Protein AF-0000000072271392 (afdb_homodimer)

Secondary structure (DSSP, 8-state):
---PPPEEEEEEEEETTSSSHHHHHHHHHHHTT-EEEEEEEEEEEEETTEEEEEEEPPHHHHHHHHHHHHTTS---EEEE---BSHHHHHHHHHHHTTS---EEE----B-TTS-B-B-HHHHHHIIIIIGGG-SEE--BHHHHHHHHHTT--TTS-EEEBTTT--TT-SEEEEEEE-SS-EEEEEEEPP--S--BTHHHHHHHHHHHHHHTT--HHHHHHHHHHHHHHHHHT----SSSSPBP--S----/---PPPEEEEEEEEETTSSSHHHHHHHHHHHTT-EEEEEEEEEEEEETTEEEEEEEPPHHHHHHHHHHHHTTS---EEEE---BSHHHHHHHHHHHTTS---EEE----B-TTS-B-B-HHHHHHIIIIIGGG-SEE--BHHHHHHHHHTT--TTS-EEEBTTT--TT-SEEEEEEE-SS-EEEEEEEPP--S--BTHHHHHHHHHHHHHHTT--HHHHHHHHHHHHHHHHHT----SSSSPBP--S----

InterPro domains:
  IPR004399 Hydroxymethylpyrimidine kinase/phosphomethylpyrimidine kinase domain [TIGR00097] (8-244)
  IPR004399 Hydroxymethylpyrimidine kinase/phosphomethylpyrimidine kinase domain [cd01169] (22-234)
  IPR013749 Pyridoxamine kinase/Phosphomethylpyrimidine kinase [PF08543] (15-244)
  IPR029056 Ribokinase-like [G3DSA:3.40.1190.20] (1-247)
  IPR029056 Ribokinase-like [SSF53613] (4-244)

Nearest PDB structures (foldseek):
  8g1h-assembly1_A-2  TM=9.332E-01  e=9.965E-35  synthetic construct
  7r8y-assembly1_A  TM=8.648E-01  e=8.037E-28  synthetic construct
  1jxi-assembly1_B  TM=8.732E-01  e=1.953E-24  Salmonella enterica subsp. enterica serovar Typhimurium
  3rm5-assembly1_B  TM=8.717E-01  e=5.001E-23  Saccharomyces cerevisiae
  1jxh-assembly1_B  TM=8.530E-01  e=3.036E-23  Salmonella enterica subsp. enterica serovar Typhimurium

Structure (mmCIF, N/CA/C/O backbone):
data_AF-0000000072271392-model_v1
#
loop_
_entity.id
_entity.type
_entity.pdbx_description
1 polymer 'hydroxymethylpyrimidine kinase'
#
loop_
_atom_site.group_PDB
_atom_site.id
_atom_site.type_symbol
_atom_site.label_atom_id
_atom_site.label_alt_id
_atom_site.label_comp_id
_atom_site.label_asym_id
_atom_site.label_entity_id
_atom_site.label_seq_id
_atom_site.pdbx_PDB_ins_code
_atom_site.Cartn_x
_atom_site.Cartn_y
_atom_site.Cartn_z
_atom_site.occupancy
_atom_site.B_iso_or_equiv
_atom_site.auth_seq_id
_atom_site.auth_comp_id
_atom_site.auth_asym_id
_atom_site.auth_atom_id
_atom_site.pdbx_PDB_model_num
ATOM 1 N N . MET A 1 1 ? -23.156 2.973 -19.359 1 31.41 1 MET A N 1
ATOM 2 C CA . MET A 1 1 ? -23.078 1.806 -18.484 1 31.41 1 MET A CA 1
ATOM 3 C C . MET A 1 1 ? -22.094 2.043 -17.344 1 31.41 1 MET A C 1
ATOM 5 O O . MET A 1 1 ? -21 2.561 -17.562 1 31.41 1 MET A O 1
ATOM 9 N N . SER A 1 2 ? -22.484 2.355 -16.094 1 42.16 2 SER A N 1
ATOM 10 C CA . SER A 1 2 ? -21.656 2.783 -14.969 1 42.16 2 SER A CA 1
ATOM 11 C C . SER A 1 2 ? -20.422 1.895 -14.836 1 42.16 2 SER A C 1
ATOM 13 O O . SER A 1 2 ? -20.531 0.692 -14.594 1 42.16 2 SER A O 1
ATOM 15 N N . VAL A 1 3 ? -19.359 2.068 -15.617 1 54.53 3 VAL A N 1
ATOM 16 C CA . VAL A 1 3 ? -18.203 1.173 -15.703 1 54.53 3 VAL A CA 1
ATOM 17 C C . VAL A 1 3 ? -17.688 0.856 -14.297 1 54.53 3 VAL A C 1
ATOM 19 O O . VAL A 1 3 ? -17.281 1.756 -13.562 1 54.53 3 VAL A O 1
ATOM 22 N N . THR A 1 4 ? -18.062 -0.327 -13.711 1 82 4 THR A N 1
ATOM 23 C CA . THR A 1 4 ? -17.641 -0.831 -12.406 1 82 4 THR A CA 1
ATOM 24 C C . THR A 1 4 ? -16.125 -1.064 -12.383 1 82 4 THR A C 1
ATOM 26 O O . THR A 1 4 ? -15.578 -1.682 -13.297 1 82 4 THR A O 1
ATOM 29 N N . VAL A 1 5 ? -15.391 -0.397 -11.578 1 92.56 5 VAL A N 1
ATOM 30 C CA . VAL A 1 5 ? -13.945 -0.541 -11.453 1 92.56 5 VAL A CA 1
ATOM 31 C C . VAL A 1 5 ? -13.609 -1.937 -10.93 1 92.56 5 VAL A C 1
ATOM 33 O O . VAL A 1 5 ? -14.141 -2.369 -9.906 1 92.56 5 VAL A O 1
ATOM 36 N N . PRO A 1 6 ? -12.844 -2.758 -11.742 1 97.44 6 PRO A N 1
ATOM 37 C CA . PRO A 1 6 ? -12.438 -4.066 -11.227 1 97.44 6 PRO A CA 1
ATOM 38 C C . PRO A 1 6 ? -11.68 -3.967 -9.906 1 97.44 6 PRO A C 1
ATOM 40 O O . PRO A 1 6 ? -11.008 -2.963 -9.648 1 97.44 6 PRO A O 1
ATOM 43 N N . VAL A 1 7 ? -11.812 -5.016 -9.047 1 98.56 7 VAL A N 1
ATOM 44 C CA . VAL A 1 7 ? -11.164 -5.043 -7.734 1 98.56 7 VAL A CA 1
ATOM 45 C C . VAL A 1 7 ? -10.234 -6.242 -7.641 1 98.56 7 VAL A C 1
ATOM 47 O O . VAL A 1 7 ? -10.594 -7.355 -8.039 1 98.56 7 VAL A O 1
ATOM 50 N N . ALA A 1 8 ? -9.039 -6.035 -7.184 1 98.88 8 ALA A N 1
ATOM 51 C CA . ALA A 1 8 ? -8.086 -7.113 -6.93 1 98.88 8 ALA A CA 1
ATOM 52 C C . ALA A 1 8 ? -7.613 -7.105 -5.48 1 98.88 8 ALA A C 1
ATOM 54 O O . ALA A 1 8 ? -7.664 -6.07 -4.809 1 98.88 8 ALA A O 1
ATOM 55 N N . LEU A 1 9 ? -7.172 -8.266 -4.984 1 98.94 9 LEU A N 1
ATOM 56 C CA . LEU A 1 9 ? -6.672 -8.445 -3.625 1 98.94 9 LEU A CA 1
ATOM 57 C C . LEU A 1 9 ? -5.254 -9.008 -3.637 1 98.94 9 LEU A C 1
ATOM 59 O O . LEU A 1 9 ? -4.984 -10.016 -4.297 1 98.94 9 LEU A O 1
ATOM 63 N N . THR A 1 10 ? -4.367 -8.281 -2.998 1 98.94 10 THR A N 1
ATOM 64 C CA . THR A 1 10 ? -3.033 -8.82 -2.752 1 98.94 10 THR A CA 1
ATOM 65 C C . THR A 1 10 ? -2.893 -9.281 -1.303 1 98.94 10 THR A C 1
ATOM 67 O O . THR A 1 10 ? -3.287 -8.562 -0.379 1 98.94 10 THR A O 1
ATOM 70 N N . ILE A 1 11 ? -2.477 -10.5 -1.101 1 98.94 11 ILE A N 1
ATOM 71 C CA . ILE A 1 11 ? -2.129 -11.094 0.189 1 98.94 11 ILE A CA 1
ATOM 72 C C . ILE A 1 11 ? -0.622 -11.32 0.264 1 98.94 11 ILE A C 1
ATOM 74 O O . ILE A 1 11 ? -0.106 -12.297 -0.287 1 98.94 11 ILE A O 1
ATOM 78 N N . ALA A 1 12 ? 0.102 -10.406 0.93 1 98.88 12 ALA A N 1
ATOM 79 C CA . ALA A 1 12 ? 1.56 -10.438 0.839 1 98.88 12 ALA A CA 1
ATOM 80 C C . ALA A 1 12 ? 2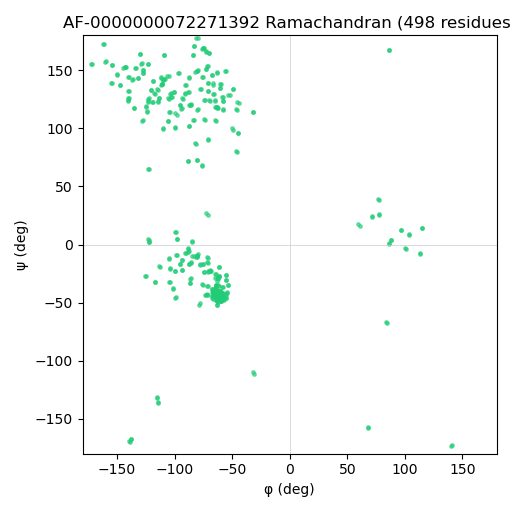.199 -9.656 1.982 1 98.88 12 ALA A C 1
ATOM 82 O O . ALA A 1 12 ? 1.498 -9.086 2.824 1 98.88 12 ALA A O 1
ATOM 83 N N . GLY A 1 13 ? 3.51 -9.742 2.082 1 98.69 13 GLY A N 1
ATOM 84 C CA . GLY A 1 13 ? 4.262 -8.914 3.016 1 98.69 13 GLY A CA 1
ATOM 85 C C . GLY A 1 13 ? 4.355 -7.465 2.588 1 98.69 13 GLY A C 1
ATOM 86 O O . GLY A 1 13 ? 4.027 -7.125 1.448 1 98.69 13 GLY A O 1
ATOM 87 N N . SER A 1 14 ? 4.77 -6.668 3.557 1 98.81 14 SER A N 1
ATOM 88 C CA . SER A 1 14 ? 4.992 -5.246 3.314 1 98.81 14 SER A CA 1
ATOM 89 C C . SER A 1 14 ? 6.48 -4.934 3.195 1 98.81 14 SER A C 1
ATOM 91 O O . SER A 1 14 ? 7.281 -5.363 4.027 1 98.81 14 SER A O 1
ATOM 93 N N . ASP A 1 15 ? 6.805 -4.234 2.15 1 98.62 15 ASP A N 1
ATOM 94 C CA . ASP A 1 15 ? 8.156 -3.723 1.912 1 98.62 15 ASP A CA 1
ATOM 95 C C . ASP A 1 15 ? 8.227 -2.221 2.182 1 98.62 15 ASP A C 1
ATOM 97 O O . ASP A 1 15 ? 7.734 -1.418 1.387 1 98.62 15 ASP A O 1
ATOM 101 N N . SER A 1 16 ? 8.969 -1.837 3.195 1 98.88 16 SER A N 1
ATOM 102 C CA . SER A 1 16 ? 9.031 -0.433 3.592 1 98.88 16 SER A CA 1
ATOM 103 C C . SER A 1 16 ? 9.625 0.428 2.48 1 98.88 16 SER A C 1
ATOM 105 O O . SER A 1 16 ? 9.258 1.596 2.332 1 98.88 16 SER A O 1
ATOM 107 N N . GLY A 1 17 ? 10.461 -0.076 1.666 1 98.5 17 GLY A N 1
ATOM 108 C CA . GLY A 1 17 ? 11.086 0.669 0.583 1 98.5 17 GLY A CA 1
ATOM 109 C C . GLY A 1 17 ? 10.156 0.911 -0.589 1 98.5 17 GLY A C 1
ATOM 110 O O . GLY A 1 17 ? 10.43 1.754 -1.444 1 98.5 17 GLY A O 1
ATOM 111 N N . GLY A 1 18 ? 9.062 0.149 -0.652 1 98.38 18 GLY A N 1
ATOM 112 C CA . GLY A 1 18 ? 8.008 0.414 -1.613 1 98.38 18 GLY A CA 1
ATOM 113 C C . GLY A 1 18 ? 8.234 -0.269 -2.949 1 98.38 18 GLY A C 1
ATOM 114 O O . GLY A 1 18 ? 7.453 -0.082 -3.887 1 98.38 18 GLY A O 1
ATOM 115 N N . GLY A 1 19 ? 9.281 -1.06 -3.074 1 97.69 19 GLY A N 1
ATOM 116 C CA . GLY A 1 19 ? 9.633 -1.634 -4.363 1 97.69 19 GLY A CA 1
ATOM 117 C C . GLY A 1 19 ? 9.07 -3.027 -4.566 1 97.69 19 GLY A C 1
ATOM 118 O O . GLY A 1 19 ? 9.023 -3.525 -5.695 1 97.69 19 GLY A O 1
ATOM 119 N N . ALA A 1 20 ? 8.648 -3.68 -3.533 1 98 20 ALA A N 1
ATOM 120 C CA . ALA A 1 20 ? 8.047 -5.012 -3.561 1 98 20 ALA A CA 1
ATOM 121 C C . ALA A 1 20 ? 6.863 -5.098 -2.602 1 98 20 ALA A C 1
ATOM 123 O O . ALA A 1 20 ? 6.297 -4.074 -2.209 1 98 20 ALA A O 1
ATOM 124 N N . GLY A 1 21 ? 6.375 -6.277 -2.375 1 98.31 21 GLY A N 1
ATOM 125 C CA . GLY A 1 21 ? 5.305 -6.469 -1.408 1 98.31 21 GLY A CA 1
ATOM 126 C C . GLY A 1 21 ? 3.99 -5.852 -1.841 1 98.31 21 GLY A C 1
ATOM 127 O O . GLY A 1 21 ? 3.768 -5.625 -3.033 1 98.31 21 GLY A O 1
ATOM 128 N N . ILE A 1 22 ? 3.129 -5.578 -0.823 1 98.81 22 ILE A N 1
ATOM 129 C CA . ILE A 1 22 ? 1.812 -5.031 -1.126 1 98.81 22 ILE A CA 1
ATOM 130 C C . ILE A 1 22 ? 1.958 -3.645 -1.75 1 98.81 22 ILE A C 1
ATOM 132 O O . ILE A 1 22 ? 1.089 -3.201 -2.502 1 98.81 22 ILE A O 1
ATOM 136 N N . GLN A 1 23 ? 3.115 -2.957 -1.43 1 98.75 23 GLN A N 1
ATOM 137 C CA . GLN A 1 23 ? 3.332 -1.628 -1.992 1 98.75 23 GLN A CA 1
ATOM 138 C C . GLN A 1 23 ? 3.457 -1.687 -3.512 1 98.75 23 GLN A C 1
ATOM 140 O O . GLN A 1 23 ? 2.766 -0.956 -4.227 1 98.75 23 GLN A O 1
ATOM 145 N N . ALA A 1 24 ? 4.281 -2.613 -3.986 1 98.25 24 ALA A N 1
ATOM 146 C CA . ALA A 1 24 ? 4.426 -2.779 -5.43 1 98.25 24 ALA A CA 1
ATOM 147 C C . ALA A 1 24 ? 3.123 -3.273 -6.059 1 98.25 24 ALA A C 1
ATOM 149 O O . ALA A 1 24 ? 2.77 -2.865 -7.168 1 98.25 24 ALA A O 1
ATOM 150 N N . ASP A 1 25 ? 2.467 -4.156 -5.359 1 98.75 25 ASP A N 1
ATOM 151 C CA . ASP A 1 25 ? 1.202 -4.691 -5.855 1 98.75 25 ASP A CA 1
ATOM 152 C C . ASP A 1 25 ? 0.172 -3.58 -6.047 1 98.75 25 ASP A C 1
ATOM 154 O O . ASP A 1 25 ? -0.464 -3.486 -7.098 1 98.75 25 ASP A O 1
ATOM 158 N N . LEU A 1 26 ? 0.043 -2.723 -5.039 1 98.5 26 LEU A N 1
ATOM 159 C CA . LEU A 1 26 ? -0.934 -1.641 -5.082 1 98.5 26 LEU A CA 1
ATOM 160 C C . LEU A 1 26 ? -0.589 -0.64 -6.18 1 98.5 26 LEU A C 1
ATOM 162 O O . LEU A 1 26 ? -1.476 -0.156 -6.887 1 98.5 26 LEU A O 1
ATOM 166 N N . LYS A 1 27 ? 0.69 -0.308 -6.301 1 97.44 27 LYS A N 1
ATOM 167 C CA . LYS A 1 27 ? 1.121 0.585 -7.371 1 97.44 27 LYS A CA 1
ATOM 168 C C . LYS A 1 27 ? 0.791 -0 -8.742 1 97.44 27 LYS A C 1
ATOM 170 O O . LYS A 1 27 ? 0.326 0.714 -9.633 1 97.44 27 LYS A O 1
ATOM 175 N N . THR A 1 28 ? 0.995 -1.301 -8.891 1 97.69 28 THR A N 1
ATOM 176 C CA . THR A 1 28 ? 0.715 -1.988 -10.148 1 97.69 28 THR A CA 1
ATOM 177 C C . THR A 1 28 ? -0.784 -2.008 -10.43 1 97.69 28 THR A C 1
ATOM 179 O O . THR A 1 28 ? -1.213 -1.724 -11.555 1 97.69 28 THR A O 1
ATOM 182 N N . PHE A 1 29 ? -1.584 -2.361 -9.383 1 97.5 29 PHE A N 1
ATOM 183 C CA . PHE A 1 29 ? -3.033 -2.361 -9.547 1 97.5 29 PHE A CA 1
ATOM 184 C C . PHE A 1 29 ? -3.521 -0.999 -10.031 1 97.5 29 PHE A C 1
ATOM 186 O O . PHE A 1 29 ? -4.293 -0.913 -10.984 1 97.5 29 PHE A O 1
ATOM 193 N N . GLU A 1 30 ? -2.998 0.04 -9.375 1 94.31 30 GLU A N 1
ATOM 194 C CA . GLU A 1 30 ? -3.396 1.395 -9.742 1 94.31 30 GLU A CA 1
ATOM 195 C C . GLU A 1 30 ? -3.002 1.711 -11.188 1 94.31 30 GLU A C 1
ATOM 197 O O . GLU A 1 30 ? -3.795 2.279 -11.938 1 94.31 30 GLU A O 1
ATOM 202 N N . ALA A 1 31 ? -1.849 1.372 -11.523 1 93.56 31 ALA A N 1
ATOM 203 C CA . ALA A 1 31 ? -1.349 1.632 -12.875 1 93.56 31 ALA A CA 1
ATOM 204 C C . ALA A 1 31 ? -2.189 0.907 -13.922 1 93.56 31 ALA A C 1
ATOM 206 O O . ALA A 1 31 ? -2.299 1.361 -15.062 1 93.56 31 ALA A O 1
ATOM 207 N N . ARG A 1 32 ? -2.801 -0.193 -13.508 1 94.69 32 ARG A N 1
ATOM 208 C CA . ARG A 1 32 ? -3.559 -1.012 -14.453 1 94.69 32 ARG A CA 1
ATOM 209 C C . ARG A 1 32 ? -5.047 -0.693 -14.383 1 94.69 32 ARG A C 1
ATOM 211 O O . ARG A 1 32 ? -5.867 -1.384 -14.992 1 94.69 32 ARG A O 1
ATOM 218 N N . GLY A 1 33 ? -5.441 0.289 -13.602 1 93.25 33 GLY A N 1
ATOM 219 C CA . GLY A 1 33 ? -6.828 0.716 -13.516 1 93.25 33 GLY A CA 1
ATOM 220 C C . GLY A 1 33 ? -7.684 -0.207 -12.664 1 93.25 33 GLY A C 1
ATOM 221 O O . GLY A 1 33 ? -8.883 -0.346 -12.906 1 93.25 33 GLY A O 1
ATOM 222 N N . VAL A 1 34 ? -7.125 -0.862 -11.797 1 96.56 34 VAL A N 1
ATOM 223 C CA . VAL A 1 34 ? -7.793 -1.806 -10.906 1 96.56 34 VAL A CA 1
ATOM 224 C C . VAL A 1 34 ? -7.715 -1.304 -9.469 1 96.56 34 VAL A C 1
ATOM 226 O O . VAL A 1 34 ? -6.664 -0.822 -9.031 1 96.56 34 VAL A O 1
ATOM 229 N N . TYR A 1 35 ? -8.844 -1.324 -8.727 1 97.62 35 TYR A N 1
ATOM 230 C CA . TYR A 1 35 ? -8.836 -0.958 -7.316 1 97.62 35 TYR A CA 1
ATOM 231 C C . TYR A 1 35 ? -8.195 -2.057 -6.473 1 97.62 35 TYR A C 1
ATOM 233 O O . TYR A 1 35 ? -8.664 -3.199 -6.477 1 97.62 35 TYR A O 1
ATOM 241 N N . GLY A 1 36 ? -7.18 -1.672 -5.719 1 98.44 36 GLY A N 1
ATOM 242 C CA . GLY A 1 36 ? -6.445 -2.67 -4.965 1 98.44 36 GLY A CA 1
ATOM 243 C C . GLY A 1 36 ? -6.84 -2.725 -3.5 1 98.44 36 GLY A C 1
ATOM 244 O O . GLY A 1 36 ? -6.906 -1.691 -2.83 1 98.44 36 GLY A O 1
ATOM 245 N N . THR A 1 37 ? -7.102 -3.924 -3.004 1 98.88 37 THR A N 1
ATOM 246 C CA . THR A 1 37 ? -7.207 -4.242 -1.585 1 98.88 37 THR A CA 1
ATOM 247 C C . THR A 1 37 ? -6.023 -5.09 -1.131 1 98.88 37 THR A C 1
ATOM 249 O O . THR A 1 37 ? -5.254 -5.582 -1.957 1 98.88 37 THR A O 1
ATOM 252 N N . SER A 1 38 ? -5.84 -5.133 0.238 1 98.94 38 SER A N 1
ATOM 253 C CA . SER A 1 38 ? -4.625 -5.84 0.634 1 98.94 38 SER A CA 1
ATOM 254 C C . SER A 1 38 ? -4.793 -6.504 1.995 1 98.94 38 SER A C 1
ATOM 256 O O . SER A 1 38 ? -5.547 -6.02 2.842 1 98.94 38 SER A O 1
ATOM 258 N N . VAL A 1 39 ? -4.176 -7.582 2.146 1 98.94 39 VAL A N 1
ATOM 259 C CA . VAL A 1 39 ? -3.953 -8.281 3.408 1 98.94 39 VAL A CA 1
ATOM 260 C C . VAL A 1 39 ? -2.453 -8.398 3.676 1 98.94 39 VAL A C 1
ATOM 262 O O . VAL A 1 39 ? -1.713 -8.953 2.859 1 98.94 39 VAL A O 1
ATOM 265 N N . ILE A 1 40 ? -2.035 -7.891 4.781 1 98.94 40 ILE A N 1
ATOM 266 C CA . ILE A 1 40 ? -0.621 -7.934 5.141 1 98.94 40 ILE A CA 1
ATOM 267 C C . ILE A 1 40 ? -0.332 -9.195 5.945 1 98.94 40 ILE A C 1
ATOM 269 O O . ILE A 1 40 ? -0.996 -9.469 6.949 1 98.94 40 ILE A O 1
ATOM 273 N N . THR A 1 41 ? 0.67 -9.906 5.531 1 98.88 41 THR A N 1
ATOM 274 C CA . THR A 1 41 ? 1.018 -11.164 6.184 1 98.88 41 THR A CA 1
ATOM 275 C C . THR A 1 41 ? 2.252 -10.992 7.062 1 98.88 41 THR A C 1
ATOM 277 O O . THR A 1 41 ? 2.418 -11.703 8.055 1 98.88 41 THR A O 1
ATOM 280 N N . LEU A 1 42 ? 3.109 -10.172 6.707 1 98.62 42 LEU A N 1
ATOM 281 C CA . LEU A 1 42 ? 4.309 -9.805 7.453 1 98.62 42 LEU A CA 1
ATOM 282 C C . LEU A 1 42 ? 4.77 -8.406 7.082 1 98.62 42 LEU A C 1
ATOM 284 O O . LEU A 1 42 ? 4.441 -7.898 6.008 1 98.62 42 LEU A O 1
ATOM 288 N N . VAL A 1 43 ? 5.484 -7.762 8.023 1 98.75 43 VAL A N 1
ATOM 289 C CA . VAL A 1 43 ? 6.062 -6.438 7.832 1 98.75 43 VAL A CA 1
ATOM 290 C C . VAL A 1 43 ? 7.59 -6.535 7.828 1 98.75 43 VAL A C 1
ATOM 292 O O . VAL A 1 43 ? 8.18 -7.086 8.758 1 98.75 43 VAL A O 1
ATOM 295 N N . THR A 1 44 ? 8.219 -6.004 6.754 1 98.5 44 THR A N 1
ATOM 296 C CA . THR A 1 44 ? 9.672 -5.988 6.738 1 98.5 44 THR A CA 1
ATOM 297 C C . THR A 1 44 ? 10.195 -4.559 6.879 1 98.5 44 THR A C 1
ATOM 299 O O . THR A 1 44 ? 9.547 -3.607 6.445 1 98.5 44 THR A O 1
ATOM 302 N N . ALA A 1 45 ? 11.281 -4.457 7.625 1 98.75 45 ALA A N 1
ATOM 303 C CA . ALA A 1 45 ? 12.18 -3.322 7.43 1 98.75 45 ALA A CA 1
ATOM 304 C C . ALA A 1 45 ? 13.148 -3.586 6.285 1 98.75 45 ALA A C 1
ATOM 306 O O . ALA A 1 45 ? 14.07 -4.402 6.414 1 98.75 45 ALA A O 1
ATOM 307 N N . GLN A 1 46 ? 12.883 -2.902 5.215 1 97.94 46 GLN A N 1
ATOM 308 C CA . GLN A 1 46 ? 13.531 -3.299 3.969 1 97.94 46 GLN A CA 1
ATOM 309 C C . GLN A 1 46 ? 13.805 -2.086 3.082 1 97.94 46 GLN A C 1
ATOM 311 O O . GLN A 1 46 ? 12.992 -1.16 3.021 1 97.94 46 GLN A O 1
ATOM 316 N N . ASN A 1 47 ? 14.969 -2.064 2.502 1 97.56 47 ASN A N 1
ATOM 317 C CA . ASN A 1 47 ? 15.359 -1.09 1.491 1 97.56 47 ASN A CA 1
ATOM 318 C C . ASN A 1 47 ? 16.125 -1.747 0.349 1 97.56 47 ASN A C 1
ATOM 320 O O . ASN A 1 47 ? 16.031 -2.959 0.143 1 97.56 47 ASN A O 1
ATOM 324 N N . THR A 1 48 ? 16.781 -0.966 -0.526 1 96.75 48 THR A N 1
ATOM 325 C CA . THR A 1 48 ? 17.391 -1.542 -1.721 1 96.75 48 THR A CA 1
ATOM 326 C C . THR A 1 48 ? 18.625 -2.361 -1.359 1 96.75 48 THR A C 1
ATOM 328 O O . THR A 1 48 ? 19.141 -3.107 -2.189 1 96.75 48 THR A O 1
ATOM 331 N N . LEU A 1 49 ? 19.094 -2.27 -0.126 1 96.56 49 LEU A N 1
ATOM 332 C CA . LEU A 1 49 ? 20.281 -2.994 0.323 1 96.56 49 LEU A CA 1
ATOM 333 C C . LEU A 1 49 ? 19.891 -4.324 0.963 1 96.56 49 LEU A C 1
ATOM 335 O O . LEU A 1 49 ? 20.766 -5.172 1.214 1 96.56 49 LEU A O 1
ATOM 339 N N . GLY A 1 50 ? 18.609 -4.508 1.271 1 95.81 50 GLY A N 1
ATOM 340 C CA . GLY A 1 50 ? 18.172 -5.785 1.807 1 95.81 50 GLY A CA 1
ATOM 341 C C . GLY A 1 50 ? 17.125 -5.648 2.91 1 95.81 50 GLY A C 1
ATOM 342 O O . GLY A 1 50 ? 16.578 -4.566 3.123 1 95.81 50 GLY A O 1
ATOM 343 N N . VAL A 1 51 ? 16.828 -6.82 3.52 1 97.06 51 VAL A N 1
ATOM 344 C CA . VAL A 1 51 ? 15.867 -6.906 4.621 1 97.06 51 VAL A CA 1
ATOM 345 C C . VAL A 1 51 ? 16.609 -6.812 5.953 1 97.06 51 VAL A C 1
ATOM 347 O O . VAL A 1 51 ? 17.516 -7.594 6.219 1 97.06 51 VAL A O 1
ATOM 350 N N . GLN A 1 52 ? 16.172 -5.867 6.77 1 97.06 52 GLN A N 1
ATOM 351 C CA . GLN A 1 52 ? 16.844 -5.633 8.047 1 97.06 52 GLN A CA 1
ATOM 352 C C . GLN A 1 52 ? 16.016 -6.184 9.203 1 97.06 52 GLN A C 1
ATOM 354 O O . GLN A 1 52 ? 16.5 -6.27 10.336 1 97.06 52 GLN A O 1
ATOM 359 N N . GLY A 1 53 ? 14.781 -6.543 8.961 1 97.44 53 GLY A N 1
ATOM 360 C CA . GLY A 1 53 ? 13.891 -7.102 9.961 1 97.44 53 GLY A CA 1
ATOM 361 C C . GLY A 1 53 ? 12.586 -7.613 9.383 1 97.44 53 GLY A C 1
ATOM 362 O O . GLY A 1 53 ? 12.164 -7.172 8.312 1 97.44 53 GLY A O 1
ATOM 363 N N . VAL A 1 54 ? 11.961 -8.594 10.133 1 97.44 54 VAL A N 1
ATOM 364 C CA . VAL A 1 54 ? 10.68 -9.164 9.734 1 97.44 54 VAL A CA 1
ATOM 365 C C . VAL A 1 54 ? 9.797 -9.359 10.969 1 97.44 54 VAL A C 1
ATOM 367 O O . VAL A 1 54 ? 10.242 -9.898 11.977 1 97.44 54 VAL A O 1
ATOM 370 N N . ASP A 1 55 ? 8.648 -8.82 10.898 1 97.62 55 ASP A N 1
ATOM 371 C CA . ASP A 1 55 ? 7.594 -9.117 11.875 1 97.62 55 ASP A CA 1
ATOM 372 C C . ASP A 1 55 ? 6.395 -9.773 11.195 1 97.62 55 ASP A C 1
ATOM 374 O O . ASP A 1 55 ? 5.844 -9.234 10.234 1 97.62 55 ASP A O 1
ATOM 378 N N . TYR A 1 56 ? 5.98 -10.875 11.773 1 97.56 56 TYR A N 1
ATOM 379 C CA . TYR A 1 56 ? 4.848 -11.586 11.195 1 97.56 56 TYR A CA 1
ATOM 380 C C . TYR A 1 56 ? 3.531 -11.094 11.781 1 97.56 56 TYR A C 1
ATOM 382 O O . TYR A 1 56 ? 3.441 -10.828 12.977 1 97.56 56 TYR A O 1
ATOM 390 N N . VAL A 1 57 ? 2.559 -10.922 10.953 1 98.38 57 VAL A N 1
ATOM 391 C CA . VAL A 1 57 ? 1.194 -10.664 11.406 1 98.38 57 VAL A CA 1
ATOM 392 C C . VAL A 1 57 ? 0.568 -11.961 11.906 1 98.38 57 VAL A C 1
ATOM 394 O O . VAL A 1 57 ? 0.824 -13.039 11.359 1 98.38 57 VAL A O 1
ATOM 397 N N . SER A 1 58 ? -0.248 -11.867 12.93 1 98.19 58 SER A N 1
ATOM 398 C CA . SER A 1 58 ? -0.84 -13.078 13.484 1 98.19 58 SER A CA 1
ATOM 399 C C . SER A 1 58 ? -1.824 -13.711 12.5 1 98.19 58 SER A C 1
ATOM 401 O O . SER A 1 58 ? -2.496 -13 11.75 1 98.19 58 SER A O 1
ATOM 403 N N . PRO A 1 59 ? -1.895 -15.086 12.516 1 98.5 59 PRO A N 1
ATOM 404 C CA . PRO A 1 59 ? -2.891 -15.742 11.664 1 98.5 59 PRO A CA 1
ATOM 405 C C . PRO A 1 59 ? -4.305 -15.219 11.898 1 98.5 59 PRO A C 1
ATOM 407 O O . PRO A 1 59 ? -5.094 -15.117 10.961 1 98.5 59 PRO A O 1
ATOM 410 N N . TYR A 1 60 ? -4.559 -14.883 13.148 1 98.62 60 TYR A N 1
ATOM 411 C CA . TYR A 1 60 ? -5.863 -14.328 13.484 1 98.62 60 TYR A CA 1
ATOM 412 C C . TYR A 1 60 ? -6.113 -13.023 12.727 1 98.62 60 TYR A C 1
ATOM 414 O O . TYR A 1 60 ? -7.18 -12.836 12.141 1 98.62 60 TYR A O 1
ATOM 422 N N . MET A 1 61 ? -5.145 -12.18 12.719 1 98.75 61 MET A N 1
ATOM 423 C CA . MET A 1 61 ? -5.289 -10.891 12.055 1 98.75 61 MET A CA 1
ATOM 424 C C . MET A 1 61 ? -5.309 -11.055 10.539 1 98.75 61 MET A C 1
ATOM 426 O O . MET A 1 61 ? -6.02 -10.328 9.844 1 98.75 61 MET A O 1
ATOM 430 N N . VAL A 1 62 ? -4.547 -11.977 10.016 1 98.88 62 VAL A N 1
ATOM 431 C CA . VAL A 1 62 ? -4.586 -12.25 8.586 1 98.88 62 VAL A CA 1
ATOM 432 C C . VAL A 1 62 ? -5.996 -12.68 8.18 1 98.88 62 VAL A C 1
ATOM 434 O O . VAL A 1 62 ? -6.547 -12.18 7.203 1 98.88 62 VAL A O 1
ATOM 437 N N . ARG A 1 63 ? -6.609 -13.547 8.984 1 98.88 63 ARG A N 1
ATOM 438 C CA . ARG A 1 63 ? -7.973 -14 8.727 1 98.88 63 ARG A CA 1
ATOM 439 C C . ARG A 1 63 ? -8.953 -12.828 8.789 1 98.88 63 ARG A C 1
ATOM 441 O O . ARG A 1 63 ? -9.836 -12.711 7.934 1 98.88 63 ARG A O 1
ATOM 448 N N . ALA A 1 64 ? -8.789 -12.031 9.812 1 98.88 64 ALA A N 1
ATOM 449 C CA . ALA A 1 64 ? -9.695 -10.898 9.992 1 98.88 64 ALA A CA 1
ATOM 450 C C . ALA A 1 64 ? -9.617 -9.945 8.805 1 98.88 64 ALA A C 1
ATOM 452 O O . ALA A 1 64 ? -10.648 -9.461 8.328 1 98.88 64 ALA A O 1
ATOM 453 N N . GLN A 1 65 ? -8.406 -9.656 8.336 1 98.94 65 GLN A N 1
ATOM 454 C CA . GLN A 1 65 ? -8.25 -8.812 7.152 1 98.94 65 GLN A CA 1
ATOM 455 C C . GLN A 1 65 ? -8.945 -9.43 5.941 1 98.94 65 GLN A C 1
ATOM 457 O O . GLN A 1 65 ? -9.656 -8.734 5.211 1 98.94 65 GLN A O 1
ATOM 462 N N . LEU A 1 66 ? -8.703 -10.711 5.715 1 98.94 66 LEU A N 1
ATOM 463 C CA . LEU A 1 66 ? -9.258 -11.414 4.566 1 98.94 66 LEU A CA 1
ATOM 464 C C . LEU A 1 66 ? -10.781 -11.344 4.57 1 98.94 66 LEU A C 1
ATOM 466 O O . LEU A 1 66 ? -11.391 -11 3.553 1 98.94 66 LEU A O 1
ATOM 470 N N . ARG A 1 67 ? -11.352 -11.609 5.664 1 98.81 67 ARG A N 1
ATOM 471 C CA . ARG A 1 67 ? -12.805 -11.617 5.773 1 98.81 67 ARG A CA 1
ATOM 472 C C . ARG A 1 67 ? -13.383 -10.219 5.594 1 98.81 67 ARG A C 1
ATOM 474 O O . ARG A 1 67 ? -14.414 -10.039 4.938 1 98.81 67 ARG A O 1
ATOM 481 N N . ALA A 1 68 ? -12.695 -9.25 6.199 1 98.75 68 ALA A N 1
ATOM 482 C CA . ALA A 1 68 ? -13.133 -7.867 6.016 1 98.75 68 ALA A CA 1
ATOM 483 C C . ALA A 1 68 ? -13.227 -7.516 4.535 1 98.75 68 ALA A C 1
ATOM 485 O O . ALA A 1 68 ? -14.203 -6.895 4.098 1 98.75 68 ALA A O 1
ATOM 486 N N . VAL A 1 69 ? -12.289 -7.93 3.748 1 98.81 69 VAL A N 1
ATOM 487 C CA . VAL A 1 69 ? -12.219 -7.566 2.336 1 98.81 69 VAL A CA 1
ATOM 488 C C . VAL A 1 69 ? -13.211 -8.406 1.537 1 98.81 69 VAL A C 1
ATOM 490 O O . VAL A 1 69 ? -14.039 -7.859 0.794 1 98.81 69 VAL A O 1
ATOM 493 N N . LEU A 1 70 ? -13.195 -9.695 1.693 1 98.62 70 LEU A N 1
ATOM 494 C CA . LEU A 1 70 ? -13.961 -10.617 0.854 1 98.62 70 LEU A CA 1
ATOM 495 C C . LEU A 1 70 ? -15.453 -10.477 1.118 1 98.62 70 LEU A C 1
ATOM 497 O O . LEU A 1 70 ? -16.266 -10.742 0.235 1 98.62 70 LEU A O 1
ATOM 501 N N . ASP A 1 71 ? -15.836 -9.977 2.273 1 97.69 71 ASP A N 1
ATOM 502 C CA . ASP A 1 71 ? -17.25 -9.875 2.635 1 97.69 71 ASP A CA 1
ATOM 503 C C . ASP A 1 71 ? -17.859 -8.578 2.098 1 97.69 71 ASP A C 1
ATOM 505 O O . ASP A 1 71 ? -19.078 -8.445 2.02 1 97.69 71 ASP A O 1
ATOM 509 N N . ASP A 1 72 ? -17.047 -7.652 1.711 1 98.19 72 ASP A N 1
ATOM 510 C CA . ASP A 1 72 ? -17.578 -6.316 1.469 1 98.19 72 ASP A CA 1
ATOM 511 C C . ASP A 1 72 ? -17.234 -5.832 0.063 1 98.19 72 ASP A C 1
ATOM 513 O O . ASP A 1 72 ? -17.953 -5.004 -0.508 1 98.19 72 ASP A O 1
ATOM 517 N N . PHE A 1 73 ? -16.156 -6.305 -0.534 1 98.12 73 PHE A N 1
ATOM 518 C CA . PHE A 1 73 ? -15.703 -5.863 -1.849 1 98.12 73 PHE A CA 1
ATOM 519 C C . PHE A 1 73 ? -15.906 -6.961 -2.887 1 98.12 73 PHE A C 1
ATOM 521 O O . PHE A 1 73 ? -15.727 -8.141 -2.592 1 98.12 73 PHE A O 1
ATOM 528 N N . PRO A 1 74 ? -16.281 -6.57 -4.082 1 98 74 PRO A N 1
ATOM 529 C CA . PRO A 1 74 ? -16.422 -7.547 -5.164 1 98 74 PRO A CA 1
ATOM 530 C C . PRO A 1 74 ? -15.078 -7.91 -5.801 1 98 74 PRO A C 1
ATOM 532 O O . PRO A 1 74 ? -14.844 -7.602 -6.969 1 98 74 PRO A O 1
ATOM 535 N N . VAL A 1 75 ? -14.289 -8.656 -5.098 1 98.62 75 VAL A N 1
ATOM 536 C CA . VAL A 1 75 ? -12.953 -9.031 -5.559 1 98.62 75 VAL A CA 1
ATOM 537 C C . VAL A 1 75 ? -13.07 -9.938 -6.785 1 98.62 75 VAL A C 1
ATOM 539 O O . VAL A 1 75 ? -13.797 -10.938 -6.762 1 98.62 75 VAL A O 1
ATOM 542 N N . GLY A 1 76 ? -12.273 -9.508 -7.848 1 98.62 76 GLY A N 1
ATOM 543 C CA . GLY A 1 76 ? -12.336 -10.266 -9.086 1 98.62 76 GLY A CA 1
ATOM 544 C C . GLY A 1 76 ? -11.18 -11.234 -9.25 1 98.62 76 GLY A C 1
ATOM 545 O O . GLY A 1 76 ? -11.273 -12.195 -10.016 1 98.62 76 GLY A O 1
ATOM 546 N N . ALA A 1 77 ? -10.086 -10.984 -8.586 1 98.88 77 ALA A N 1
ATOM 547 C CA . ALA A 1 77 ? -8.906 -11.852 -8.609 1 98.88 77 ALA A CA 1
ATOM 548 C C . ALA A 1 77 ? -8.016 -11.602 -7.398 1 98.88 77 ALA A C 1
ATOM 550 O O . ALA A 1 77 ? -8.07 -10.531 -6.789 1 98.88 77 ALA A O 1
ATOM 551 N N . VAL A 1 78 ? -7.184 -12.594 -7.039 1 98.94 78 VAL A N 1
ATOM 552 C CA . VAL A 1 78 ? -6.332 -12.555 -5.852 1 98.94 78 VAL A CA 1
ATOM 553 C C . VAL A 1 78 ? -4.906 -12.953 -6.223 1 98.94 78 VAL A C 1
ATOM 555 O O . VAL A 1 78 ? -4.699 -13.805 -7.09 1 98.94 78 VAL A O 1
ATOM 558 N N . LYS A 1 79 ? -3.979 -12.328 -5.605 1 98.75 79 LYS A N 1
ATOM 559 C CA . LYS A 1 79 ? -2.605 -12.82 -5.676 1 98.75 79 LYS A CA 1
ATOM 560 C C . LYS A 1 79 ? -2.01 -12.984 -4.281 1 98.75 79 LYS A C 1
ATOM 562 O O . LYS A 1 79 ? -2.391 -12.273 -3.35 1 98.75 79 LYS A O 1
ATOM 567 N N . THR A 1 80 ? -1.106 -13.938 -4.16 1 98.88 80 THR A N 1
ATOM 568 C CA . THR A 1 80 ? -0.298 -14.055 -2.951 1 98.88 80 THR A CA 1
ATOM 569 C C . THR A 1 80 ? 1.164 -13.727 -3.246 1 98.88 80 THR A C 1
ATOM 571 O O . THR A 1 80 ? 1.638 -13.93 -4.367 1 98.88 80 THR A O 1
ATOM 574 N N . GLY A 1 81 ? 1.813 -13.109 -2.311 1 98.56 81 GLY A N 1
ATOM 575 C CA . GLY A 1 81 ? 3.258 -12.938 -2.248 1 98.56 81 GLY A CA 1
ATOM 576 C C . GLY A 1 81 ? 3.887 -13.641 -1.059 1 98.56 81 GLY A C 1
ATOM 577 O O . GLY A 1 81 ? 3.631 -14.82 -0.821 1 98.56 81 GLY A O 1
ATOM 578 N N . ALA A 1 82 ? 4.734 -12.969 -0.303 1 98.5 82 ALA A N 1
ATOM 579 C CA . ALA A 1 82 ? 5.371 -13.539 0.878 1 98.5 82 ALA A CA 1
ATOM 580 C C . ALA A 1 82 ? 4.34 -13.852 1.962 1 98.5 82 ALA A C 1
ATOM 582 O O . ALA A 1 82 ? 3.633 -12.953 2.428 1 98.5 82 ALA A O 1
ATOM 583 N N . LEU A 1 83 ? 4.344 -15.125 2.357 1 98.56 83 LEU A N 1
ATOM 584 C CA . LEU A 1 83 ? 3.35 -15.555 3.332 1 98.56 83 LEU A CA 1
ATOM 585 C C . LEU A 1 83 ? 4.008 -15.922 4.66 1 98.56 83 LEU A C 1
ATOM 587 O O . LEU A 1 83 ? 3.334 -16 5.688 1 98.56 83 LEU A O 1
ATOM 591 N N . GLY A 1 84 ? 5.285 -16.188 4.66 1 97.31 84 GLY A N 1
ATOM 592 C CA . GLY A 1 84 ? 6.098 -16.25 5.867 1 97.31 84 GLY A CA 1
ATOM 593 C C . GLY A 1 84 ? 6.039 -17.594 6.562 1 97.31 84 GLY A C 1
ATOM 594 O O . GLY A 1 84 ? 7.012 -18.344 6.539 1 97.31 84 GLY A O 1
ATOM 595 N N . ARG A 1 85 ? 4.781 -17.969 7.168 1 97.62 85 ARG A N 1
ATOM 596 C CA . ARG A 1 85 ? 4.664 -19.109 8.086 1 97.62 85 ARG A CA 1
ATOM 597 C C . ARG A 1 85 ? 3.543 -20.047 7.652 1 97.62 85 ARG A C 1
ATOM 599 O O . ARG A 1 85 ? 2.596 -19.625 6.984 1 97.62 85 ARG A O 1
ATOM 606 N N . PRO A 1 86 ? 3.656 -21.344 8.086 1 98.19 86 PRO A N 1
ATOM 607 C CA . PRO A 1 86 ? 2.65 -22.312 7.656 1 98.19 86 PRO A CA 1
ATOM 608 C C . PRO A 1 86 ? 1.245 -21.953 8.141 1 98.19 86 PRO A C 1
ATOM 610 O O . PRO A 1 86 ? 0.266 -22.203 7.426 1 98.19 86 PRO A O 1
ATOM 613 N N . GLU A 1 87 ? 1.163 -21.375 9.336 1 98.69 87 GLU A N 1
ATOM 614 C CA . GLU A 1 87 ? -0.148 -21.031 9.875 1 98.69 87 GLU A CA 1
ATOM 615 C C . GLU A 1 87 ? -0.842 -19.969 9.023 1 98.69 87 GLU A C 1
ATOM 617 O O . GLU A 1 87 ? -2.062 -20 8.859 1 98.69 87 GLU A O 1
ATOM 622 N N . ILE A 1 88 ? -0.084 -19.078 8.5 1 98.75 88 ILE A N 1
ATOM 623 C CA . ILE A 1 88 ? -0.63 -18.031 7.648 1 98.75 88 ILE A CA 1
ATOM 624 C C . ILE A 1 88 ? -1.062 -18.625 6.312 1 98.75 88 ILE A C 1
ATOM 626 O O . ILE A 1 88 ? -2.15 -18.328 5.812 1 98.75 88 ILE A O 1
ATOM 630 N N . VAL A 1 89 ? -0.225 -19.516 5.746 1 98.75 89 VAL A N 1
ATOM 631 C CA . VAL A 1 89 ? -0.562 -20.188 4.5 1 98.75 89 VAL A CA 1
ATOM 632 C C . VAL A 1 89 ? -1.893 -20.922 4.652 1 98.75 89 VAL A C 1
ATOM 634 O O . VAL A 1 89 ? -2.756 -20.844 3.775 1 98.75 89 VAL A O 1
ATOM 637 N N . ARG A 1 90 ? -2.051 -21.562 5.754 1 98.75 90 ARG A N 1
ATOM 638 C CA . ARG A 1 90 ? -3.262 -22.328 6.012 1 98.75 90 ARG A CA 1
ATOM 639 C C . ARG A 1 90 ? -4.484 -21.422 6.074 1 98.75 90 ARG A C 1
ATOM 641 O O . ARG A 1 90 ? -5.527 -21.75 5.5 1 98.75 90 ARG A O 1
ATOM 648 N N . VAL A 1 91 ? -4.34 -20.344 6.762 1 98.88 91 VAL A N 1
ATOM 649 C CA . VAL A 1 91 ? -5.445 -19.391 6.895 1 98.88 91 VAL A CA 1
ATOM 650 C C . VAL A 1 91 ? -5.855 -18.875 5.516 1 98.88 91 VAL A C 1
ATOM 652 O O . VAL A 1 91 ? -7.043 -18.828 5.195 1 98.88 91 VAL A O 1
ATOM 655 N N . VAL A 1 92 ? -4.926 -18.531 4.707 1 98.88 92 VAL A N 1
ATOM 656 C CA . VAL A 1 92 ? -5.184 -18 3.375 1 98.88 92 VAL A CA 1
ATOM 657 C C . VAL A 1 92 ? -5.898 -19.047 2.527 1 98.88 92 VAL A C 1
ATOM 659 O O . VAL A 1 92 ? -6.918 -18.766 1.898 1 98.88 92 VAL A O 1
ATOM 662 N N . ALA A 1 93 ? -5.379 -20.219 2.537 1 98.81 93 ALA A N 1
ATOM 663 C CA . ALA A 1 93 ? -5.973 -21.312 1.763 1 98.81 93 ALA A CA 1
ATOM 664 C C . ALA A 1 93 ? -7.406 -21.578 2.211 1 98.81 93 ALA A C 1
ATOM 666 O O . ALA A 1 93 ? -8.305 -21.734 1.379 1 98.81 93 ALA A O 1
ATOM 667 N N . GLU A 1 94 ? -7.598 -21.625 3.51 1 98.75 94 GLU A N 1
ATOM 668 C CA . GLU A 1 94 ? -8.922 -21.906 4.066 1 98.75 94 GLU A CA 1
ATOM 669 C C . GLU A 1 94 ? -9.93 -20.844 3.641 1 98.75 94 GLU A C 1
ATOM 671 O O . GLU A 1 94 ? -11.055 -21.172 3.244 1 98.75 94 GLU A O 1
ATOM 676 N N . GLU A 1 95 ? -9.586 -19.625 3.697 1 98.81 95 GLU A N 1
ATOM 677 C CA . GLU A 1 95 ? -10.516 -18.531 3.424 1 98.81 95 GLU A CA 1
ATOM 678 C C . GLU A 1 95 ? -10.797 -18.406 1.931 1 98.81 95 GLU A C 1
ATOM 680 O O . GLU A 1 95 ? -11.852 -17.906 1.533 1 98.81 95 GLU A O 1
ATOM 685 N N . LEU A 1 96 ? -9.867 -18.906 1.097 1 98.75 96 LEU A N 1
ATOM 686 C CA . LEU A 1 96 ? -10.047 -18.766 -0.346 1 98.75 96 LEU A CA 1
ATOM 687 C C . LEU A 1 96 ? -10.727 -20 -0.927 1 98.75 96 LEU A C 1
ATOM 689 O O . LEU A 1 96 ? -11.266 -19.953 -2.035 1 98.75 96 LEU A O 1
ATOM 693 N N . ARG A 1 97 ? -10.648 -21.109 -0.229 1 98.38 97 ARG A N 1
ATOM 694 C CA . ARG A 1 97 ? -11.188 -22.359 -0.719 1 98.38 97 ARG A CA 1
ATOM 695 C C . ARG A 1 97 ? -12.68 -22.25 -1.008 1 98.38 97 ARG A C 1
ATOM 697 O O . ARG A 1 97 ? -13.438 -21.734 -0.182 1 98.38 97 ARG A O 1
ATOM 704 N N . GLY A 1 98 ? -13.078 -22.625 -2.215 1 97 98 GLY A N 1
ATOM 705 C CA . GLY A 1 98 ? -14.484 -22.703 -2.574 1 97 98 GLY A CA 1
ATOM 706 C C . GLY A 1 98 ? -15.055 -21.391 -3.068 1 97 98 GLY A C 1
ATOM 707 O O . GLY A 1 98 ? -16.219 -21.328 -3.463 1 97 98 GLY A O 1
ATOM 708 N N . ARG A 1 99 ? -14.32 -20.328 -3.152 1 96.69 99 ARG A N 1
ATOM 709 C CA . ARG A 1 99 ? -14.852 -19.031 -3.543 1 96.69 99 ARG A CA 1
ATOM 710 C C . ARG A 1 99 ? -14.836 -18.859 -5.059 1 96.69 99 ARG A C 1
ATOM 712 O O . ARG A 1 99 ? -15.469 -17.953 -5.594 1 96.69 99 ARG A O 1
ATOM 719 N N . GLY A 1 100 ? -14.086 -19.672 -5.715 1 95.81 100 GLY A N 1
ATOM 720 C CA . GLY A 1 100 ? -14.055 -19.609 -7.168 1 95.81 100 GLY A CA 1
ATOM 721 C C . GLY A 1 100 ? -13.344 -18.391 -7.711 1 95.81 100 GLY A C 1
ATOM 722 O O . GLY A 1 100 ? -13.641 -17.938 -8.812 1 95.81 100 GLY A O 1
ATOM 723 N N . LEU A 1 101 ? -12.477 -17.797 -6.98 1 98 101 LEU A N 1
ATOM 724 C CA . LEU A 1 101 ? -11.711 -16.625 -7.391 1 98 101 LEU A CA 1
ATOM 725 C C . LEU A 1 101 ? -10.43 -17.031 -8.109 1 98 101 LEU A C 1
ATOM 727 O O . LEU A 1 101 ? -9.711 -17.922 -7.648 1 98 101 LEU A O 1
ATOM 731 N N . PRO A 1 102 ? -10.156 -16.391 -9.32 1 98.75 102 PRO A N 1
ATOM 732 C CA . PRO A 1 102 ? -8.812 -16.594 -9.859 1 98.75 102 PRO A CA 1
ATOM 733 C C . PRO A 1 102 ? -7.715 -16.25 -8.852 1 98.75 102 PRO A C 1
ATOM 735 O O . PRO A 1 102 ? -7.758 -15.188 -8.227 1 98.75 102 PRO A O 1
ATOM 738 N N . LEU A 1 103 ? -6.781 -17.188 -8.664 1 98.88 103 LEU A N 1
ATOM 739 C CA . LEU A 1 103 ? -5.711 -17.016 -7.684 1 98.88 103 LEU A CA 1
ATOM 740 C C . LEU A 1 103 ? -4.344 -17.156 -8.344 1 98.88 103 LEU A C 1
ATOM 742 O O . LEU A 1 103 ? -4.016 -18.219 -8.883 1 98.88 103 LEU A O 1
ATOM 746 N N . VAL A 1 104 ? -3.578 -16.078 -8.367 1 98.94 104 VAL A N 1
ATOM 747 C CA . VAL A 1 104 ? -2.188 -16.094 -8.812 1 98.94 104 VAL A CA 1
ATOM 748 C C . VAL A 1 104 ? -1.263 -16.25 -7.605 1 98.94 104 VAL A C 1
ATOM 750 O O . VAL A 1 104 ? -1.241 -15.398 -6.719 1 98.94 104 VAL A O 1
ATOM 753 N N . VAL A 1 105 ? -0.465 -17.312 -7.559 1 98.81 105 VAL A N 1
ATOM 754 C CA . VAL A 1 105 ? 0.429 -17.578 -6.434 1 98.81 105 VAL A CA 1
ATOM 755 C C . VAL A 1 105 ? 1.87 -17.281 -6.84 1 98.81 105 VAL A C 1
ATOM 757 O O . VAL A 1 105 ? 2.451 -18 -7.656 1 98.81 105 VAL A O 1
ATOM 760 N N . ASP A 1 106 ? 2.4 -16.219 -6.375 1 98.12 106 ASP A N 1
ATOM 761 C CA . ASP A 1 106 ? 3.836 -15.961 -6.414 1 98.12 106 ASP A CA 1
ATOM 762 C C . ASP A 1 106 ? 4.535 -16.547 -5.188 1 98.12 106 ASP A C 1
ATOM 764 O O . ASP A 1 106 ? 4.453 -15.992 -4.094 1 98.12 106 ASP A O 1
ATOM 768 N N . PRO A 1 107 ? 5.188 -17.688 -5.383 1 96.25 107 PRO A N 1
ATOM 769 C CA . PRO A 1 107 ? 5.75 -18.391 -4.223 1 96.25 107 PRO A CA 1
ATOM 770 C C . PRO A 1 107 ? 7.027 -17.734 -3.701 1 96.25 107 PRO A C 1
ATOM 772 O O . PRO A 1 107 ? 8.086 -18.359 -3.697 1 96.25 107 PRO A O 1
ATOM 775 N N . VAL A 1 108 ? 6.961 -16.578 -3.156 1 95.06 108 VAL A N 1
ATOM 776 C CA . VAL A 1 108 ? 8.086 -15.797 -2.654 1 95.06 108 VAL A CA 1
ATOM 777 C C . VAL A 1 108 ? 8.742 -16.531 -1.484 1 95.06 108 VAL A C 1
ATOM 779 O O . VAL A 1 108 ? 8.203 -16.547 -0.375 1 95.06 108 VAL A O 1
ATOM 782 N N . MET A 1 109 ? 9.922 -17.078 -1.794 1 91.69 109 MET A N 1
ATOM 783 C CA . MET A 1 109 ? 10.633 -17.828 -0.768 1 91.69 109 MET A CA 1
ATOM 784 C C . MET A 1 109 ? 11.758 -17 -0.161 1 91.69 109 MET A C 1
ATOM 786 O O . MET A 1 109 ? 12.039 -17.109 1.033 1 91.69 109 MET A O 1
ATOM 790 N N . LEU A 1 110 ? 12.391 -16.234 -1.039 1 84.88 110 LEU A N 1
ATOM 791 C CA . LEU A 1 110 ? 13.484 -15.352 -0.643 1 84.88 110 LEU A CA 1
ATOM 792 C C . LEU A 1 110 ? 13.242 -13.93 -1.132 1 84.88 110 LEU A C 1
ATOM 794 O O . LEU A 1 110 ? 12.633 -13.727 -2.184 1 84.88 110 LEU A O 1
ATOM 798 N N . ALA A 1 111 ? 13.719 -12.992 -0.331 1 82.25 111 ALA A N 1
ATOM 799 C CA . ALA A 1 111 ? 13.836 -11.633 -0.855 1 82.25 111 ALA A CA 1
ATOM 800 C C . ALA A 1 111 ? 14.938 -11.539 -1.907 1 82.25 111 ALA A C 1
ATOM 802 O O . ALA A 1 111 ? 15.758 -12.453 -2.035 1 82.25 111 ALA A O 1
ATOM 803 N N . LYS A 1 112 ? 14.891 -10.461 -2.639 1 81.06 112 LYS A N 1
ATOM 804 C CA . LYS A 1 112 ? 15.938 -10.234 -3.633 1 81.06 112 LYS A CA 1
ATOM 805 C C . LYS A 1 112 ? 17.328 -10.273 -2.996 1 81.06 112 LYS A C 1
ATOM 807 O O . LYS A 1 112 ? 18.281 -10.727 -3.621 1 81.06 112 LYS A O 1
ATOM 812 N N . SER A 1 113 ? 17.375 -9.898 -1.795 1 84.31 113 SER A N 1
ATOM 813 C CA . SER A 1 113 ? 18.641 -9.859 -1.062 1 84.31 113 SER A CA 1
ATOM 814 C C . SER A 1 113 ? 19.031 -11.242 -0.561 1 84.31 113 SER A C 1
ATOM 816 O O . SER A 1 113 ? 20.109 -11.422 -0.01 1 84.31 113 SER A O 1
ATOM 818 N N . GLY A 1 114 ? 18.172 -12.195 -0.674 1 86.94 114 GLY A N 1
ATOM 819 C CA . GLY A 1 114 ? 18.484 -13.555 -0.245 1 86.94 114 GLY A CA 1
ATOM 820 C C . GLY A 1 114 ? 17.891 -13.891 1.114 1 86.94 114 GLY A C 1
ATOM 821 O O . GLY A 1 114 ? 18 -15.031 1.575 1 86.94 114 GLY A O 1
ATOM 822 N N . ASP A 1 115 ? 17.266 -12.945 1.733 1 87.44 115 ASP A N 1
ATOM 823 C CA . ASP A 1 115 ? 16.656 -13.164 3.041 1 87.44 115 ASP A CA 1
ATOM 824 C C . ASP A 1 115 ? 15.422 -14.055 2.924 1 87.44 115 ASP A C 1
ATOM 826 O O . ASP A 1 115 ? 14.617 -13.898 2.004 1 87.44 115 ASP A O 1
ATOM 830 N N . ALA A 1 116 ? 15.258 -14.969 3.859 1 90.88 116 ALA A N 1
ATOM 831 C CA . ALA A 1 116 ? 14.125 -15.891 3.818 1 90.88 116 ALA A CA 1
ATOM 832 C C . ALA A 1 116 ? 12.82 -15.172 4.137 1 90.88 116 ALA A C 1
ATOM 834 O O . ALA A 1 116 ? 12.742 -14.414 5.109 1 90.88 116 ALA A O 1
ATOM 835 N N . LEU A 1 117 ? 11.812 -15.406 3.312 1 94.5 117 LEU A N 1
ATOM 836 C CA . LEU A 1 117 ? 10.492 -14.836 3.521 1 94.5 117 LEU A CA 1
ATOM 837 C C . LEU A 1 117 ? 9.438 -15.93 3.631 1 94.5 117 LEU A C 1
ATOM 839 O O . LEU A 1 117 ? 8.242 -15.641 3.746 1 94.5 117 LEU A O 1
ATOM 843 N N . LEU A 1 118 ? 9.844 -17.125 3.578 1 95.25 118 LEU A N 1
ATOM 844 C CA . LEU A 1 118 ? 9.016 -18.312 3.785 1 95.25 118 LEU A CA 1
ATOM 845 C C . LEU A 1 118 ? 9.781 -19.375 4.578 1 95.25 118 LEU A C 1
ATOM 847 O O . LEU A 1 118 ? 10.875 -19.781 4.188 1 95.25 118 LEU A O 1
ATOM 851 N N . ASP A 1 119 ? 9.164 -19.75 5.672 1 94.06 119 ASP A N 1
ATOM 852 C CA . ASP A 1 119 ? 9.781 -20.812 6.461 1 94.06 119 ASP A CA 1
ATOM 853 C C . ASP A 1 119 ? 9.852 -22.125 5.668 1 94.06 119 ASP A C 1
ATOM 855 O O . ASP A 1 119 ? 8.961 -22.422 4.875 1 94.06 119 ASP A O 1
ATOM 859 N N . ALA A 1 120 ? 10.891 -22.875 5.961 1 92.44 120 ALA A N 1
ATOM 860 C CA . ALA A 1 120 ? 11.055 -24.156 5.297 1 92.44 120 ALA A CA 1
ATOM 861 C C . ALA A 1 120 ? 9.844 -25.062 5.527 1 92.44 120 ALA A C 1
ATOM 863 O O . ALA A 1 120 ? 9.391 -25.75 4.613 1 92.44 120 ALA A O 1
ATOM 864 N N . GLU A 1 121 ? 9.328 -24.969 6.684 1 94.25 121 GLU A N 1
ATOM 865 C CA . GLU A 1 121 ? 8.188 -25.797 7.051 1 94.25 121 GLU A CA 1
ATOM 866 C C . GLU A 1 121 ? 6.93 -25.375 6.289 1 94.25 121 GLU A C 1
ATOM 868 O O . GLU A 1 121 ? 5.996 -26.172 6.141 1 94.25 121 GLU A O 1
ATOM 873 N N . ALA A 1 122 ? 6.914 -24.141 5.816 1 96.06 122 ALA A N 1
ATOM 874 C CA . ALA A 1 122 ? 5.734 -23.625 5.141 1 96.06 122 ALA A CA 1
ATOM 875 C C . ALA A 1 122 ? 5.648 -24.141 3.707 1 96.06 122 ALA A C 1
ATOM 877 O O . ALA A 1 122 ? 4.586 -24.078 3.08 1 96.06 122 ALA A O 1
ATOM 878 N N . ILE A 1 123 ? 6.707 -24.641 3.176 1 95.94 123 ILE A N 1
ATOM 879 C CA . ILE A 1 123 ? 6.758 -25.109 1.792 1 95.94 123 ILE A CA 1
ATOM 880 C C . ILE A 1 123 ? 5.754 -26.234 1.587 1 95.94 123 ILE A C 1
ATOM 882 O O . ILE A 1 123 ? 5 -26.234 0.612 1 95.94 123 ILE A O 1
ATOM 886 N N . SER A 1 124 ? 5.746 -27.125 2.477 1 96.06 124 SER A N 1
ATOM 887 C CA . SER A 1 124 ? 4.82 -28.25 2.371 1 96.06 124 SER A CA 1
ATOM 888 C C . SER A 1 124 ? 3.371 -27.781 2.441 1 96.06 124 SER A C 1
ATOM 890 O O . SER A 1 124 ? 2.5 -28.328 1.761 1 96.06 124 SER A O 1
ATOM 892 N N . THR A 1 125 ? 3.127 -26.797 3.305 1 97.62 125 THR A N 1
ATOM 893 C CA . THR A 1 125 ? 1.78 -26.25 3.428 1 97.62 125 THR A CA 1
ATOM 894 C C . THR A 1 125 ? 1.371 -25.516 2.148 1 97.62 125 THR A C 1
ATOM 896 O O . THR A 1 125 ? 0.224 -25.625 1.71 1 97.62 125 THR A O 1
ATOM 899 N N . VAL A 1 126 ? 2.268 -24.812 1.569 1 97.94 126 VAL A N 1
ATOM 900 C CA . VAL A 1 126 ? 2.014 -24.141 0.295 1 97.94 126 VAL A CA 1
ATOM 901 C C . VAL A 1 126 ? 1.634 -25.172 -0.761 1 97.94 126 VAL A C 1
ATOM 903 O O . VAL A 1 126 ? 0.633 -25.016 -1.464 1 97.94 126 VAL A O 1
ATOM 906 N N . LEU A 1 127 ? 2.334 -26.25 -0.837 1 96.62 127 LEU A N 1
ATOM 907 C CA . LEU A 1 127 ? 2.139 -27.297 -1.833 1 96.62 127 LEU A CA 1
ATOM 908 C C . LEU A 1 127 ? 0.809 -28 -1.616 1 96.62 127 LEU A C 1
ATOM 910 O O . LEU A 1 127 ? 0.064 -28.25 -2.568 1 96.62 127 LEU A O 1
ATOM 914 N N . GLY A 1 128 ? 0.546 -28.281 -0.413 1 96.69 128 GLY A N 1
ATOM 915 C CA . GLY A 1 128 ? -0.591 -29.141 -0.106 1 96.69 128 GLY A CA 1
ATOM 916 C C . GLY A 1 128 ? -1.896 -28.375 0.009 1 96.69 128 GLY A C 1
ATOM 917 O O . GLY A 1 128 ? -2.969 -28.922 -0.262 1 96.69 128 GLY A O 1
ATOM 918 N N . GLU A 1 129 ? -1.799 -27.125 0.412 1 97.75 129 GLU A N 1
ATOM 919 C CA . GLU A 1 129 ? -3.037 -26.453 0.778 1 97.75 129 GLU A CA 1
ATOM 920 C C . GLU A 1 129 ? -3.305 -25.266 -0.141 1 97.75 129 GLU A C 1
ATOM 922 O O . GLU A 1 129 ? -4.461 -24.953 -0.441 1 97.75 129 GLU A O 1
ATOM 927 N N . LEU A 1 130 ? -2.301 -24.578 -0.645 1 98.31 130 LEU A N 1
ATOM 928 C CA . LEU A 1 130 ? -2.492 -23.344 -1.389 1 98.31 130 LEU A CA 1
ATOM 929 C C . LEU A 1 130 ? -2.434 -23.594 -2.891 1 98.31 130 LEU A C 1
ATOM 931 O O . LEU A 1 130 ? -3.316 -23.156 -3.633 1 98.31 130 LEU A O 1
ATOM 935 N N . LEU A 1 131 ? -1.475 -24.375 -3.416 1 97.62 131 LEU A N 1
ATOM 936 C CA . LEU A 1 131 ? -1.228 -24.562 -4.84 1 97.62 131 LEU A CA 1
ATOM 937 C C . LEU A 1 131 ? -2.414 -25.234 -5.516 1 97.62 131 LEU A C 1
ATOM 939 O O . LEU A 1 131 ? -2.738 -24.938 -6.664 1 97.62 131 LEU A O 1
ATOM 943 N N . PRO A 1 132 ? -3.111 -26.156 -4.82 1 96.62 132 PRO A N 1
ATOM 944 C CA . PRO A 1 132 ? -4.273 -26.781 -5.453 1 96.62 132 PRO A CA 1
ATOM 945 C C . PRO A 1 132 ? -5.367 -25.766 -5.805 1 96.62 132 PRO A C 1
ATOM 947 O O . PRO A 1 132 ? -6.234 -26.047 -6.633 1 96.62 132 PRO A O 1
ATOM 950 N N . LEU A 1 133 ? -5.355 -24.578 -5.184 1 97.81 133 LEU A N 1
ATOM 951 C CA . LEU A 1 133 ? -6.359 -23.547 -5.43 1 97.81 133 LEU A CA 1
ATOM 952 C C . LEU A 1 133 ? -5.922 -22.609 -6.551 1 97.81 133 LEU A C 1
ATOM 954 O O . LEU A 1 133 ? -6.707 -21.797 -7.031 1 97.81 133 LEU A O 1
ATOM 958 N N . ALA A 1 134 ? -4.723 -22.703 -7.047 1 98 134 ALA A N 1
ATOM 959 C CA . ALA A 1 134 ? -4.09 -21.703 -7.902 1 98 134 ALA A CA 1
ATOM 960 C C . ALA A 1 134 ? -4.621 -21.781 -9.328 1 98 134 ALA A C 1
ATOM 962 O O . ALA A 1 134 ? -4.75 -22.875 -9.891 1 98 134 ALA A O 1
ATOM 963 N N . THR A 1 135 ? -4.938 -20.578 -9.836 1 98.19 135 THR A N 1
ATOM 964 C CA . THR A 1 135 ? -5.141 -20.438 -11.273 1 98.19 135 THR A CA 1
ATOM 965 C C . THR A 1 135 ? -3.807 -20.438 -12.016 1 98.19 135 THR A C 1
ATOM 967 O O . THR A 1 135 ? -3.715 -20.922 -13.141 1 98.19 135 THR A O 1
ATOM 970 N N . LEU A 1 136 ? -2.852 -19.891 -11.375 1 98.56 136 LEU A N 1
ATOM 971 C CA . LEU A 1 136 ? -1.502 -19.781 -11.922 1 98.56 136 LEU A CA 1
ATOM 972 C C . LEU A 1 136 ? -0.472 -19.672 -10.797 1 98.56 136 LEU A C 1
ATOM 974 O O . LEU A 1 136 ? -0.709 -19 -9.797 1 98.56 136 LEU A O 1
ATOM 978 N N . VAL A 1 137 ? 0.625 -20.328 -10.945 1 98.38 137 VAL A N 1
ATOM 979 C CA . VAL A 1 137 ? 1.796 -20.188 -10.086 1 98.38 137 VAL A CA 1
ATOM 980 C C . VAL A 1 137 ? 2.936 -19.547 -10.875 1 98.38 137 VAL A C 1
ATOM 982 O O . VAL A 1 137 ? 3.172 -19.891 -12.031 1 98.38 137 VAL A O 1
ATOM 985 N N . THR A 1 138 ? 3.691 -18.562 -10.227 1 98.12 138 THR A N 1
ATOM 986 C CA . THR A 1 138 ? 4.68 -17.812 -10.984 1 98.12 138 THR A CA 1
ATOM 987 C C . THR A 1 138 ? 6.066 -17.953 -10.367 1 98.12 138 THR A C 1
ATOM 989 O O . THR A 1 138 ? 6.703 -16.953 -10.023 1 98.12 138 THR A O 1
ATOM 992 N N . PRO A 1 139 ? 6.648 -19.078 -10.336 1 96.69 139 PRO A N 1
ATOM 993 C CA . PRO A 1 139 ? 7.977 -19.281 -9.75 1 96.69 139 PRO A CA 1
ATOM 994 C C . PRO A 1 139 ? 9.109 -18.875 -10.695 1 96.69 139 PRO A C 1
ATOM 996 O O . PRO A 1 139 ? 8.93 -18.906 -11.914 1 96.69 139 PRO A O 1
ATOM 999 N N . ASN A 1 140 ? 10.195 -18.422 -10.078 1 93.69 140 ASN A N 1
ATOM 1000 C CA . ASN A 1 140 ? 11.438 -18.453 -10.836 1 93.69 140 ASN A CA 1
ATOM 1001 C C . ASN A 1 140 ? 12.07 -19.844 -10.812 1 93.69 140 ASN A C 1
ATOM 1003 O O . ASN A 1 140 ? 11.531 -20.766 -10.195 1 93.69 140 ASN A O 1
ATOM 1007 N N . THR A 1 141 ? 13.164 -20.016 -11.492 1 92.19 141 THR A N 1
ATOM 1008 C CA . THR A 1 141 ? 13.758 -21.344 -11.656 1 92.19 141 THR A CA 1
ATOM 1009 C C . THR A 1 141 ? 14.164 -21.922 -10.305 1 92.19 141 THR A C 1
ATOM 1011 O O . THR A 1 141 ? 13.828 -23.078 -9.992 1 92.19 141 THR A O 1
ATOM 1014 N N . PRO A 1 142 ? 14.875 -21.141 -9.414 1 92.19 142 PRO A N 1
ATOM 1015 C CA . PRO A 1 142 ? 15.211 -21.688 -8.102 1 92.19 142 PRO A CA 1
ATOM 1016 C C . PRO A 1 142 ? 13.977 -22.078 -7.293 1 92.19 142 PRO A C 1
ATOM 1018 O O . PRO A 1 142 ? 13.953 -23.141 -6.652 1 92.19 142 PRO A O 1
ATOM 1021 N N . GLU A 1 143 ? 12.969 -21.281 -7.297 1 94.19 143 GLU A N 1
ATOM 1022 C CA . GLU A 1 143 ? 11.727 -21.578 -6.582 1 94.19 143 GLU A CA 1
ATOM 1023 C C . GLU A 1 143 ? 11.047 -22.812 -7.148 1 94.19 143 GLU A C 1
ATOM 1025 O O . GLU A 1 143 ? 10.539 -23.656 -6.395 1 94.19 143 GLU A O 1
ATOM 1030 N N . TRP A 1 144 ? 11.055 -22.953 -8.461 1 94.19 144 TRP A N 1
ATOM 1031 C CA . TRP A 1 144 ? 10.453 -24.109 -9.109 1 94.19 144 TRP A CA 1
ATOM 1032 C C . TRP A 1 144 ? 11.172 -25.406 -8.719 1 94.19 144 TRP A C 1
ATOM 1034 O O . TRP A 1 144 ? 10.539 -26.422 -8.469 1 94.19 144 TRP A O 1
ATOM 1044 N N . ASN A 1 145 ? 12.477 -25.312 -8.664 1 93.94 145 ASN A N 1
ATOM 1045 C CA . ASN A 1 145 ? 13.258 -26.469 -8.258 1 93.94 145 ASN A CA 1
ATOM 1046 C C . ASN A 1 145 ? 12.883 -26.938 -6.852 1 93.94 145 ASN A C 1
ATOM 1048 O O . ASN A 1 145 ? 12.75 -28.125 -6.602 1 93.94 145 ASN A O 1
ATOM 1052 N N . VAL A 1 146 ? 12.711 -25.969 -5.98 1 94.31 146 VAL A N 1
ATOM 1053 C CA . VAL A 1 146 ? 12.32 -26.266 -4.605 1 94.31 146 VAL A CA 1
ATOM 1054 C C . VAL A 1 146 ? 10.945 -26.922 -4.59 1 94.31 146 VAL A C 1
ATOM 1056 O O . VAL A 1 146 ? 10.734 -27.922 -3.908 1 94.31 146 VAL A O 1
ATOM 1059 N N . LEU A 1 147 ? 10.031 -26.406 -5.359 1 95.12 147 LEU A N 1
ATOM 1060 C CA . LEU A 1 147 ? 8.672 -26.922 -5.41 1 95.12 147 LEU A CA 1
ATOM 1061 C C . LEU A 1 147 ? 8.656 -28.328 -6 1 95.12 147 LEU A C 1
ATOM 1063 O O . LEU A 1 147 ? 7.961 -29.219 -5.488 1 95.12 147 LEU A O 1
ATOM 1067 N N . CYS A 1 148 ? 9.453 -28.531 -6.988 1 94.5 148 CYS A N 1
ATOM 1068 C CA . CYS A 1 148 ? 9.539 -29.844 -7.621 1 94.5 148 CYS A CA 1
ATOM 1069 C C . CYS A 1 148 ? 10.086 -30.891 -6.648 1 94.5 148 CYS A C 1
ATOM 1071 O O . CYS A 1 148 ? 9.547 -31.984 -6.543 1 94.5 148 CYS A O 1
ATOM 1073 N N . GLN A 1 149 ? 11.078 -30.453 -5.965 1 95.19 149 GLN A N 1
ATOM 1074 C CA . GLN A 1 149 ? 11.695 -31.359 -4.992 1 95.19 149 GLN A CA 1
ATOM 1075 C C . GLN A 1 149 ? 10.727 -31.703 -3.873 1 95.19 149 GLN A C 1
ATOM 1077 O O . GLN A 1 149 ? 10.781 -32.812 -3.314 1 95.19 149 GLN A O 1
ATOM 1082 N N . ALA A 1 150 ? 9.875 -30.828 -3.615 1 94.56 150 ALA A N 1
ATOM 1083 C CA . ALA A 1 150 ? 8.906 -31.031 -2.547 1 94.56 150 ALA A CA 1
ATOM 1084 C C . ALA A 1 150 ? 7.699 -31.828 -3.047 1 94.56 150 ALA A C 1
ATOM 1086 O O . ALA A 1 150 ? 6.809 -32.156 -2.268 1 94.56 150 ALA A O 1
ATOM 1087 N N . GLY A 1 151 ? 7.602 -32.031 -4.402 1 94.5 151 GLY A N 1
ATOM 1088 C CA . GLY A 1 151 ? 6.578 -32.938 -4.914 1 94.5 151 GLY A CA 1
ATOM 1089 C C . GLY A 1 151 ? 5.527 -32.25 -5.75 1 94.5 151 GLY A C 1
ATOM 1090 O O . GLY A 1 151 ? 4.445 -32.781 -5.98 1 94.5 151 GLY A O 1
ATOM 1091 N N . ALA A 1 152 ? 5.793 -31.031 -6.156 1 94 152 ALA A N 1
ATOM 1092 C CA . ALA A 1 152 ? 4.828 -30.328 -7.008 1 94 152 ALA A CA 1
ATOM 1093 C C . ALA A 1 152 ? 4.609 -31.094 -8.312 1 94 152 ALA A C 1
ATOM 1095 O O . ALA A 1 152 ? 5.566 -31.547 -8.945 1 94 152 ALA A O 1
ATOM 1096 N N . PRO A 1 153 ? 3.371 -31.25 -8.742 1 91.75 153 PRO A N 1
ATOM 1097 C CA . PRO A 1 153 ? 3.119 -31.953 -10 1 91.75 153 PRO A CA 1
ATOM 1098 C C . PRO A 1 153 ? 3.531 -31.141 -11.227 1 91.75 153 PRO A C 1
ATOM 1100 O O . PRO A 1 153 ? 3.465 -29.906 -11.203 1 91.75 153 PRO A O 1
ATOM 1103 N N . ASP A 1 154 ? 3.84 -31.781 -12.258 1 85.81 154 ASP A N 1
ATOM 1104 C CA . ASP A 1 154 ? 4.234 -31.156 -13.516 1 85.81 154 ASP A CA 1
ATOM 1105 C C . ASP A 1 154 ? 3.045 -30.484 -14.195 1 85.81 154 ASP A C 1
ATOM 1107 O O . ASP A 1 154 ? 3.219 -29.625 -15.062 1 85.81 154 ASP A O 1
ATOM 1111 N N . THR A 1 155 ? 1.838 -30.828 -13.75 1 89.88 155 THR A N 1
ATOM 1112 C CA . THR A 1 155 ? 0.623 -30.328 -14.383 1 89.88 155 THR A CA 1
ATOM 1113 C C . THR A 1 155 ? 0.192 -29 -13.758 1 89.88 155 THR A C 1
ATOM 1115 O O . THR A 1 155 ? -0.788 -28.391 -14.195 1 89.88 155 THR A O 1
ATOM 1118 N N . LEU A 1 156 ? 0.941 -28.594 -12.719 1 92.38 156 LEU A N 1
ATOM 1119 C CA . LEU A 1 156 ? 0.621 -27.312 -12.086 1 92.38 156 LEU A CA 1
ATOM 1120 C C . LEU A 1 156 ? 0.687 -26.172 -13.094 1 92.38 156 LEU A C 1
ATOM 1122 O O . LEU A 1 156 ? 1.66 -26.062 -13.844 1 92.38 156 LEU A O 1
ATOM 1126 N N . PRO A 1 157 ? -0.427 -25.406 -13.25 1 96.12 157 PRO A N 1
ATOM 1127 C CA . PRO A 1 157 ? -0.347 -24.234 -14.125 1 96.12 157 PRO A CA 1
ATOM 1128 C C . PRO A 1 157 ? 0.723 -23.25 -13.688 1 96.12 157 PRO A C 1
ATOM 1130 O O . PRO A 1 157 ? 0.646 -22.703 -12.586 1 96.12 157 PRO A O 1
ATOM 1133 N N . LEU A 1 158 ? 1.738 -23.016 -14.492 1 96.19 158 LEU A N 1
ATOM 1134 C CA . LEU A 1 158 ? 2.805 -22.156 -14 1 96.19 158 LEU A CA 1
ATOM 1135 C C . LEU A 1 158 ? 3.305 -21.219 -15.109 1 96.19 158 LEU A C 1
ATOM 1137 O O . LEU A 1 158 ? 3.197 -21.547 -16.297 1 96.19 158 LEU A O 1
ATOM 1141 N N . LEU A 1 159 ? 3.635 -20.094 -14.773 1 97.75 159 LEU A N 1
ATOM 1142 C CA . LEU A 1 159 ? 4.512 -19.188 -15.516 1 97.75 159 LEU A CA 1
ATOM 1143 C C . LEU A 1 159 ? 5.926 -19.219 -14.953 1 97.75 159 LEU A C 1
ATOM 1145 O O . LEU A 1 159 ? 6.199 -18.609 -13.914 1 97.75 159 LEU A O 1
ATOM 1149 N N . LEU A 1 160 ? 6.816 -19.969 -15.641 1 95.75 160 LEU A N 1
ATOM 1150 C CA . LEU A 1 160 ? 8.203 -20.062 -15.211 1 95.75 160 LEU A CA 1
ATOM 1151 C C . LEU A 1 160 ? 9 -18.844 -15.664 1 95.75 160 LEU A C 1
ATOM 1153 O O . LEU A 1 160 ? 9.133 -18.594 -16.859 1 95.75 160 LEU A O 1
ATOM 1157 N N . LYS A 1 161 ? 9.492 -18.062 -14.664 1 92.19 161 LYS A N 1
ATOM 1158 C CA . LYS A 1 161 ? 10.242 -16.828 -14.945 1 92.19 161 LYS A CA 1
ATOM 1159 C C . LYS A 1 161 ? 11.727 -17.141 -15.125 1 92.19 161 LYS A C 1
ATOM 1161 O O . LYS A 1 161 ? 12.328 -17.844 -14.312 1 92.19 161 LYS A O 1
ATOM 1166 N N . GLY A 1 162 ? 12.375 -16.391 -16.062 1 74.12 162 GLY A N 1
ATOM 1167 C CA . GLY A 1 162 ? 13.797 -16.531 -16.344 1 74.12 162 GLY A CA 1
ATOM 1168 C C . GLY A 1 162 ? 14.188 -17.922 -16.797 1 74.12 162 GLY A C 1
ATOM 1169 O O . GLY A 1 162 ? 15.32 -18.359 -16.578 1 74.12 162 GLY A O 1
ATOM 1170 N N . GLY A 1 163 ? 13.234 -18.609 -17.188 1 54.78 163 GLY A N 1
ATOM 1171 C CA . GLY A 1 163 ? 13.492 -19.984 -17.562 1 54.78 163 GLY A CA 1
ATOM 1172 C C . GLY A 1 163 ? 14.875 -20.203 -18.156 1 54.78 163 GLY A C 1
ATOM 1173 O O . GLY A 1 163 ? 15.844 -19.578 -17.719 1 54.78 163 GLY A O 1
ATOM 1174 N N . HIS A 1 164 ? 14.938 -20.469 -19.422 1 49.88 164 HIS A N 1
ATOM 1175 C CA . HIS A 1 164 ? 16.156 -20.984 -20.062 1 49.88 164 HIS A CA 1
ATOM 1176 C C . HIS A 1 164 ? 17.219 -19.891 -20.172 1 49.88 164 HIS A C 1
ATOM 1178 O O . HIS A 1 164 ? 17.906 -19.797 -21.188 1 49.88 164 HIS A O 1
ATOM 1184 N N . ALA A 1 165 ? 17.172 -18.906 -19.266 1 52.34 165 ALA A N 1
ATOM 1185 C CA . ALA A 1 165 ? 18.172 -17.906 -19.609 1 52.34 165 ALA A CA 1
ATOM 1186 C C . ALA A 1 165 ? 19.578 -18.422 -19.359 1 52.34 165 ALA A C 1
ATOM 1188 O O . ALA A 1 165 ? 19.938 -18.781 -18.234 1 52.34 165 ALA A O 1
ATOM 1189 N N . GLU A 1 166 ? 20.109 -18.984 -20.312 1 52 166 GLU A N 1
ATOM 1190 C CA . GLU A 1 166 ? 21.547 -19.219 -20.328 1 52 166 GLU A CA 1
ATOM 1191 C C . GLU A 1 166 ? 22.312 -17.969 -19.922 1 52 166 GLU A C 1
ATOM 1193 O O . GLU A 1 166 ? 21.938 -16.844 -20.281 1 52 166 GLU A O 1
ATOM 1198 N N . GLU A 1 167 ? 23.016 -18.047 -18.828 1 55.81 167 GLU A N 1
ATOM 1199 C CA . GLU A 1 167 ? 24.016 -17.031 -18.547 1 55.81 167 GLU A CA 1
ATOM 1200 C C . GLU A 1 167 ? 24.641 -16.5 -19.828 1 55.81 167 GLU A C 1
ATOM 1202 O O . GLU A 1 167 ? 25.078 -17.281 -20.672 1 55.81 167 GLU A O 1
ATOM 1207 N N . GLY A 1 168 ? 24.375 -15.258 -20.078 1 64.5 168 GLY A N 1
ATOM 1208 C CA . GLY A 1 168 ? 25.047 -14.633 -21.203 1 64.5 168 GLY A CA 1
ATOM 1209 C C . GLY A 1 168 ? 24.094 -14.273 -22.328 1 64.5 168 GLY A C 1
ATOM 1210 O O . GLY A 1 168 ? 24.484 -13.617 -23.297 1 64.5 168 GLY A O 1
ATOM 1211 N N . SER A 1 169 ? 22.875 -14.727 -22.141 1 74.75 169 SER A N 1
ATOM 1212 C CA . SER A 1 169 ? 21.969 -14.438 -23.25 1 74.75 169 SER A CA 1
ATOM 1213 C C . SER A 1 169 ? 21.438 -13.008 -23.188 1 74.75 169 SER A C 1
ATOM 1215 O O . SER A 1 169 ? 21.344 -12.43 -22.094 1 74.75 169 SER A O 1
ATOM 1217 N N . ASP A 1 170 ? 21.156 -12.414 -24.297 1 86.56 170 ASP A N 1
ATOM 1218 C CA . ASP A 1 170 ? 20.672 -11.047 -24.438 1 86.56 170 ASP A CA 1
ATOM 1219 C C . ASP A 1 170 ? 19.156 -10.984 -24.281 1 86.56 170 ASP A C 1
ATOM 1221 O O . ASP A 1 170 ? 18.547 -9.914 -24.375 1 86.56 170 ASP A O 1
ATOM 1225 N N . SER A 1 171 ? 18.656 -12.211 -24 1 90.19 171 SER A N 1
ATOM 1226 C CA . SER A 1 171 ? 17.203 -12.25 -23.859 1 90.19 171 SER A CA 1
ATOM 1227 C C . SER A 1 171 ? 16.781 -13.031 -22.609 1 90.19 171 SER A C 1
ATOM 1229 O O . SER A 1 171 ? 17.562 -13.828 -22.094 1 90.19 171 SER A O 1
ATOM 1231 N N . VAL A 1 172 ? 15.648 -12.688 -22.062 1 89.75 172 VAL A N 1
ATOM 1232 C CA . VAL A 1 172 ? 15 -13.445 -20.984 1 89.75 172 VAL A CA 1
ATOM 1233 C C . VAL A 1 172 ? 13.727 -14.102 -21.531 1 89.75 172 VAL A C 1
ATOM 1235 O O . VAL A 1 172 ? 13 -13.5 -22.312 1 89.75 172 VAL A O 1
ATOM 1238 N N . THR A 1 173 ? 13.539 -15.305 -21.141 1 92.75 173 THR A N 1
ATOM 1239 C CA . THR A 1 173 ? 12.383 -16.047 -21.609 1 92.75 173 THR A CA 1
ATOM 1240 C C . THR A 1 173 ? 11.539 -16.547 -20.438 1 92.75 173 THR A C 1
ATOM 1242 O O . THR A 1 173 ? 12.062 -17.141 -19.5 1 92.75 173 THR A O 1
ATOM 1245 N N . ASP A 1 174 ? 10.281 -16.234 -20.422 1 95.19 174 ASP A N 1
ATOM 1246 C CA . ASP A 1 174 ? 9.289 -16.797 -19.516 1 95.19 174 ASP A CA 1
ATOM 1247 C C . ASP A 1 174 ? 8.391 -17.797 -20.234 1 95.19 174 ASP A C 1
ATOM 1249 O O . ASP A 1 174 ? 8.102 -17.641 -21.422 1 95.19 174 ASP A O 1
ATOM 1253 N N . GLU A 1 175 ? 7.992 -18.844 -19.531 1 95.69 175 GLU A N 1
ATOM 1254 C CA . GLU A 1 175 ? 7.184 -19.891 -20.141 1 95.69 175 GLU A CA 1
ATOM 1255 C C . GLU A 1 175 ? 5.887 -20.109 -19.359 1 95.69 175 GLU A C 1
ATOM 1257 O O . GLU A 1 175 ? 5.914 -20.453 -18.188 1 95.69 175 GLU A O 1
ATOM 1262 N N . LEU A 1 176 ? 4.801 -19.891 -20.047 1 97.31 176 LEU A N 1
ATOM 1263 C CA . LEU A 1 176 ? 3.5 -20.266 -19.516 1 97.31 176 LEU A CA 1
ATOM 1264 C C . LEU A 1 176 ? 3.184 -21.719 -19.859 1 97.31 176 LEU A C 1
ATOM 1266 O O . LEU A 1 176 ? 3.164 -22.094 -21.031 1 97.31 176 LEU A O 1
ATOM 1270 N N . ARG A 1 177 ? 2.982 -22.562 -18.844 1 95.75 177 ARG A N 1
ATOM 1271 C CA . ARG A 1 177 ? 2.656 -23.969 -19.016 1 95.75 177 ARG A CA 1
ATOM 1272 C C . ARG A 1 177 ? 1.411 -24.344 -18.219 1 95.75 177 ARG A C 1
ATOM 1274 O O . ARG A 1 177 ? 1.458 -24.438 -16.984 1 95.75 177 ARG A O 1
ATOM 1281 N N . THR A 1 178 ? 0.331 -24.547 -18.891 1 95 178 THR A N 1
ATOM 1282 C CA . THR A 1 178 ? -0.895 -25.094 -18.312 1 95 178 THR A CA 1
ATOM 1283 C C . THR A 1 178 ? -1.415 -26.25 -19.172 1 95 178 THR A C 1
ATOM 1285 O O . THR A 1 178 ? -0.945 -26.469 -20.281 1 95 178 THR A O 1
ATOM 1288 N N . PRO A 1 179 ? -2.322 -27.047 -18.594 1 90.62 179 PRO A N 1
ATOM 1289 C CA . PRO A 1 179 ? -2.887 -28.109 -19.438 1 90.62 179 PRO A CA 1
ATOM 1290 C C . PRO A 1 179 ? -3.504 -27.578 -20.734 1 90.62 179 PRO A C 1
ATOM 1292 O O . PRO A 1 179 ? -3.461 -28.25 -21.766 1 90.62 179 PRO A O 1
ATOM 1295 N N . ALA A 1 180 ? -3.941 -26.312 -20.719 1 92.38 180 ALA A N 1
ATOM 1296 C CA . ALA A 1 180 ? -4.684 -25.766 -21.844 1 92.38 180 ALA A CA 1
ATOM 1297 C C . ALA A 1 180 ? -3.797 -24.844 -22.688 1 92.38 180 ALA A C 1
ATOM 1299 O O . ALA A 1 180 ? -4.098 -24.578 -23.859 1 92.38 180 ALA A O 1
ATOM 1300 N N . HIS A 1 181 ? -2.75 -24.375 -22.062 1 93.06 181 HIS A N 1
ATOM 1301 C CA . HIS A 1 181 ? -1.985 -23.344 -22.75 1 93.06 181 HIS A CA 1
ATOM 1302 C C . HIS A 1 181 ? -0.486 -23.594 -22.641 1 93.06 181 HIS A C 1
ATOM 1304 O O . HIS A 1 181 ? -0.013 -24.062 -21.609 1 93.06 181 HIS A O 1
ATOM 1310 N N . SER A 1 182 ? 0.243 -23.297 -23.734 1 93.94 182 SER A N 1
ATOM 1311 C CA . SER A 1 182 ? 1.699 -23.203 -23.781 1 93.94 182 SER A CA 1
ATOM 1312 C C . SER A 1 182 ? 2.152 -21.969 -24.562 1 93.94 182 SER A C 1
ATOM 1314 O O . SER A 1 182 ? 1.83 -21.812 -25.734 1 93.94 182 SER A O 1
ATOM 1316 N N . LEU A 1 183 ? 2.832 -21.109 -23.828 1 94.81 183 LEU A N 1
ATOM 1317 C CA . LEU A 1 183 ? 3.262 -19.844 -24.406 1 94.81 183 LEU A CA 1
ATOM 1318 C C . LEU A 1 183 ? 4.672 -19.484 -23.938 1 94.81 183 LEU A C 1
ATOM 1320 O O . LEU A 1 183 ? 5.004 -19.641 -22.766 1 94.81 183 LEU A O 1
ATOM 1324 N N . THR A 1 184 ? 5.48 -19.109 -24.938 1 95.31 184 THR A N 1
ATOM 1325 C CA . THR A 1 184 ? 6.809 -18.578 -24.656 1 95.31 184 THR A CA 1
ATOM 1326 C C . THR A 1 184 ? 6.852 -17.078 -24.859 1 95.31 184 THR A C 1
ATOM 1328 O O . THR A 1 184 ? 6.469 -16.578 -25.906 1 95.31 184 THR A O 1
ATOM 1331 N N . LEU A 1 185 ? 7.289 -16.406 -23.812 1 95.31 185 LEU A N 1
ATOM 1332 C CA . LEU A 1 185 ? 7.43 -14.953 -23.859 1 95.31 185 LEU A CA 1
ATOM 1333 C C . LEU A 1 185 ? 8.898 -14.539 -23.75 1 95.31 185 LEU A C 1
ATOM 1335 O O . LEU A 1 185 ? 9.562 -14.875 -22.766 1 95.31 185 LEU A O 1
ATOM 1339 N N . THR A 1 186 ? 9.367 -13.805 -24.766 1 93.62 186 THR A N 1
ATOM 1340 C CA . THR A 1 186 ? 10.758 -13.391 -24.781 1 93.62 186 THR A CA 1
ATOM 1341 C C . THR A 1 186 ? 10.867 -11.867 -24.766 1 93.62 186 THR A C 1
ATOM 1343 O O . THR A 1 186 ? 10.031 -11.172 -25.359 1 93.62 186 THR A O 1
ATOM 1346 N N . ALA A 1 187 ? 11.828 -11.406 -24.031 1 92.44 187 ALA A N 1
ATOM 1347 C CA . ALA A 1 187 ? 12.141 -9.977 -23.969 1 92.44 187 ALA A CA 1
ATOM 1348 C C . ALA A 1 187 ? 13.641 -9.742 -23.875 1 92.44 187 ALA A C 1
ATOM 1350 O O . ALA A 1 187 ? 14.398 -10.641 -23.469 1 92.44 187 ALA A O 1
ATOM 1351 N N . PRO A 1 188 ? 14.078 -8.562 -24.375 1 90.69 188 PRO A N 1
ATOM 1352 C CA . PRO A 1 188 ? 15.5 -8.242 -24.172 1 90.69 188 PRO A CA 1
ATOM 1353 C C . PRO A 1 188 ? 15.891 -8.18 -22.703 1 90.69 188 PRO A C 1
ATOM 1355 O O . PRO A 1 188 ? 15.125 -7.676 -21.875 1 90.69 188 PRO A O 1
ATOM 1358 N N . ARG A 1 189 ? 17.016 -8.727 -22.422 1 89.38 189 ARG A N 1
ATOM 1359 C CA . ARG A 1 189 ? 17.562 -8.602 -21.078 1 89.38 189 ARG A CA 1
ATOM 1360 C C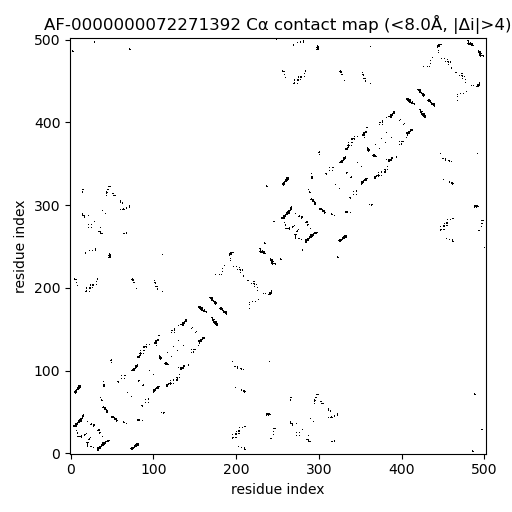 . ARG A 1 189 ? 18 -7.172 -20.797 1 89.38 189 ARG A C 1
ATOM 1362 O O . ARG A 1 189 ? 18.797 -6.605 -21.547 1 89.38 189 ARG A O 1
ATOM 1369 N N . LEU A 1 190 ? 17.438 -6.648 -19.766 1 86.44 190 LEU A N 1
ATOM 1370 C CA . LEU A 1 190 ? 17.875 -5.316 -19.344 1 86.44 190 LEU A CA 1
ATOM 1371 C C . LEU A 1 190 ? 18.969 -5.41 -18.281 1 86.44 190 LEU A C 1
ATOM 1373 O O . LEU A 1 190 ? 18.75 -5.98 -17.219 1 86.44 190 LEU A O 1
ATOM 1377 N N . ARG A 1 191 ? 20.156 -4.891 -18.609 1 88.88 191 ARG A N 1
ATOM 1378 C CA . ARG A 1 191 ? 21.266 -4.902 -17.672 1 88.88 191 ARG A CA 1
ATOM 1379 C C . ARG A 1 191 ? 21.156 -3.746 -16.688 1 88.88 191 ARG A C 1
ATOM 1381 O O . ARG A 1 191 ? 21.688 -2.658 -16.938 1 88.88 191 ARG A O 1
ATOM 1388 N N . THR A 1 192 ? 20.438 -4.027 -15.648 1 90.5 192 THR A N 1
ATOM 1389 C CA . THR A 1 192 ? 20.188 -3.021 -14.625 1 90.5 192 THR A CA 1
ATOM 1390 C C . THR A 1 192 ? 20.141 -3.66 -13.242 1 90.5 192 THR A C 1
ATOM 1392 O O . THR A 1 192 ? 19.859 -4.855 -13.109 1 90.5 192 THR A O 1
ATOM 1395 N N . ARG A 1 193 ? 20.5 -2.877 -12.203 1 92.25 193 ARG A N 1
ATOM 1396 C CA . ARG A 1 193 ? 20.375 -3.357 -10.836 1 92.25 193 ARG A CA 1
ATOM 1397 C C . ARG A 1 193 ? 18.984 -3.076 -10.273 1 92.25 193 ARG A C 1
ATOM 1399 O O . ARG A 1 193 ? 18.641 -3.514 -9.172 1 92.25 193 ARG A O 1
ATOM 1406 N N . HIS A 1 194 ? 18.188 -2.367 -11.039 1 93.44 194 HIS A N 1
ATOM 1407 C CA . HIS A 1 194 ? 16.875 -1.954 -10.578 1 93.44 194 HIS A CA 1
ATOM 1408 C C . HIS A 1 194 ? 15.82 -3.01 -10.898 1 93.44 194 HIS A C 1
ATOM 1410 O O . HIS A 1 194 ? 14.961 -2.797 -11.766 1 93.44 194 HIS A O 1
ATOM 1416 N N . THR A 1 195 ? 15.875 -4.148 -10.148 1 92.12 195 THR A N 1
ATOM 1417 C CA . THR A 1 195 ? 15.023 -5.305 -10.414 1 92.12 195 THR A CA 1
ATOM 1418 C C . THR A 1 195 ? 14.203 -5.668 -9.188 1 92.12 195 THR A C 1
ATOM 1420 O O . THR A 1 195 ? 13.492 -6.676 -9.18 1 92.12 195 THR A O 1
ATOM 1423 N N . HIS A 1 196 ? 14.32 -4.82 -8.109 1 94.31 196 HIS A N 1
ATOM 1424 C CA . HIS A 1 196 ? 13.586 -5.102 -6.879 1 94.31 196 HIS A CA 1
ATOM 1425 C C . HIS A 1 196 ? 12.078 -5.051 -7.113 1 94.31 196 HIS A C 1
ATOM 1427 O O . HIS A 1 196 ? 11.555 -4.035 -7.574 1 94.31 196 HIS A O 1
ATOM 1433 N N . GLY A 1 197 ? 11.398 -6.176 -6.891 1 95.5 197 GLY A N 1
ATOM 1434 C CA . GLY A 1 197 ? 9.953 -6.23 -7.02 1 95.5 197 GLY A CA 1
ATOM 1435 C C . GLY A 1 197 ? 9.492 -6.742 -8.367 1 95.5 197 GLY A C 1
ATOM 1436 O O . GLY A 1 197 ? 8.305 -6.688 -8.688 1 95.5 197 GLY A O 1
ATOM 1437 N N . THR A 1 198 ? 10.375 -7.316 -9.195 1 95.06 198 THR A N 1
ATOM 1438 C CA . THR A 1 198 ? 10.039 -7.801 -10.523 1 95.06 198 THR A CA 1
ATOM 1439 C C . THR A 1 198 ? 8.953 -8.875 -10.445 1 95.06 198 THR A C 1
ATOM 1441 O O . THR A 1 198 ? 7.965 -8.82 -11.18 1 95.06 198 THR A O 1
ATOM 1444 N N . GLY A 1 199 ? 9.156 -9.859 -9.555 1 95.81 199 GLY A N 1
ATOM 1445 C CA . GLY A 1 199 ? 8.172 -10.914 -9.383 1 95.81 199 GLY A CA 1
ATOM 1446 C C . GLY A 1 199 ? 6.836 -10.414 -8.867 1 95.81 199 GLY A C 1
ATOM 1447 O O . GLY A 1 199 ? 5.781 -10.805 -9.375 1 95.81 199 GLY A O 1
ATOM 1448 N N . CYS A 1 200 ? 6.871 -9.508 -7.867 1 97.88 200 CYS A N 1
ATOM 1449 C CA . CYS A 1 200 ? 5.656 -8.922 -7.316 1 97.88 200 CYS A CA 1
ATOM 1450 C C . CYS A 1 200 ? 4.891 -8.148 -8.383 1 97.88 200 CYS A C 1
ATOM 1452 O O . CYS A 1 200 ? 3.668 -8.273 -8.484 1 97.88 200 CYS A O 1
ATOM 1454 N N . THR A 1 201 ? 5.582 -7.391 -9.18 1 97.94 201 THR A N 1
ATOM 1455 C CA . THR A 1 201 ? 4.965 -6.566 -10.211 1 97.94 201 THR A CA 1
ATOM 1456 C C . THR A 1 201 ? 4.328 -7.441 -11.289 1 97.94 201 THR A C 1
ATOM 1458 O O . THR A 1 201 ? 3.193 -7.191 -11.703 1 97.94 201 THR A O 1
ATOM 1461 N N . LEU A 1 202 ? 5.031 -8.461 -11.703 1 98 202 LEU A N 1
ATOM 1462 C CA . LEU A 1 202 ? 4.508 -9.359 -12.734 1 98 202 LEU A CA 1
ATOM 1463 C C . LEU A 1 202 ? 3.246 -10.062 -12.25 1 98 202 LEU A C 1
ATOM 1465 O O . LEU A 1 202 ? 2.217 -10.039 -12.93 1 98 202 LEU A O 1
ATOM 1469 N N . SER A 1 203 ? 3.318 -10.672 -11.086 1 98.75 203 SER A N 1
ATOM 1470 C CA . SER A 1 203 ? 2.17 -11.406 -10.562 1 98.75 203 SER A CA 1
ATOM 1471 C C . SER A 1 203 ? 1 -10.469 -10.281 1 98.75 203 SER A C 1
ATOM 1473 O O . SER A 1 203 ? -0.159 -10.828 -10.492 1 98.75 203 SER A O 1
ATOM 1475 N N . ALA A 1 204 ? 1.295 -9.242 -9.828 1 98.88 204 ALA A N 1
ATOM 1476 C CA . ALA A 1 204 ? 0.243 -8.258 -9.586 1 98.88 204 ALA A CA 1
ATOM 1477 C C . ALA A 1 204 ? -0.421 -7.828 -10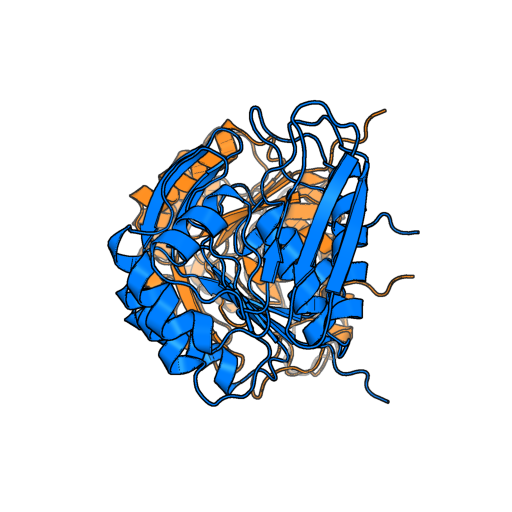.891 1 98.88 204 ALA A C 1
ATOM 1479 O O . ALA A 1 204 ? -1.645 -7.688 -10.953 1 98.88 204 ALA A O 1
ATOM 1480 N N . ALA A 1 205 ? 0.373 -7.617 -11.906 1 98.75 205 ALA A N 1
ATOM 1481 C CA . ALA A 1 205 ? -0.171 -7.219 -13.203 1 98.75 205 ALA A CA 1
ATOM 1482 C C . ALA A 1 205 ? -1.051 -8.32 -13.789 1 98.75 205 ALA A C 1
ATOM 1484 O O . ALA A 1 205 ? -2.113 -8.039 -14.352 1 98.75 205 ALA A O 1
ATOM 1485 N N . ILE A 1 206 ? -0.617 -9.555 -13.695 1 98.88 206 ILE A N 1
ATOM 1486 C CA . ILE A 1 206 ? -1.433 -10.672 -14.156 1 98.88 206 ILE A CA 1
ATOM 1487 C C . ILE A 1 206 ? -2.762 -10.688 -13.406 1 98.88 206 ILE A C 1
ATOM 1489 O O . ILE A 1 206 ? -3.824 -10.828 -14.016 1 98.88 206 ILE A O 1
ATOM 1493 N N . THR A 1 207 ? -2.699 -10.523 -12.109 1 98.94 207 THR A N 1
ATOM 1494 C CA . THR A 1 207 ? -3.887 -10.516 -11.266 1 98.94 207 THR A CA 1
ATOM 1495 C C . THR A 1 207 ? -4.832 -9.391 -11.664 1 98.94 207 THR A C 1
ATOM 1497 O O . THR A 1 207 ? -6.043 -9.594 -11.766 1 98.94 207 THR A O 1
ATOM 1500 N N . ALA A 1 208 ? -4.262 -8.211 -11.875 1 98.69 208 ALA A N 1
ATOM 1501 C CA . ALA A 1 208 ? -5.062 -7.078 -12.312 1 98.69 208 ALA A CA 1
ATOM 1502 C C . ALA A 1 208 ? -5.781 -7.391 -13.625 1 98.69 208 ALA A C 1
ATOM 1504 O O . ALA A 1 208 ? -6.969 -7.102 -13.773 1 98.69 208 ALA A O 1
ATOM 1505 N N . ASN A 1 209 ? -5.09 -7.949 -14.562 1 98.81 209 ASN A N 1
ATOM 1506 C CA . ASN A 1 209 ? -5.656 -8.289 -15.867 1 98.81 209 ASN A CA 1
ATOM 1507 C C . ASN A 1 209 ? -6.766 -9.336 -15.734 1 98.81 209 ASN A C 1
ATOM 1509 O O . ASN A 1 209 ? -7.777 -9.258 -16.422 1 98.81 209 ASN A O 1
ATOM 1513 N N . LEU A 1 210 ? -6.555 -10.312 -14.867 1 98.88 210 LEU A N 1
ATOM 1514 C CA . LEU A 1 210 ? -7.598 -11.297 -14.609 1 98.88 210 LEU A CA 1
ATOM 1515 C C . LEU A 1 210 ? -8.836 -10.641 -14 1 98.88 210 LEU A C 1
ATOM 1517 O O . LEU A 1 210 ? -9.961 -10.961 -14.383 1 98.88 210 LEU A O 1
ATOM 1521 N N . ALA A 1 211 ? -8.609 -9.742 -13.102 1 98.62 211 ALA A N 1
ATOM 1522 C CA . ALA A 1 211 ? -9.719 -9.016 -12.484 1 98.62 211 ALA A CA 1
ATOM 1523 C C . ALA A 1 211 ? -10.492 -8.211 -13.531 1 98.62 211 ALA A C 1
ATOM 1525 O O . ALA A 1 211 ? -11.695 -8 -13.383 1 98.62 211 ALA A O 1
ATOM 1526 N N . ARG A 1 212 ? -9.805 -7.824 -14.562 1 97.88 212 ARG A N 1
ATOM 1527 C CA . ARG A 1 212 ? -10.406 -7.062 -15.648 1 97.88 212 ARG A CA 1
ATOM 1528 C C . ARG A 1 212 ? -11.156 -7.977 -16.609 1 97.88 212 ARG A C 1
ATOM 1530 O O . ARG A 1 212 ? -11.781 -7.508 -17.562 1 97.88 212 ARG A O 1
ATOM 1537 N N . GLY A 1 213 ? -10.992 -9.242 -16.453 1 97.81 213 GLY A N 1
ATOM 1538 C CA . GLY A 1 213 ? -11.773 -10.18 -17.234 1 97.81 213 GLY A CA 1
ATOM 1539 C C . GLY A 1 213 ? -10.992 -10.805 -18.375 1 97.81 213 GLY A C 1
ATOM 1540 O O . GLY A 1 213 ? -11.562 -11.531 -19.203 1 97.81 213 GLY A O 1
ATOM 1541 N N . LEU A 1 214 ? -9.734 -10.625 -18.469 1 98.38 214 LEU A N 1
ATOM 1542 C CA . LEU A 1 214 ? -8.93 -11.25 -19.516 1 98.38 214 LEU A CA 1
ATOM 1543 C C . LEU A 1 214 ? -8.758 -12.742 -19.25 1 98.38 214 LEU A C 1
ATOM 1545 O O . LEU A 1 214 ? -8.727 -13.172 -18.094 1 98.38 214 LEU A O 1
ATOM 1549 N N . ASP A 1 215 ? -8.609 -13.445 -20.359 1 97.94 215 ASP A N 1
ATOM 1550 C CA . ASP A 1 215 ? -8.242 -14.844 -20.172 1 97.94 215 ASP A CA 1
ATOM 1551 C C . ASP A 1 215 ? -6.773 -14.977 -19.781 1 97.94 215 ASP A C 1
ATOM 1553 O O . ASP A 1 215 ? -6.023 -14 -19.812 1 97.94 215 ASP A O 1
ATOM 1557 N N . LEU A 1 216 ? -6.391 -16.141 -19.375 1 98.12 216 LEU A N 1
ATOM 1558 C CA . LEU A 1 216 ? -5.09 -16.328 -18.75 1 98.12 216 LEU A CA 1
ATOM 1559 C C . LEU A 1 216 ? -3.961 -15.977 -19.719 1 98.12 216 LEU A C 1
ATOM 1561 O O . LEU A 1 216 ? -3.064 -15.203 -19.359 1 98.12 216 LEU A O 1
ATOM 1565 N N . PRO A 1 217 ? -3.92 -16.453 -21.016 1 98.06 217 PRO A N 1
ATOM 1566 C CA . PRO A 1 217 ? -2.836 -16.062 -21.906 1 98.06 217 PRO A CA 1
ATOM 1567 C C . PRO A 1 217 ? -2.777 -14.555 -22.141 1 98.06 217 PRO A C 1
ATOM 1569 O O . PRO A 1 217 ? -1.692 -13.969 -22.125 1 98.06 217 PRO A O 1
ATOM 1572 N N . GLY A 1 218 ? -3.916 -13.992 -22.344 1 98.31 218 GLY A N 1
ATOM 1573 C CA . GLY A 1 218 ? -3.959 -12.555 -22.516 1 98.31 218 GLY A CA 1
ATOM 1574 C C . GLY A 1 218 ? -3.473 -11.789 -21.297 1 98.31 218 GLY A C 1
ATOM 1575 O O . GLY A 1 218 ? -2.744 -10.805 -21.422 1 98.31 218 GLY A O 1
ATOM 1576 N N . ALA A 1 219 ? -3.896 -12.266 -20.094 1 98.62 219 ALA A N 1
ATOM 1577 C CA . ALA A 1 219 ? -3.482 -11.641 -18.844 1 98.62 219 ALA A CA 1
ATOM 1578 C C . ALA A 1 219 ? -1.966 -11.695 -18.688 1 98.62 219 ALA A C 1
ATOM 1580 O O . ALA A 1 219 ? -1.343 -10.703 -18.297 1 98.62 219 ALA A O 1
ATOM 1581 N N . VAL A 1 220 ? -1.369 -12.781 -19.047 1 98.56 220 VAL A N 1
ATOM 1582 C CA . VAL A 1 220 ? 0.066 -13 -18.891 1 98.56 220 VAL A CA 1
ATOM 1583 C C . VAL A 1 220 ? 0.829 -12.164 -19.922 1 98.56 220 VAL A C 1
ATOM 1585 O O . VAL A 1 220 ? 1.814 -11.508 -19.578 1 98.56 220 VAL A O 1
ATOM 1588 N N . MET A 1 221 ? 0.397 -12.117 -21.141 1 98.12 221 MET A N 1
ATOM 1589 C CA . MET A 1 221 ? 1.075 -11.383 -22.203 1 98.12 221 MET A CA 1
ATOM 1590 C C . MET A 1 221 ? 1.092 -9.883 -21.906 1 98.12 221 MET A C 1
ATOM 1592 O O . MET A 1 221 ? 2.131 -9.234 -22.031 1 98.12 221 MET A O 1
ATOM 1596 N N . GLN A 1 222 ? -0.031 -9.359 -21.484 1 98.12 222 GLN A N 1
ATOM 1597 C CA . GLN A 1 222 ? -0.104 -7.938 -21.172 1 98.12 222 GLN A CA 1
ATOM 1598 C C . GLN A 1 222 ? 0.74 -7.602 -19.953 1 98.12 222 GLN A C 1
ATOM 1600 O O . GLN A 1 222 ? 1.354 -6.535 -19.891 1 98.12 222 GLN A O 1
ATOM 1605 N N . ALA A 1 223 ? 0.724 -8.508 -18.984 1 98.19 223 ALA A N 1
ATOM 1606 C CA . ALA A 1 223 ? 1.532 -8.297 -17.781 1 98.19 223 ALA A CA 1
ATOM 1607 C C . ALA A 1 223 ? 3.02 -8.289 -18.125 1 98.19 223 ALA A C 1
ATOM 1609 O O . ALA A 1 223 ? 3.783 -7.484 -17.578 1 98.19 223 ALA A O 1
ATOM 1610 N N . HIS A 1 224 ? 3.398 -9.188 -18.969 1 97 224 HIS A N 1
ATOM 1611 C CA . HIS A 1 224 ? 4.785 -9.266 -19.406 1 97 224 HIS A CA 1
ATOM 1612 C C . HIS A 1 224 ? 5.223 -7.977 -20.078 1 97 224 HIS A C 1
ATOM 1614 O O . HIS A 1 224 ? 6.312 -7.461 -19.812 1 97 224 HIS A O 1
ATOM 1620 N N . ALA A 1 225 ? 4.449 -7.441 -20.953 1 96.38 225 ALA A N 1
ATOM 1621 C CA . ALA A 1 225 ? 4.746 -6.176 -21.625 1 96.38 225 ALA A CA 1
ATOM 1622 C C . ALA A 1 225 ? 4.832 -5.031 -20.625 1 96.38 225 ALA A C 1
ATOM 1624 O O . ALA A 1 225 ? 5.727 -4.188 -20.703 1 96.38 225 ALA A O 1
ATOM 1625 N N . TYR A 1 226 ? 3.893 -5.012 -19.719 1 96.75 226 TYR A N 1
ATOM 1626 C CA . TYR A 1 226 ? 3.898 -3.984 -18.688 1 96.75 226 TYR A CA 1
ATOM 1627 C C . TYR A 1 226 ? 5.195 -4.027 -17.891 1 96.75 226 TYR A C 1
ATOM 1629 O O . TYR A 1 226 ? 5.801 -2.984 -17.609 1 96.75 226 TYR A O 1
ATOM 1637 N N . LEU A 1 227 ? 5.59 -5.215 -17.484 1 96.19 227 LEU A N 1
ATOM 1638 C CA . LEU A 1 227 ? 6.805 -5.387 -16.688 1 96.19 227 LEU A CA 1
ATOM 1639 C C . LEU A 1 227 ? 8.023 -4.844 -17.438 1 96.19 227 LEU A C 1
ATOM 1641 O O . LEU A 1 227 ? 8.875 -4.176 -16.844 1 96.19 227 LEU A O 1
ATOM 1645 N N . GLN A 1 228 ? 8.102 -5.109 -18.719 1 94.62 228 GLN A N 1
ATOM 1646 C CA . GLN A 1 228 ? 9.211 -4.598 -19.516 1 94.62 228 GLN A CA 1
ATOM 1647 C C . GLN A 1 228 ? 9.242 -3.074 -19.5 1 94.62 228 GLN A C 1
ATOM 1649 O O . GLN A 1 228 ? 10.312 -2.469 -19.391 1 94.62 228 GLN A O 1
ATOM 1654 N N . GLY A 1 229 ? 8.133 -2.496 -19.625 1 95.19 229 GLY A N 1
ATOM 1655 C CA . GLY A 1 229 ? 8.047 -1.048 -19.531 1 95.19 229 GLY A CA 1
ATOM 1656 C C . GLY A 1 229 ? 8.469 -0.52 -18.172 1 95.19 229 GLY A C 1
ATOM 1657 O O . GLY A 1 229 ? 9.195 0.474 -18.078 1 95.19 229 GLY A O 1
ATOM 1658 N N . ALA A 1 230 ? 7.992 -1.173 -17.109 1 95.44 230 ALA A N 1
ATOM 1659 C CA . ALA A 1 230 ? 8.312 -0.764 -15.742 1 95.44 230 ALA A CA 1
ATOM 1660 C C . ALA A 1 230 ? 9.82 -0.84 -15.492 1 95.44 230 ALA A C 1
ATOM 1662 O O . ALA A 1 230 ? 10.383 0.019 -14.812 1 95.44 230 ALA A O 1
ATOM 1663 N N . LEU A 1 231 ? 10.43 -1.88 -16.016 1 94.69 231 LEU A N 1
ATOM 1664 C CA . LEU A 1 231 ? 11.875 -2.045 -15.891 1 94.69 231 LEU A CA 1
ATOM 1665 C C . LEU A 1 231 ? 12.617 -0.907 -16.578 1 94.69 231 LEU A C 1
ATOM 1667 O O . LEU A 1 231 ? 13.578 -0.358 -16.031 1 94.69 231 LEU A O 1
ATOM 1671 N N . ARG A 1 232 ? 12.156 -0.485 -17.719 1 93.81 232 ARG A N 1
ATOM 1672 C CA . ARG A 1 232 ? 12.789 0.583 -18.484 1 93.81 232 ARG A CA 1
ATOM 1673 C C . ARG A 1 232 ? 12.602 1.934 -17.797 1 93.81 232 ARG A C 1
ATOM 1675 O O . ARG A 1 232 ? 13.438 2.832 -17.953 1 93.81 232 ARG A O 1
ATOM 1682 N N . ARG A 1 233 ? 11.578 2.029 -16.969 1 93.75 233 ARG A N 1
ATOM 1683 C CA . ARG A 1 233 ? 11.234 3.309 -16.359 1 93.75 233 ARG A CA 1
ATOM 1684 C C . ARG A 1 233 ? 11.766 3.385 -14.93 1 93.75 233 ARG A C 1
ATOM 1686 O O . ARG A 1 233 ? 11.375 4.266 -14.164 1 93.75 233 ARG A O 1
ATOM 1693 N N . ALA A 1 234 ? 12.602 2.438 -14.586 1 94.44 234 ALA A N 1
ATOM 1694 C CA . ALA A 1 234 ? 13.125 2.434 -13.227 1 94.44 234 ALA A CA 1
ATOM 1695 C C . ALA A 1 234 ? 13.656 3.811 -12.836 1 94.44 234 ALA A C 1
ATOM 1697 O O . ALA A 1 234 ? 14.414 4.426 -13.586 1 94.44 234 ALA A O 1
ATOM 1698 N N . PRO A 1 235 ? 13.312 4.316 -11.648 1 93.69 235 PRO A N 1
ATOM 1699 C CA . PRO A 1 235 ? 13.656 5.684 -11.266 1 93.69 235 PRO A CA 1
ATOM 1700 C C . PRO A 1 235 ? 15.094 5.809 -10.766 1 93.69 235 PRO A C 1
ATOM 1702 O O . PRO A 1 235 ? 15.578 6.922 -10.539 1 93.69 235 PRO A O 1
ATOM 1705 N N . GLY A 1 236 ? 15.766 4.695 -10.531 1 94.81 236 GLY A N 1
ATOM 1706 C CA . GLY A 1 236 ? 17.156 4.758 -10.109 1 94.81 236 GLY A CA 1
ATOM 1707 C C . GLY A 1 236 ? 17.312 5.121 -8.641 1 94.81 236 GLY A C 1
ATOM 1708 O O . GLY A 1 236 ? 18.219 5.871 -8.273 1 94.81 236 GLY A O 1
ATOM 1709 N N . LEU A 1 237 ? 16.484 4.633 -7.855 1 95.75 237 LEU A N 1
ATOM 1710 C CA . LEU A 1 237 ? 16.484 4.977 -6.438 1 95.75 237 LEU A CA 1
ATOM 1711 C C . LEU A 1 237 ? 17.234 3.936 -5.621 1 95.75 237 LEU A C 1
ATOM 1713 O O . LEU A 1 237 ? 17.172 2.74 -5.922 1 95.75 237 LEU A O 1
ATOM 1717 N N . GLY A 1 238 ? 17.891 4.43 -4.492 1 95.19 238 GLY A N 1
ATOM 1718 C CA . GLY A 1 238 ? 18.531 3.549 -3.529 1 95.19 238 GLY A CA 1
ATOM 1719 C C . GLY A 1 238 ? 19.969 3.188 -3.91 1 95.19 238 GLY A C 1
ATOM 1720 O O . GLY A 1 238 ? 20.375 3.398 -5.051 1 95.19 238 GLY A O 1
ATOM 1721 N N . ALA A 1 239 ? 20.719 2.623 -3.012 1 96.12 239 ALA A N 1
ATOM 1722 C CA . ALA A 1 239 ? 22.125 2.303 -3.213 1 96.12 239 ALA A CA 1
ATOM 1723 C C . ALA A 1 239 ? 22.312 0.836 -3.596 1 96.12 239 ALA A C 1
ATOM 1725 O O . ALA A 1 239 ? 23.391 0.424 -3.996 1 96.12 239 ALA A O 1
ATOM 1726 N N . GLY A 1 240 ? 21.25 0.02 -3.514 1 96.19 240 GLY A N 1
ATOM 1727 C CA . GLY A 1 240 ? 21.281 -1.394 -3.85 1 96.19 240 GLY A CA 1
ATOM 1728 C C . GLY A 1 240 ? 20.438 -1.744 -5.051 1 96.19 240 GLY A C 1
ATOM 1729 O O . GLY A 1 240 ? 20.531 -1.095 -6.098 1 96.19 240 GLY A O 1
ATOM 1730 N N . HIS A 1 241 ? 19.672 -2.861 -4.922 1 94.62 241 HIS A N 1
ATOM 1731 C CA . HIS A 1 241 ? 18.734 -3.221 -5.973 1 94.62 241 HIS A CA 1
ATOM 1732 C C . HIS A 1 241 ? 17.5 -2.311 -5.945 1 94.62 241 HIS A C 1
ATOM 1734 O O . HIS A 1 241 ? 16.625 -2.469 -5.094 1 94.62 241 HIS A O 1
ATOM 1740 N N . GLY A 1 242 ? 17.422 -1.44 -6.918 1 95.62 242 GLY A N 1
ATOM 1741 C CA . GLY A 1 242 ? 16.406 -0.404 -6.914 1 95.62 242 GLY A CA 1
ATOM 1742 C C . GLY A 1 242 ? 15.078 -0.874 -7.469 1 95.62 242 GLY A C 1
ATOM 1743 O O . GLY A 1 242 ? 15 -1.932 -8.102 1 95.62 242 GLY A O 1
ATOM 1744 N N . PRO A 1 243 ? 14.047 -0.085 -7.16 1 96.5 243 PRO A N 1
ATOM 1745 C CA . PRO A 1 243 ? 12.695 -0.439 -7.59 1 96.5 243 PRO A CA 1
ATOM 1746 C C . PRO A 1 243 ? 12.461 -0.169 -9.07 1 96.5 243 PRO A C 1
ATOM 1748 O O . PRO A 1 243 ? 13.281 0.472 -9.727 1 96.5 243 PRO A O 1
ATOM 1751 N N . LEU A 1 244 ? 11.32 -0.697 -9.57 1 96 244 LEU A N 1
ATOM 1752 C CA . LEU A 1 244 ? 10.836 -0.451 -10.922 1 96 244 LEU A CA 1
ATOM 1753 C C . LEU A 1 244 ? 10.07 0.868 -10.992 1 96 244 LEU A C 1
ATOM 1755 O O . LEU A 1 244 ? 9.812 1.497 -9.961 1 96 244 LEU A O 1
ATOM 1759 N N . GLY A 1 245 ? 9.734 1.292 -12.273 1 94.69 245 GLY A N 1
ATOM 1760 C CA . GLY A 1 245 ? 8.844 2.414 -12.5 1 94.69 245 GLY A CA 1
ATOM 1761 C C . GLY A 1 245 ? 7.422 1.989 -12.82 1 94.69 245 GLY A C 1
ATOM 1762 O O . GLY A 1 245 ? 7.145 1.482 -13.906 1 94.69 245 GLY A O 1
ATOM 1763 N N . PHE A 1 246 ? 6.465 2.277 -11.93 1 91.19 246 PHE A N 1
ATOM 1764 C CA . PHE A 1 246 ? 5.137 1.679 -11.992 1 91.19 246 PHE A CA 1
ATOM 1765 C C . PHE A 1 246 ? 4.227 2.488 -12.906 1 91.19 246 PHE A C 1
ATOM 1767 O O . PHE A 1 246 ? 3.273 1.951 -13.484 1 91.19 246 PHE A O 1
ATOM 1774 N N . ARG A 1 247 ? 4.371 3.783 -12.977 1 83.44 247 ARG A N 1
ATOM 1775 C CA . ARG A 1 247 ? 3.473 4.617 -13.766 1 83.44 247 ARG A CA 1
ATOM 1776 C C . ARG A 1 247 ? 3.953 4.727 -15.211 1 83.44 247 ARG A C 1
ATOM 1778 O O . ARG A 1 247 ? 5.098 5.105 -15.461 1 83.44 247 ARG A O 1
ATOM 1785 N N . PRO A 1 248 ? 2.941 4.207 -16.078 1 66.06 248 PRO A N 1
ATOM 1786 C CA . PRO A 1 248 ? 3.322 4.453 -17.469 1 66.06 248 PRO A CA 1
ATOM 1787 C C . PRO A 1 248 ? 3.334 5.938 -17.828 1 66.06 248 PRO A C 1
ATOM 1789 O O . PRO A 1 248 ? 2.658 6.738 -17.172 1 66.06 248 PRO A O 1
ATOM 1792 N N . ASP A 1 249 ? 4.238 6.445 -18.516 1 55.84 249 ASP A N 1
ATOM 1793 C CA . ASP A 1 249 ? 4.273 7.816 -19.016 1 55.84 249 ASP A CA 1
ATOM 1794 C C . ASP A 1 249 ? 2.918 8.227 -19.594 1 55.84 249 ASP A C 1
ATOM 1796 O O . ASP A 1 249 ? 2.223 7.414 -20.203 1 55.84 249 ASP A O 1
ATOM 1800 N N . PRO A 1 250 ? 2.406 9.352 -18.938 1 47.69 250 PRO A N 1
ATOM 1801 C CA . PRO A 1 250 ? 1.184 9.828 -19.594 1 47.69 250 PRO A CA 1
ATOM 1802 C C . PRO A 1 250 ? 1.304 9.875 -21.109 1 47.69 250 PRO A C 1
ATOM 1804 O O . PRO A 1 250 ? 2.393 10.109 -21.641 1 47.69 250 PRO A O 1
ATOM 1807 N N . HIS A 1 251 ? 0.899 8.953 -21.891 1 33.34 251 HIS A N 1
ATOM 1808 C CA . HIS A 1 251 ? 1.009 9.211 -23.328 1 33.34 251 HIS A CA 1
ATOM 1809 C C . HIS A 1 251 ? 0.85 10.703 -23.625 1 33.34 251 HIS A C 1
ATOM 1811 O O . HIS A 1 251 ? 0.116 11.406 -22.922 1 33.34 251 HIS A O 1
ATOM 1817 N N . MET B 1 1 ? 18.031 16.125 -18.844 1 31.61 1 MET B N 1
ATOM 1818 C CA . MET B 1 1 ? 18.328 16.094 -17.406 1 31.61 1 MET B CA 1
ATOM 1819 C C . MET B 1 1 ? 17.578 14.953 -16.734 1 31.61 1 MET B C 1
ATOM 1821 O O . MET B 1 1 ? 16.391 14.734 -17 1 31.61 1 MET B O 1
ATOM 1825 N N . SER B 1 2 ? 18.172 13.797 -16.391 1 43.19 2 SER B N 1
ATOM 1826 C CA . SER B 1 2 ? 17.531 12.57 -15.922 1 43.19 2 SER B CA 1
ATOM 1827 C C . SER B 1 2 ? 16.5 12.867 -14.836 1 43.19 2 SER B C 1
ATOM 1829 O O . SER B 1 2 ? 16.844 13.375 -13.766 1 43.19 2 SER B O 1
ATOM 1831 N N . VAL B 1 3 ? 15.281 13.305 -15.148 1 55.41 3 VAL B N 1
ATOM 1832 C CA . VAL B 1 3 ? 14.289 13.797 -14.203 1 55.41 3 VAL B CA 1
ATOM 1833 C C . VAL B 1 3 ? 14.133 12.805 -13.055 1 55.41 3 VAL B C 1
ATOM 1835 O O . VAL B 1 3 ? 13.766 11.648 -13.266 1 55.41 3 VAL B O 1
ATOM 1838 N N . THR B 1 4 ? 14.773 13.062 -11.867 1 81.69 4 THR B N 1
ATOM 1839 C CA . THR B 1 4 ? 14.727 12.273 -10.641 1 81.69 4 THR B CA 1
ATOM 1840 C C . THR B 1 4 ? 13.305 12.219 -10.086 1 81.69 4 THR B C 1
ATOM 1842 O O . THR B 1 4 ? 12.641 13.25 -9.969 1 81.69 4 THR B O 1
ATOM 1845 N N . VAL B 1 5 ? 12.695 11.094 -9.992 1 92.44 5 VAL B N 1
ATOM 1846 C CA . VAL B 1 5 ? 11.352 10.914 -9.461 1 92.44 5 VAL B CA 1
ATOM 1847 C C . VAL B 1 5 ? 11.32 11.297 -7.984 1 92.44 5 VAL B C 1
ATOM 1849 O O . VAL B 1 5 ? 12.125 10.805 -7.195 1 92.44 5 VAL B O 1
ATOM 1852 N N . PRO B 1 6 ? 10.5 12.344 -7.625 1 97.38 6 PRO B N 1
ATOM 1853 C CA . PRO B 1 6 ? 10.391 12.672 -6.199 1 97.38 6 PRO B CA 1
ATOM 1854 C C . PRO B 1 6 ? 9.953 11.477 -5.355 1 97.38 6 PRO B C 1
ATOM 1856 O O . PRO B 1 6 ? 9.25 10.594 -5.844 1 97.38 6 PRO B O 1
ATOM 1859 N N . VAL B 1 7 ? 10.414 11.445 -4.062 1 98.5 7 VAL B N 1
ATOM 1860 C CA . VAL B 1 7 ? 10.102 10.344 -3.152 1 98.5 7 VAL B CA 1
ATOM 1861 C C . VAL B 1 7 ? 9.367 10.883 -1.929 1 98.5 7 VAL B C 1
ATOM 1863 O O . VAL B 1 7 ? 9.75 11.906 -1.361 1 98.5 7 VAL B O 1
ATOM 1866 N N . ALA B 1 8 ? 8.305 10.242 -1.554 1 98.88 8 ALA B N 1
ATOM 1867 C CA . ALA B 1 8 ? 7.566 10.578 -0.335 1 98.88 8 ALA B CA 1
ATOM 1868 C C . ALA B 1 8 ? 7.457 9.367 0.588 1 98.88 8 ALA B C 1
ATOM 1870 O O . ALA B 1 8 ? 7.539 8.227 0.135 1 98.88 8 ALA B O 1
ATOM 1871 N N . LEU B 1 9 ? 7.281 9.625 1.898 1 98.94 9 LEU B N 1
ATOM 1872 C CA . LEU B 1 9 ? 7.141 8.602 2.926 1 98.94 9 LEU B CA 1
ATOM 1873 C C . LEU B 1 9 ? 5.84 8.773 3.697 1 98.94 9 LEU B C 1
ATOM 1875 O O . LEU B 1 9 ? 5.543 9.867 4.188 1 98.94 9 LEU B O 1
ATOM 1879 N N . THR B 1 10 ? 5.047 7.73 3.684 1 98.94 10 THR B N 1
ATOM 1880 C CA . THR B 1 10 ? 3.883 7.699 4.562 1 98.94 10 THR B CA 1
ATOM 1881 C C . THR B 1 10 ? 4.145 6.812 5.773 1 98.94 10 THR B C 1
ATOM 1883 O O . THR B 1 10 ? 4.66 5.699 5.637 1 98.94 10 THR B O 1
ATOM 1886 N N . ILE B 1 11 ? 3.93 7.34 6.957 1 98.94 11 ILE B N 1
ATOM 1887 C CA . ILE B 1 11 ? 3.967 6.629 8.234 1 98.94 11 ILE B CA 1
ATOM 1888 C C . ILE B 1 11 ? 2.557 6.523 8.805 1 98.94 11 ILE B C 1
ATOM 1890 O O . ILE B 1 11 ? 2.047 7.48 9.391 1 98.94 11 ILE B O 1
ATOM 1894 N N . ALA B 1 12 ? 1.918 5.359 8.633 1 98.88 12 ALA B N 1
ATOM 1895 C CA . ALA B 1 12 ? 0.495 5.277 8.953 1 98.88 12 ALA B CA 1
ATOM 1896 C C . ALA B 1 12 ? 0.055 3.826 9.125 1 98.88 12 ALA B C 1
ATOM 1898 O O . ALA B 1 12 ? 0.863 2.904 8.992 1 98.88 12 ALA B O 1
ATOM 1899 N N . GLY B 1 13 ? -1.182 3.646 9.562 1 98.69 13 GLY B N 1
ATOM 1900 C CA . GLY B 1 13 ? -1.783 2.322 9.617 1 98.69 13 GLY B CA 1
ATOM 1901 C C . GLY B 1 13 ? -2.146 1.78 8.25 1 98.69 13 GLY B C 1
ATOM 1902 O O . GLY B 1 13 ? -2.137 2.518 7.258 1 98.69 13 GLY B O 1
ATOM 1903 N N . SER B 1 14 ? -2.418 0.484 8.258 1 98.81 14 SER B N 1
ATOM 1904 C CA . SER B 1 14 ? -2.861 -0.204 7.051 1 98.81 14 SER B CA 1
ATOM 1905 C C . SER B 1 14 ? -4.363 -0.476 7.086 1 98.81 14 SER B C 1
ATOM 1907 O O . SER B 1 14 ? -4.883 -0.974 8.086 1 98.81 14 SER B O 1
ATOM 1909 N N . ASP B 1 15 ? -5.008 -0.103 6.027 1 98.62 15 ASP B N 1
ATOM 1910 C CA . ASP B 1 15 ? -6.422 -0.383 5.801 1 98.62 15 ASP B CA 1
ATOM 1911 C C . ASP B 1 15 ? -6.605 -1.507 4.785 1 98.62 15 ASP B C 1
ATOM 1913 O O . ASP B 1 15 ? -6.406 -1.304 3.584 1 98.62 15 ASP B O 1
ATOM 1917 N N . SER B 1 16 ? -7.133 -2.629 5.227 1 98.88 16 SER B N 1
ATOM 1918 C CA . SER B 1 16 ? -7.27 -3.791 4.355 1 98.88 16 SER B CA 1
ATOM 1919 C C . SER B 1 16 ? -8.195 -3.498 3.182 1 98.88 16 SER B C 1
ATOM 1921 O O . SER B 1 16 ? -8.016 -4.031 2.086 1 98.88 16 SER B O 1
ATOM 1923 N N . GLY B 1 17 ? -9.141 -2.648 3.316 1 98.5 17 GLY B N 1
ATOM 1924 C CA . GLY B 1 17 ? -10.086 -2.312 2.262 1 98.5 17 GLY B CA 1
ATOM 1925 C C . GLY B 1 17 ? -9.484 -1.421 1.189 1 98.5 17 GLY B C 1
ATOM 1926 O O . GLY B 1 17 ? -10.055 -1.281 0.103 1 98.5 17 GLY B O 1
ATOM 1927 N N . GLY B 1 18 ? -8.367 -0.794 1.492 1 98.38 18 GLY B N 1
ATOM 1928 C CA . GLY B 1 18 ? -7.605 -0.066 0.492 1 98.38 18 GLY B CA 1
ATOM 1929 C C . GLY B 1 18 ? -8.055 1.375 0.331 1 98.38 18 GLY B C 1
ATOM 1930 O O . GLY B 1 18 ? -7.543 2.096 -0.53 1 98.38 18 GLY B O 1
ATOM 1931 N N . GLY B 1 19 ? -8.992 1.831 1.138 1 97.69 19 GLY B N 1
ATOM 1932 C CA . GLY B 1 19 ? -9.57 3.154 0.949 1 97.69 19 GLY B CA 1
ATOM 1933 C C . GLY B 1 19 ? -8.906 4.219 1.805 1 97.69 19 GLY B C 1
ATOM 1934 O O . GLY B 1 19 ? -9.062 5.414 1.552 1 97.69 19 GLY B O 1
ATOM 1935 N N . ALA B 1 20 ? -8.188 3.83 2.807 1 98.06 20 ALA B N 1
ATOM 1936 C CA . ALA B 1 20 ? -7.453 4.723 3.705 1 98.06 20 ALA B CA 1
ATOM 1937 C C . ALA B 1 20 ? -6.078 4.156 4.039 1 98.06 20 ALA B C 1
ATOM 1939 O O . ALA B 1 20 ? -5.566 3.289 3.328 1 98.06 20 ALA B O 1
ATOM 1940 N N . GLY B 1 21 ? -5.414 4.754 4.98 1 98.31 21 GLY B N 1
ATOM 1941 C CA . GLY B 1 21 ? -4.133 4.23 5.426 1 98.31 21 GLY B CA 1
ATOM 1942 C C . GLY B 1 21 ? -3.039 4.355 4.383 1 98.31 21 GLY B C 1
ATOM 1943 O O . GLY B 1 21 ? -3.133 5.188 3.475 1 98.31 21 GLY B O 1
ATOM 1944 N N . ILE B 1 22 ? -1.993 3.492 4.535 1 98.81 22 ILE B N 1
ATOM 1945 C CA . ILE B 1 22 ? -0.858 3.561 3.621 1 98.81 22 ILE B CA 1
ATOM 1946 C C . ILE B 1 22 ? -1.312 3.207 2.207 1 98.81 22 ILE B C 1
ATOM 1948 O O . ILE B 1 22 ? -0.704 3.639 1.227 1 98.81 22 ILE B O 1
ATOM 1952 N N . GLN B 1 23 ? -2.441 2.396 2.117 1 98.75 23 GLN B N 1
ATOM 1953 C CA . GLN B 1 23 ? -2.941 2.02 0.799 1 98.75 23 GLN B CA 1
ATOM 1954 C C . GLN B 1 23 ? -3.41 3.244 0.018 1 98.75 23 GLN B C 1
ATOM 1956 O O . GLN B 1 23 ? -2.998 3.453 -1.125 1 98.75 23 GLN B O 1
ATOM 1961 N N . ALA B 1 24 ? -4.207 4.082 0.677 1 98.25 24 ALA B N 1
ATOM 1962 C CA . ALA B 1 24 ? -4.664 5.305 0.028 1 98.25 24 ALA B CA 1
ATOM 1963 C C . ALA B 1 24 ? -3.5 6.254 -0.241 1 98.25 24 ALA B C 1
ATOM 1965 O O . ALA B 1 24 ? -3.465 6.93 -1.272 1 98.25 24 ALA B O 1
ATOM 1966 N N . ASP B 1 25 ? -2.594 6.305 0.695 1 98.75 25 ASP B N 1
ATOM 1967 C CA . ASP B 1 25 ? -1.429 7.168 0.541 1 98.75 25 ASP B CA 1
ATOM 1968 C C . ASP B 1 25 ? -0.61 6.773 -0.686 1 98.75 25 ASP B C 1
ATOM 1970 O O . ASP B 1 25 ? -0.255 7.629 -1.503 1 98.75 25 ASP B O 1
ATOM 1974 N N . LEU B 1 26 ? -0.349 5.484 -0.824 1 98.44 26 LEU B N 1
ATOM 1975 C CA . LEU B 1 26 ? 0.456 4.984 -1.934 1 98.44 26 LEU B CA 1
ATOM 1976 C C . LEU B 1 26 ? -0.253 5.211 -3.264 1 98.44 26 LEU B C 1
ATOM 1978 O O . LEU B 1 26 ? 0.379 5.586 -4.254 1 98.44 26 LEU B O 1
ATOM 1982 N N . LYS B 1 27 ? -1.545 4.957 -3.297 1 97.44 27 LYS B N 1
ATOM 1983 C CA . LYS B 1 27 ? -2.32 5.219 -4.508 1 97.44 27 LYS B CA 1
ATOM 1984 C C . LYS B 1 27 ? -2.258 6.691 -4.895 1 97.44 27 LYS B C 1
ATOM 1986 O O . LYS B 1 27 ? -2.105 7.023 -6.07 1 97.44 27 LYS B O 1
ATOM 1991 N N . THR B 1 28 ? -2.344 7.566 -3.904 1 97.69 28 THR B N 1
ATOM 1992 C CA . THR B 1 28 ? -2.289 9.008 -4.133 1 97.69 28 THR B CA 1
ATOM 1993 C C . THR B 1 28 ? -0.908 9.422 -4.633 1 97.69 28 THR B C 1
ATOM 1995 O O . THR B 1 28 ? -0.792 10.188 -5.59 1 97.69 28 THR B O 1
ATOM 1998 N N . PHE B 1 29 ? 0.153 8.898 -3.947 1 97.44 29 PHE B N 1
ATOM 1999 C CA . PHE B 1 29 ? 1.511 9.203 -4.383 1 97.44 29 PHE B CA 1
ATOM 2000 C C . PHE B 1 29 ? 1.708 8.828 -5.844 1 97.44 29 PHE B C 1
ATOM 2002 O O . PHE B 1 29 ? 2.213 9.625 -6.637 1 97.44 29 PHE B O 1
ATOM 2009 N N . GLU B 1 30 ? 1.238 7.625 -6.184 1 94.25 30 GLU B N 1
ATOM 2010 C CA . GLU B 1 30 ? 1.373 7.152 -7.559 1 94.25 30 GLU B CA 1
ATOM 2011 C C . GLU B 1 30 ? 0.614 8.055 -8.523 1 94.25 30 GLU B C 1
ATOM 2013 O O . GLU B 1 30 ? 1.131 8.406 -9.586 1 94.25 30 GLU B O 1
ATOM 2018 N N . ALA B 1 31 ? -0.537 8.391 -8.172 1 93.62 31 ALA B N 1
ATOM 2019 C CA . ALA B 1 31 ? -1.368 9.242 -9.016 1 93.62 31 ALA B CA 1
ATOM 2020 C C . ALA B 1 31 ? -0.717 10.609 -9.234 1 93.62 31 ALA B C 1
ATOM 2022 O O . ALA B 1 31 ? -0.938 11.258 -10.258 1 93.62 31 ALA B O 1
ATOM 2023 N N . ARG B 1 32 ? 0.102 11.016 -8.281 1 94.62 32 ARG B N 1
ATOM 2024 C CA . ARG B 1 32 ? 0.709 12.344 -8.336 1 94.62 32 ARG B CA 1
ATOM 2025 C C . ARG B 1 32 ? 2.125 12.266 -8.898 1 94.62 32 ARG B C 1
ATOM 2027 O O . ARG B 1 32 ? 2.854 13.266 -8.891 1 94.62 32 ARG B O 1
ATOM 2034 N N . GLY B 1 33 ? 2.564 11.117 -9.328 1 93.19 33 GLY B N 1
ATOM 2035 C CA . GLY B 1 33 ? 3.871 10.953 -9.945 1 93.19 33 GLY B CA 1
ATOM 2036 C C . GLY B 1 33 ? 5.008 10.938 -8.945 1 93.19 33 GLY B C 1
ATOM 2037 O O . GLY B 1 33 ? 6.125 11.359 -9.25 1 93.19 33 GLY B O 1
ATOM 2038 N N . VAL B 1 34 ? 4.75 10.57 -7.809 1 96.5 34 VAL B N 1
ATOM 2039 C CA . VAL B 1 34 ? 5.715 10.516 -6.715 1 96.5 34 VAL B CA 1
ATOM 2040 C C . VAL B 1 34 ? 5.918 9.062 -6.281 1 96.5 34 VAL B C 1
ATOM 2042 O O . VAL B 1 34 ? 4.953 8.305 -6.172 1 96.5 34 VAL B O 1
ATOM 2045 N N . TYR B 1 35 ? 7.191 8.625 -6.105 1 97.56 35 TYR B N 1
ATOM 2046 C CA . TYR B 1 35 ? 7.469 7.285 -5.594 1 97.56 35 TYR B CA 1
ATOM 2047 C C . TYR B 1 35 ? 7.184 7.203 -4.098 1 97.56 35 TYR B C 1
ATOM 2049 O O . TYR B 1 35 ? 7.77 7.945 -3.307 1 97.56 35 TYR B O 1
ATOM 2057 N N . GLY B 1 36 ? 6.336 6.262 -3.742 1 98.44 36 GLY B N 1
ATOM 2058 C CA . GLY B 1 36 ? 5.922 6.176 -2.352 1 98.44 36 GLY B CA 1
ATOM 2059 C C . GLY B 1 36 ? 6.652 5.094 -1.577 1 98.44 36 GLY B C 1
ATOM 2060 O O . GLY B 1 36 ? 6.742 3.951 -2.033 1 98.44 36 GLY B O 1
ATOM 2061 N N . THR B 1 37 ? 7.164 5.449 -0.411 1 98.88 37 THR B N 1
ATOM 2062 C CA . THR B 1 37 ? 7.637 4.527 0.615 1 98.88 37 THR B CA 1
ATOM 2063 C C . THR B 1 37 ? 6.699 4.535 1.821 1 98.88 37 THR B C 1
ATOM 2065 O O . THR B 1 37 ? 5.82 5.395 1.925 1 98.88 37 THR B O 1
ATOM 2068 N N . SER B 1 38 ? 6.848 3.453 2.674 1 98.94 38 SER B N 1
ATOM 2069 C CA . SER B 1 38 ? 5.852 3.418 3.742 1 98.94 38 SER B CA 1
ATOM 2070 C C . SER B 1 38 ? 6.414 2.76 5 1 98.94 38 SER B C 1
ATOM 2072 O O . SER B 1 38 ? 7.281 1.888 4.914 1 98.94 38 SER B O 1
ATOM 2074 N N . VAL B 1 39 ? 5.992 3.225 6.078 1 98.94 39 VAL B N 1
ATOM 2075 C CA . VAL B 1 39 ? 6.156 2.619 7.395 1 98.94 39 VAL B CA 1
ATOM 2076 C C . VAL B 1 39 ? 4.789 2.299 7.992 1 98.94 39 VAL B C 1
ATOM 2078 O O . VAL B 1 39 ? 3.949 3.189 8.148 1 98.94 39 VAL B O 1
ATOM 2081 N N . ILE B 1 40 ? 4.582 1.062 8.312 1 98.94 40 ILE B N 1
ATOM 2082 C CA . ILE B 1 40 ? 3.309 0.64 8.883 1 98.94 40 ILE B CA 1
ATOM 2083 C C . ILE B 1 40 ? 3.371 0.721 10.406 1 98.94 40 ILE B C 1
ATOM 2085 O O . ILE B 1 40 ? 4.277 0.164 11.023 1 98.94 40 ILE B O 1
ATOM 2089 N N . THR B 1 41 ? 2.385 1.35 10.969 1 98.88 41 THR B N 1
ATOM 2090 C CA . THR B 1 41 ? 2.354 1.544 12.414 1 98.88 41 THR B CA 1
ATOM 2091 C C . THR B 1 41 ? 1.348 0.599 13.07 1 98.88 41 THR B C 1
ATOM 2093 O O . THR B 1 41 ? 1.508 0.218 14.227 1 98.88 41 THR B O 1
ATOM 2096 N N . LEU B 1 42 ? 0.344 0.29 12.422 1 98.56 42 LEU B N 1
ATOM 2097 C CA . LEU B 1 42 ? -0.679 -0.664 12.836 1 98.56 42 LEU B CA 1
ATOM 2098 C C . LEU B 1 42 ? -1.382 -1.267 11.625 1 98.56 42 LEU B C 1
ATOM 2100 O O . LEU B 1 42 ? -1.371 -0.68 10.539 1 98.56 42 LEU B O 1
ATOM 2104 N N . VAL B 1 43 ? -1.929 -2.479 11.812 1 98.75 43 VAL B N 1
ATOM 2105 C CA . VAL B 1 43 ? -2.689 -3.189 10.797 1 98.75 43 VAL B CA 1
ATOM 2106 C C . VAL B 1 43 ? -4.148 -3.312 11.227 1 98.75 43 VAL B C 1
ATOM 2108 O O . VAL B 1 43 ? -4.438 -3.789 12.328 1 98.75 43 VAL B O 1
ATOM 2111 N N . THR B 1 44 ? -5.062 -2.855 10.352 1 98.5 44 THR B N 1
ATOM 2112 C CA . THR B 1 44 ? -6.477 -3.025 10.672 1 98.5 44 THR B CA 1
ATOM 2113 C C . THR B 1 44 ? -7.121 -4.055 9.75 1 98.5 44 THR B C 1
ATOM 2115 O O . THR B 1 44 ? -6.711 -4.203 8.594 1 98.5 44 THR B O 1
ATOM 2118 N N . ALA B 1 45 ? -8 -4.832 10.336 1 98.75 45 ALA B N 1
ATOM 2119 C CA . ALA B 1 45 ? -9.047 -5.461 9.539 1 98.75 45 ALA B CA 1
ATOM 2120 C C . ALA B 1 45 ? -10.227 -4.512 9.328 1 98.75 45 ALA B C 1
ATOM 2122 O O . ALA B 1 45 ? -10.977 -4.23 10.266 1 98.75 45 ALA B O 1
ATOM 2123 N N . GLN B 1 46 ? -10.297 -4.047 8.125 1 97.94 46 GLN B N 1
ATOM 2124 C CA . GLN B 1 46 ? -11.172 -2.898 7.887 1 97.94 46 GLN B CA 1
ATOM 2125 C C . GLN B 1 46 ? -11.781 -2.955 6.492 1 97.94 46 GLN B C 1
ATOM 2127 O O . GLN B 1 46 ? -11.125 -3.373 5.535 1 97.94 46 GLN B O 1
ATOM 2132 N N . ASN B 1 47 ? -13.047 -2.648 6.418 1 97.56 47 ASN B N 1
ATOM 2133 C CA . ASN B 1 47 ? -13.781 -2.479 5.168 1 97.56 47 ASN B CA 1
ATOM 2134 C C . ASN B 1 47 ? -14.711 -1.27 5.223 1 97.56 47 ASN B C 1
ATOM 2136 O O . ASN B 1 47 ? -14.516 -0.369 6.043 1 97.56 47 ASN B O 1
ATOM 2140 N N . THR B 1 48 ? -15.633 -1.122 4.262 1 96.81 48 THR B N 1
ATOM 2141 C CA . THR B 1 48 ? -16.438 0.097 4.184 1 96.81 48 THR B CA 1
ATOM 2142 C C . THR B 1 48 ? -17.438 0.159 5.328 1 96.81 48 THR B C 1
ATOM 2144 O O . THR B 1 48 ? -18.047 1.203 5.574 1 96.81 48 THR B O 1
ATOM 2147 N N . LEU B 1 49 ? -17.625 -0.92 6.066 1 96.62 49 LEU B N 1
ATOM 2148 C CA . LEU B 1 49 ? -18.578 -0.979 7.172 1 96.62 49 LEU B CA 1
ATOM 2149 C C . LEU B 1 49 ? -17.891 -0.643 8.492 1 96.62 49 LEU B C 1
ATOM 2151 O O . LEU B 1 49 ? -18.562 -0.439 9.508 1 96.62 49 LEU B O 1
ATOM 2155 N N . GLY B 1 50 ? -16.547 -0.627 8.508 1 95.88 50 GLY B N 1
ATOM 2156 C CA . GLY B 1 50 ? -15.852 -0.233 9.727 1 95.88 50 GLY B CA 1
ATOM 2157 C C . GLY B 1 50 ? -14.617 -1.069 10 1 95.88 50 GLY B C 1
ATOM 2158 O O . GLY B 1 50 ? -14.164 -1.817 9.133 1 95.88 50 GLY B O 1
ATOM 2159 N N . VAL B 1 51 ? -14.031 -0.814 11.195 1 97.06 51 VAL B N 1
ATOM 2160 C CA . VAL B 1 51 ? -12.844 -1.521 11.664 1 97.06 51 VAL B CA 1
ATOM 2161 C C . VAL B 1 51 ? -13.258 -2.719 12.516 1 97.06 51 VAL B C 1
ATOM 2163 O O . VAL B 1 51 ? -13.984 -2.566 13.5 1 97.06 51 VAL B O 1
ATOM 2166 N N . GLN B 1 52 ? -12.758 -3.881 12.125 1 97.12 52 GLN B N 1
ATOM 2167 C CA . GLN B 1 52 ? -13.125 -5.109 12.82 1 97.12 52 GLN B CA 1
ATOM 2168 C C . GLN B 1 52 ? -11.992 -5.605 13.711 1 97.12 52 GLN B C 1
ATOM 2170 O O . GLN B 1 52 ? -12.18 -6.504 14.531 1 97.12 52 GLN B O 1
ATOM 2175 N N . GLY B 1 53 ? -10.828 -5.051 13.57 1 97.44 53 GLY B N 1
ATOM 2176 C CA . GLY B 1 53 ? -9.664 -5.402 14.367 1 97.44 53 GLY B CA 1
ATOM 2177 C C . GLY B 1 53 ? -8.484 -4.484 14.133 1 97.44 53 GLY B C 1
ATOM 2178 O O . GLY B 1 53 ? -8.375 -3.85 13.086 1 97.44 53 GLY B O 1
ATOM 2179 N N . VAL B 1 54 ? -7.586 -4.418 15.188 1 97.5 54 VAL B N 1
ATOM 2180 C CA . VAL B 1 54 ? -6.375 -3.609 15.109 1 97.5 54 VAL B CA 1
ATOM 2181 C C . VAL B 1 54 ? -5.211 -4.359 15.758 1 97.5 54 VAL B C 1
ATOM 2183 O O . VAL B 1 54 ? -5.344 -4.887 16.859 1 97.5 54 VAL B O 1
ATOM 2186 N N . ASP B 1 55 ? -4.176 -4.492 15.031 1 97.62 55 ASP B N 1
ATOM 2187 C CA . ASP B 1 55 ? -2.9 -4.957 15.57 1 97.62 55 ASP B CA 1
ATOM 2188 C C . ASP B 1 55 ? -1.821 -3.889 15.422 1 97.62 55 ASP B C 1
ATOM 2190 O O . ASP B 1 55 ? -1.582 -3.383 14.328 1 97.62 55 ASP B O 1
ATOM 2194 N N . TYR B 1 56 ? -1.15 -3.641 16.516 1 97.62 56 TYR B N 1
ATOM 2195 C CA . TYR B 1 56 ? -0.112 -2.615 16.484 1 97.62 56 TYR B CA 1
ATOM 2196 C C . TYR B 1 56 ? 1.239 -3.219 16.125 1 97.62 56 TYR B C 1
ATOM 2198 O O . TYR B 1 56 ? 1.576 -4.316 16.562 1 97.62 56 TYR B O 1
ATOM 2206 N N . VAL B 1 57 ? 1.963 -2.555 15.281 1 98.38 57 VAL B N 1
ATOM 2207 C CA . VAL B 1 57 ? 3.355 -2.902 15.016 1 98.38 57 VAL B CA 1
ATOM 2208 C C . VAL B 1 57 ? 4.23 -2.451 16.172 1 98.38 57 VAL B C 1
ATOM 2210 O O . VAL B 1 57 ? 3.98 -1.406 16.781 1 98.38 57 VAL B O 1
ATOM 2213 N N . SER B 1 58 ? 5.254 -3.221 16.484 1 98.19 58 SER B N 1
ATOM 2214 C CA . SER B 1 58 ? 6.102 -2.857 17.609 1 98.19 58 SER B CA 1
ATOM 2215 C C . SER B 1 58 ? 6.895 -1.587 17.328 1 98.19 58 SER B C 1
ATOM 2217 O O . SER B 1 58 ? 7.281 -1.336 16.188 1 98.19 58 SER B O 1
ATOM 2219 N N . PRO B 1 59 ? 7.125 -0.77 18.406 1 98.5 59 PRO B N 1
ATOM 2220 C CA . PRO B 1 59 ? 7.961 0.416 18.219 1 98.5 59 PRO B CA 1
ATOM 2221 C C . PRO B 1 59 ? 9.32 0.085 17.594 1 98.5 59 PRO B C 1
ATOM 2223 O O . PRO B 1 59 ? 9.844 0.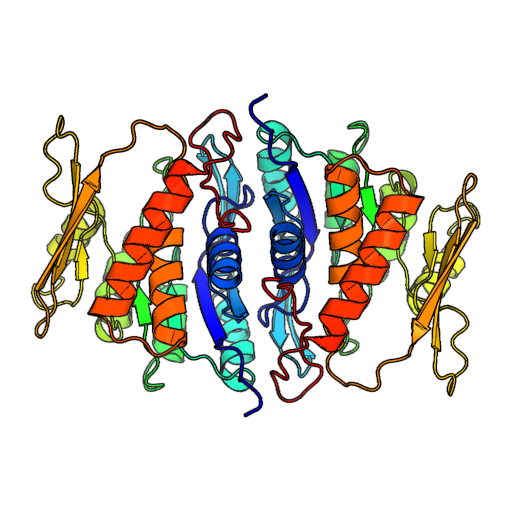866 16.797 1 98.5 59 PRO B O 1
ATOM 2226 N N . TYR B 1 60 ? 9.812 -1.07 17.969 1 98.62 60 TYR B N 1
ATOM 2227 C CA . TYR B 1 60 ? 11.086 -1.514 17.422 1 98.62 60 TYR B CA 1
ATOM 2228 C C . TYR B 1 60 ? 11 -1.668 15.906 1 98.62 60 TYR B C 1
ATOM 2230 O O . TYR B 1 60 ? 11.867 -1.19 15.172 1 98.62 60 TYR B O 1
ATOM 2238 N N . MET B 1 61 ? 9.961 -2.281 15.461 1 98.75 61 MET B N 1
ATOM 2239 C CA . MET B 1 61 ? 9.789 -2.512 14.031 1 98.75 61 MET B CA 1
ATOM 2240 C C . MET B 1 61 ? 9.469 -1.211 13.305 1 98.75 61 MET B C 1
ATOM 2242 O O . MET B 1 61 ? 9.898 -1.007 12.164 1 98.75 61 MET B O 1
ATOM 2246 N N . VAL B 1 62 ? 8.719 -0.336 13.922 1 98.88 62 VAL B N 1
ATOM 2247 C CA . VAL B 1 62 ? 8.453 0.969 13.32 1 98.88 62 VAL B CA 1
ATOM 2248 C C . VAL B 1 62 ? 9.766 1.713 13.102 1 98.88 62 VAL B C 1
ATOM 2250 O O . VAL B 1 62 ? 10.008 2.25 12.016 1 98.88 62 VAL B O 1
ATOM 2253 N N . ARG B 1 63 ? 10.664 1.669 14.086 1 98.88 63 ARG B N 1
ATOM 2254 C CA . ARG B 1 63 ? 11.969 2.309 13.977 1 98.88 63 ARG B CA 1
ATOM 2255 C C . ARG B 1 63 ? 12.797 1.675 12.859 1 98.88 63 ARG B C 1
ATOM 2257 O O . ARG B 1 63 ? 13.43 2.379 12.07 1 98.88 63 ARG B O 1
ATOM 2264 N N . ALA B 1 64 ? 12.773 0.365 12.836 1 98.88 64 ALA B N 1
ATOM 2265 C CA . ALA B 1 64 ? 13.547 -0.352 11.828 1 98.88 64 ALA B CA 1
ATOM 2266 C C . ALA B 1 64 ? 13.086 0.009 10.422 1 98.88 64 ALA B C 1
ATOM 2268 O O . ALA B 1 64 ? 13.906 0.218 9.523 1 98.88 64 ALA B O 1
ATOM 2269 N N . GLN B 1 65 ? 11.773 0.068 10.219 1 98.94 65 GLN B N 1
ATOM 2270 C CA . GLN B 1 65 ? 11.242 0.479 8.922 1 98.94 65 GLN B CA 1
ATOM 2271 C C . GLN B 1 65 ? 11.703 1.889 8.562 1 98.94 65 GLN B C 1
ATOM 2273 O O . GLN B 1 65 ? 12.133 2.137 7.434 1 98.94 65 GLN B O 1
ATOM 2278 N N . LEU B 1 66 ? 11.562 2.801 9.5 1 98.94 66 LEU B N 1
ATOM 2279 C CA . LEU B 1 66 ? 11.914 4.199 9.281 1 98.94 66 LEU B CA 1
ATOM 2280 C C . LEU B 1 66 ? 13.375 4.332 8.867 1 98.94 66 LEU B C 1
ATOM 2282 O O . LEU B 1 66 ? 13.688 5.004 7.879 1 98.94 66 LEU B O 1
ATOM 2286 N N . ARG B 1 67 ? 14.219 3.697 9.555 1 98.81 67 ARG B N 1
ATOM 2287 C CA . ARG B 1 67 ? 15.656 3.789 9.281 1 98.81 67 ARG B CA 1
ATOM 2288 C C . ARG B 1 67 ? 16 3.154 7.941 1 98.81 67 ARG B C 1
ATOM 2290 O O . ARG B 1 67 ? 16.812 3.684 7.191 1 98.81 67 ARG B O 1
ATOM 2297 N N . ALA B 1 68 ? 15.359 2.006 7.68 1 98.75 68 ALA B N 1
ATOM 2298 C CA . ALA B 1 68 ? 15.578 1.377 6.383 1 98.75 68 ALA B CA 1
ATOM 2299 C C . ALA B 1 68 ? 15.273 2.35 5.242 1 98.75 68 ALA B C 1
ATOM 2301 O O . ALA B 1 68 ? 16.047 2.439 4.277 1 98.75 68 ALA B O 1
ATOM 2302 N N . VAL B 1 69 ? 14.242 3.117 5.348 1 98.81 69 VAL B N 1
ATOM 2303 C CA . VAL B 1 69 ? 13.797 4.008 4.281 1 98.81 69 VAL B CA 1
ATOM 2304 C C . VAL B 1 69 ? 14.672 5.262 4.258 1 98.81 69 VAL B C 1
ATOM 2306 O O . VAL B 1 69 ? 15.227 5.617 3.219 1 98.81 69 VAL B O 1
ATOM 2309 N N . LEU B 1 70 ? 14.828 5.91 5.375 1 98.62 70 LEU B N 1
ATOM 2310 C CA . LEU B 1 70 ? 15.477 7.215 5.449 1 98.62 70 LEU B CA 1
ATOM 2311 C C . LEU B 1 70 ? 16.969 7.102 5.141 1 98.62 70 LEU B C 1
ATOM 2313 O O . LEU B 1 70 ? 17.578 8.062 4.664 1 98.62 70 LEU B O 1
ATOM 2317 N N . ASP B 1 71 ? 17.547 5.949 5.312 1 97.69 71 ASP B N 1
ATOM 2318 C CA . ASP B 1 71 ? 18.984 5.77 5.102 1 97.69 71 ASP B CA 1
ATOM 2319 C C . ASP B 1 71 ? 19.297 5.484 3.635 1 97.69 71 ASP B C 1
ATOM 2321 O O . ASP B 1 71 ? 20.438 5.602 3.203 1 97.69 71 ASP B O 1
ATOM 2325 N N . ASP B 1 72 ? 18.312 5.141 2.869 1 98.19 72 ASP B N 1
ATOM 2326 C CA . ASP B 1 72 ? 18.625 4.594 1.55 1 98.19 72 ASP B CA 1
ATOM 2327 C C . ASP B 1 72 ? 17.906 5.375 0.454 1 98.19 72 ASP B C 1
ATOM 2329 O O . ASP B 1 72 ? 18.359 5.422 -0.688 1 98.19 72 ASP B O 1
ATOM 2333 N N . PHE B 1 73 ? 16.766 6 0.741 1 98.12 73 PHE B N 1
ATOM 2334 C CA . PHE B 1 73 ? 15.969 6.719 -0.248 1 98.12 73 PHE B CA 1
ATOM 2335 C C . PHE B 1 73 ? 16.062 8.227 -0.015 1 98.12 73 PHE B C 1
ATOM 2337 O O . PHE B 1 73 ? 16.094 8.68 1.13 1 98.12 73 PHE B O 1
ATOM 2344 N N . PRO B 1 74 ? 16.094 8.977 -1.081 1 97.94 74 PRO B N 1
ATOM 2345 C CA . PRO B 1 74 ? 16.078 10.438 -0.954 1 97.94 74 PRO B CA 1
ATOM 2346 C C . PRO B 1 74 ? 14.68 11 -0.713 1 97.94 74 PRO B C 1
ATOM 2348 O O . PRO B 1 74 ? 14.148 11.719 -1.562 1 97.94 74 PRO B O 1
ATOM 2351 N N . VAL B 1 75 ? 14.164 10.797 0.46 1 98.62 75 VAL B N 1
ATOM 2352 C CA . VAL B 1 75 ? 12.82 11.227 0.808 1 98.62 75 VAL B CA 1
ATOM 2353 C C . VAL B 1 75 ? 12.75 12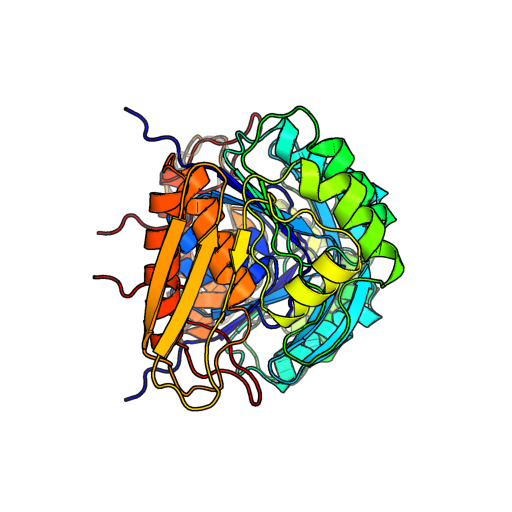.75 0.806 1 98.62 75 VAL B C 1
ATOM 2355 O O . VAL B 1 75 ? 13.57 13.422 1.441 1 98.62 75 VAL B O 1
ATOM 2358 N N . GLY B 1 76 ? 11.688 13.25 0.054 1 98.62 76 GLY B N 1
ATOM 2359 C CA . GLY B 1 76 ? 11.539 14.688 -0.061 1 98.62 76 GLY B CA 1
ATOM 2360 C C . GLY B 1 76 ? 10.5 15.266 0.886 1 98.62 76 GLY B C 1
ATOM 2361 O O . GLY B 1 76 ? 10.523 16.453 1.194 1 98.62 76 GLY B O 1
ATOM 2362 N N . ALA B 1 77 ? 9.578 14.445 1.331 1 98.88 77 ALA B N 1
ATOM 2363 C CA . ALA B 1 77 ? 8.539 14.844 2.275 1 98.88 77 ALA B CA 1
ATOM 2364 C C . ALA B 1 77 ? 7.934 13.633 2.977 1 98.88 77 ALA B C 1
ATOM 2366 O O . ALA B 1 77 ? 7.996 12.516 2.459 1 98.88 77 ALA B O 1
ATOM 2367 N N . VAL B 1 78 ? 7.332 13.844 4.16 1 98.94 78 VAL B N 1
ATOM 2368 C CA . VAL B 1 78 ? 6.785 12.781 4.996 1 98.94 78 VAL B CA 1
ATOM 2369 C C . VAL B 1 78 ? 5.367 13.141 5.438 1 98.94 78 VAL B C 1
ATOM 2371 O O . VAL B 1 78 ? 5.062 14.312 5.664 1 98.94 78 VAL B O 1
ATOM 2374 N N . LYS B 1 79 ? 4.539 12.172 5.512 1 98.75 79 LYS B N 1
ATOM 2375 C CA . LYS B 1 79 ? 3.26 12.359 6.188 1 98.75 79 LYS B CA 1
ATOM 2376 C C . LYS B 1 79 ? 3.029 11.281 7.242 1 98.75 79 LYS B C 1
ATOM 2378 O O . LYS B 1 79 ? 3.529 10.164 7.109 1 98.75 79 LYS B O 1
ATOM 2383 N N . THR B 1 80 ? 2.295 11.641 8.281 1 98.88 80 THR B N 1
ATOM 2384 C CA . THR B 1 80 ? 1.814 10.664 9.25 1 98.88 80 THR B CA 1
ATOM 2385 C C . THR B 1 80 ? 0.297 10.523 9.172 1 98.88 80 THR B C 1
ATOM 2387 O O . THR B 1 80 ? -0.4 11.477 8.82 1 98.88 80 THR B O 1
ATOM 2390 N N . GLY B 1 81 ? -0.178 9.328 9.352 1 98.56 81 GLY B N 1
ATOM 2391 C CA . GLY B 1 81 ? -1.574 9.008 9.602 1 98.56 81 GLY B CA 1
ATOM 2392 C C . GLY B 1 81 ? -1.815 8.414 10.977 1 98.56 81 GLY B C 1
ATOM 2393 O O . GLY B 1 81 ? -1.369 8.961 11.984 1 98.56 81 GLY B O 1
ATOM 2394 N N . ALA B 1 82 ? -2.547 7.316 11.07 1 98.5 82 ALA B N 1
ATOM 2395 C CA . ALA B 1 82 ? -2.812 6.652 12.344 1 98.5 82 ALA B CA 1
ATOM 2396 C C . ALA B 1 82 ? -1.527 6.098 12.953 1 98.5 82 ALA B C 1
ATOM 2398 O O . ALA B 1 82 ? -0.842 5.281 12.336 1 98.5 82 ALA B O 1
ATOM 2399 N N . LEU B 1 83 ? -1.281 6.535 14.188 1 98.56 83 LEU B N 1
ATOM 2400 C CA . LEU B 1 83 ? -0.041 6.133 14.836 1 98.56 83 LEU B CA 1
ATOM 2401 C C . LEU B 1 83 ? -0.322 5.219 16.031 1 98.56 83 LEU B C 1
ATOM 2403 O O . LEU B 1 83 ? 0.577 4.527 16.516 1 98.56 83 LEU B O 1
ATOM 2407 N N . GLY B 1 84 ? -1.501 5.23 16.516 1 97.38 84 GLY B N 1
ATOM 2408 C CA . GLY B 1 84 ? -1.992 4.215 17.438 1 97.38 84 GLY B CA 1
ATOM 2409 C C . GLY B 1 84 ? -1.605 4.477 18.875 1 97.38 84 GLY B C 1
ATOM 2410 O O . GLY B 1 84 ? -2.455 4.82 19.703 1 97.38 84 GLY B O 1
ATOM 2411 N N . ARG B 1 85 ? -0.233 4.398 19.234 1 97.38 85 ARG B N 1
ATOM 2412 C CA . ARG B 1 85 ? 0.234 4.363 20.625 1 97.38 85 ARG B CA 1
ATOM 2413 C C . ARG B 1 85 ? 1.325 5.402 20.859 1 97.38 85 ARG B C 1
ATOM 2415 O O . ARG B 1 85 ? 2.039 5.781 19.922 1 97.38 85 ARG B O 1
ATOM 2422 N N . PRO B 1 86 ? 1.478 5.836 22.141 1 98.12 86 PRO B N 1
ATOM 2423 C CA . PRO B 1 86 ? 2.465 6.879 22.438 1 98.12 86 PRO B CA 1
ATOM 2424 C C . PRO B 1 86 ? 3.891 6.449 22.094 1 98.12 86 PRO B C 1
ATOM 2426 O O . PRO B 1 86 ? 4.699 7.273 21.656 1 98.12 86 PRO B O 1
ATOM 2429 N N . GLU B 1 87 ? 4.184 5.16 22.297 1 98.69 87 GLU B N 1
ATOM 2430 C CA . GLU B 1 87 ? 5.535 4.68 22.031 1 98.69 87 GLU B CA 1
ATOM 2431 C C . GLU B 1 87 ? 5.879 4.805 20.547 1 98.69 87 GLU B C 1
ATOM 2433 O O . GLU B 1 87 ? 7.023 5.098 20.188 1 98.69 87 GLU B O 1
ATOM 2438 N N . ILE B 1 88 ? 4.906 4.59 19.719 1 98.69 88 ILE B N 1
ATOM 2439 C CA . ILE B 1 88 ? 5.105 4.703 18.281 1 98.69 88 ILE B CA 1
ATOM 2440 C C . ILE B 1 88 ? 5.277 6.172 17.906 1 98.69 88 ILE B C 1
ATOM 2442 O O . ILE B 1 88 ? 6.176 6.52 17.125 1 98.69 88 ILE B O 1
ATOM 2446 N N . VAL B 1 89 ? 4.445 7.039 18.484 1 98.75 89 VAL B N 1
ATOM 2447 C CA . VAL B 1 89 ? 4.555 8.477 18.25 1 98.75 89 VAL B CA 1
ATOM 2448 C C . VAL B 1 89 ? 5.961 8.953 18.594 1 98.75 89 VAL B C 1
ATOM 2450 O O . VAL B 1 89 ? 6.578 9.703 17.844 1 98.75 89 VAL B O 1
ATOM 2453 N N . ARG B 1 90 ? 6.453 8.484 19.688 1 98.75 90 ARG B N 1
ATOM 2454 C CA . ARG B 1 90 ? 7.773 8.891 20.156 1 98.75 90 ARG B CA 1
ATOM 2455 C C . ARG B 1 90 ? 8.867 8.438 19.188 1 98.75 90 ARG B C 1
ATOM 2457 O O . ARG B 1 90 ? 9.773 9.211 18.875 1 98.75 90 ARG B O 1
ATOM 2464 N N . VAL B 1 91 ? 8.758 7.223 18.75 1 98.88 91 VAL B N 1
ATOM 2465 C CA . VAL B 1 91 ? 9.742 6.68 17.812 1 98.88 91 VAL B CA 1
ATOM 2466 C C . VAL B 1 91 ? 9.75 7.512 16.531 1 98.88 91 VAL B C 1
ATOM 2468 O O . VAL B 1 91 ? 10.812 7.875 16.031 1 98.88 91 VAL B O 1
ATOM 2471 N N . VAL B 1 92 ? 8.617 7.836 16.031 1 9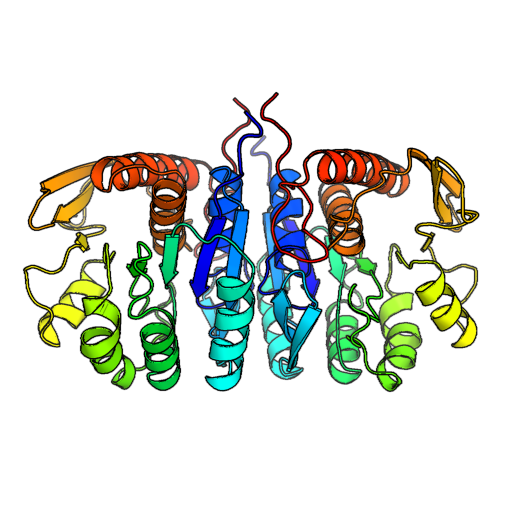8.88 92 VAL B N 1
ATOM 2472 C CA . VAL B 1 92 ? 8.484 8.602 14.789 1 98.88 92 VAL B CA 1
ATOM 2473 C C . VAL B 1 92 ? 9.102 9.992 14.977 1 98.88 92 VAL B C 1
ATOM 2475 O O . VAL B 1 92 ? 9.906 10.438 14.156 1 98.88 92 VAL B O 1
ATOM 2478 N N . ALA B 1 93 ? 8.734 10.617 16.031 1 98.81 93 ALA B N 1
ATOM 2479 C CA . ALA B 1 93 ? 9.258 11.953 16.312 1 98.81 93 ALA B CA 1
ATOM 2480 C C . ALA B 1 93 ? 10.773 11.93 16.453 1 98.81 93 ALA B C 1
ATOM 2482 O O . ALA B 1 93 ? 11.469 12.789 15.891 1 98.81 93 ALA B O 1
ATOM 2483 N N . GLU B 1 94 ? 11.281 10.961 17.156 1 98.75 94 GLU B N 1
ATOM 2484 C CA . GLU B 1 94 ? 12.719 10.844 17.391 1 98.75 94 GLU B CA 1
ATOM 2485 C C . GLU B 1 94 ? 13.477 10.664 16.078 1 98.75 94 GLU B C 1
ATOM 2487 O O . GLU B 1 94 ? 14.5 11.32 15.852 1 98.75 94 GLU B O 1
ATOM 2492 N N . GLU B 1 95 ? 13.008 9.844 15.219 1 98.81 95 GLU B N 1
ATOM 2493 C CA . GLU B 1 95 ? 13.711 9.523 13.977 1 98.81 95 GLU B CA 1
ATOM 2494 C C . GLU B 1 95 ? 13.617 10.664 12.977 1 98.81 95 GLU B C 1
ATOM 2496 O O . GLU B 1 95 ? 14.484 10.805 12.109 1 98.81 95 GLU B O 1
ATOM 2501 N N . LEU B 1 96 ? 12.578 11.516 13.117 1 98.75 96 LEU B N 1
ATOM 2502 C CA . LEU B 1 96 ? 12.391 12.594 12.156 1 98.75 96 LEU B CA 1
ATOM 2503 C C . LEU B 1 96 ? 13.062 13.875 12.641 1 98.75 96 LEU B C 1
ATOM 2505 O O . LEU B 1 96 ? 13.32 14.781 11.852 1 98.75 96 LEU B O 1
ATOM 2509 N N . ARG B 1 97 ? 13.281 13.969 13.93 1 98.38 97 ARG B N 1
ATOM 2510 C CA . ARG B 1 97 ? 13.836 15.18 14.523 1 98.38 97 ARG B CA 1
ATOM 2511 C C . ARG B 1 97 ? 15.195 15.508 13.914 1 98.38 97 ARG B C 1
ATOM 2513 O O . ARG B 1 97 ? 16.062 14.641 13.789 1 98.38 97 ARG B O 1
ATOM 2520 N N . GLY B 1 98 ? 15.344 16.734 13.438 1 97 98 GLY B N 1
ATOM 2521 C CA . GLY B 1 98 ? 16.625 17.234 12.969 1 97 98 GLY B CA 1
ATOM 2522 C C . GLY B 1 98 ? 16.906 16.906 11.516 1 97 98 GLY B C 1
ATOM 2523 O O . GLY B 1 98 ? 17.922 17.312 10.961 1 97 98 GLY B O 1
ATOM 2524 N N . ARG B 1 99 ? 16.031 16.25 10.797 1 96.69 99 ARG B N 1
ATOM 2525 C CA . ARG B 1 99 ? 16.297 15.844 9.414 1 96.69 99 ARG B CA 1
ATOM 2526 C C . ARG B 1 99 ? 15.906 16.938 8.438 1 96.69 99 ARG B C 1
ATOM 2528 O O . ARG B 1 99 ? 16.281 16.891 7.262 1 96.69 99 ARG B O 1
ATOM 2535 N N . GLY B 1 100 ? 15.133 17.859 8.883 1 95.75 100 GLY B N 1
ATOM 2536 C CA . GLY B 1 100 ? 14.75 18.969 8.031 1 95.75 100 GLY B CA 1
ATOM 2537 C C . GLY B 1 100 ? 13.789 18.578 6.926 1 95.75 100 GLY B C 1
ATOM 2538 O O . GLY B 1 100 ? 13.766 19.219 5.863 1 95.75 100 GLY B O 1
ATOM 2539 N N . LEU B 1 101 ? 13.047 17.547 7.062 1 98 101 LEU B N 1
ATOM 2540 C CA . LEU B 1 101 ? 12.078 17.078 6.082 1 98 101 LEU B CA 1
ATOM 2541 C C . LEU B 1 101 ? 10.719 17.734 6.305 1 98 101 LEU B C 1
ATOM 2543 O O . LEU B 1 101 ? 10.25 17.828 7.441 1 98 101 LEU B O 1
ATOM 2547 N N . PRO B 1 102 ? 10.109 18.281 5.18 1 98.75 102 PRO B N 1
ATOM 2548 C CA . PRO B 1 102 ? 8.703 18.656 5.348 1 98.75 102 PRO B CA 1
ATOM 2549 C C . PRO B 1 102 ? 7.844 17.531 5.906 1 98.75 102 PRO B C 1
ATOM 2551 O O . PRO B 1 102 ? 7.906 16.406 5.41 1 98.75 102 PRO B O 1
ATOM 2554 N N . LEU B 1 103 ? 7.09 17.828 6.977 1 98.88 103 LEU B N 1
ATOM 2555 C CA . LEU B 1 103 ? 6.27 16.828 7.652 1 98.88 103 LEU B CA 1
ATOM 2556 C C . LEU B 1 103 ? 4.812 17.281 7.707 1 98.88 103 LEU B C 1
ATOM 2558 O O . LEU B 1 103 ? 4.492 18.312 8.312 1 98.88 103 LEU B O 1
ATOM 2562 N N . VAL B 1 104 ? 3.939 16.547 7.008 1 98.94 104 VAL B N 1
ATOM 2563 C CA . VAL B 1 104 ? 2.498 16.75 7.102 1 98.94 104 VAL B CA 1
ATOM 2564 C C . VAL B 1 104 ? 1.905 15.781 8.125 1 98.94 104 VAL B C 1
ATOM 2566 O O . VAL B 1 104 ? 1.993 14.562 7.953 1 98.94 104 VAL B O 1
ATOM 2569 N N . VAL B 1 105 ? 1.272 16.281 9.18 1 98.81 105 VAL B N 1
ATOM 2570 C CA . VAL B 1 105 ? 0.706 15.445 10.227 1 98.81 105 VAL B CA 1
ATOM 2571 C C . VAL B 1 105 ? -0.816 15.414 10.102 1 98.81 105 VAL B C 1
ATOM 2573 O O . VAL B 1 105 ? -1.483 16.422 10.344 1 98.81 105 VAL B O 1
ATOM 2576 N N . ASP B 1 106 ? -1.34 14.359 9.656 1 98.12 106 ASP B N 1
ATOM 2577 C CA . ASP B 1 106 ? -2.764 14.062 9.766 1 98.12 106 ASP B CA 1
ATOM 2578 C C . ASP B 1 106 ? -3.078 13.359 11.086 1 98.12 106 ASP B C 1
ATOM 2580 O O . ASP B 1 106 ? -2.816 12.164 11.242 1 98.12 106 ASP B O 1
ATOM 2584 N N . PRO B 1 107 ? -3.617 14.109 12.031 1 96.25 107 PRO B N 1
ATOM 2585 C CA . PRO B 1 107 ? -3.801 13.547 13.375 1 96.25 107 PRO B CA 1
ATOM 2586 C C . PRO B 1 107 ? -4.988 12.594 13.453 1 96.25 107 PRO B C 1
ATOM 2588 O O . PRO B 1 107 ? -5.941 12.852 14.195 1 96.25 107 PRO B O 1
ATOM 2591 N N . VAL B 1 108 ? -4.926 11.469 12.836 1 95 108 VAL B N 1
ATOM 2592 C CA . VAL B 1 108 ? -5.992 10.469 12.773 1 95 108 VAL B CA 1
ATOM 2593 C C . VAL B 1 108 ? -6.258 9.906 14.164 1 95 108 VAL B C 1
ATOM 2595 O O . VAL B 1 108 ? -5.48 9.102 14.68 1 95 108 VAL B O 1
ATOM 2598 N N . MET B 1 109 ? -7.406 10.344 14.695 1 91.38 109 MET B N 1
ATOM 2599 C CA . MET B 1 109 ? -7.762 9.906 16.031 1 91.38 109 MET B CA 1
ATOM 2600 C C . MET B 1 109 ? -8.805 8.789 15.984 1 91.38 109 MET B C 1
ATOM 2602 O O . MET B 1 109 ? -8.781 7.875 16.812 1 91.38 109 MET B O 1
ATOM 2606 N N . LEU B 1 110 ? -9.719 8.953 15.031 1 84.19 110 LEU B N 1
ATOM 2607 C CA . LEU B 1 110 ? -10.789 7.977 14.812 1 84.19 110 LEU B CA 1
ATOM 2608 C C . LEU B 1 110 ? -10.836 7.539 13.352 1 84.19 110 LEU B C 1
ATOM 2610 O O . LEU B 1 110 ? -10.523 8.328 12.453 1 84.19 110 LEU B O 1
ATOM 2614 N N . ALA B 1 111 ? -11.219 6.281 13.172 1 82.44 111 ALA B N 1
ATOM 2615 C CA . ALA B 1 111 ? -11.617 5.871 11.828 1 82.44 111 ALA B CA 1
ATOM 2616 C C . ALA B 1 111 ? -12.938 6.516 11.422 1 82.44 111 ALA B C 1
ATOM 2618 O O . ALA B 1 111 ? -13.648 7.066 12.266 1 82.44 111 ALA B O 1
ATOM 2619 N N . LYS B 1 112 ? -13.195 6.457 10.141 1 80.94 112 LYS B N 1
ATOM 2620 C CA . LYS B 1 112 ? -14.461 6.988 9.648 1 80.94 112 LYS B CA 1
ATOM 2621 C C . LYS B 1 112 ? -15.648 6.348 10.375 1 80.94 112 LYS B C 1
ATOM 2623 O O . LYS B 1 112 ? -16.672 6.996 10.602 1 80.94 112 LYS B O 1
ATOM 2628 N N . SER B 1 113 ? -15.461 5.16 10.758 1 84.06 113 SER B N 1
ATOM 2629 C CA . SER B 1 113 ? -16.516 4.406 11.438 1 84.06 113 SER B CA 1
ATOM 2630 C C . SER B 1 113 ? -16.609 4.789 12.906 1 84.06 113 SER B C 1
ATOM 2632 O O . SER B 1 113 ? -17.5 4.332 13.617 1 84.06 113 SER B O 1
ATOM 2634 N N . GLY B 1 114 ? -15.703 5.551 13.398 1 86.94 114 GLY B N 1
ATOM 2635 C CA . GLY B 1 114 ? -15.727 5.988 14.789 1 86.94 114 GLY B CA 1
ATOM 2636 C C . GLY B 1 114 ? -14.805 5.184 15.68 1 86.94 114 GLY B C 1
ATOM 2637 O O . GLY B 1 114 ? -14.656 5.488 16.859 1 86.94 114 GLY B O 1
ATOM 2638 N N . ASP B 1 115 ? -14.164 4.195 15.133 1 87.12 115 ASP B N 1
ATOM 2639 C CA . ASP B 1 115 ? -13.242 3.365 15.898 1 87.12 115 ASP B CA 1
ATOM 2640 C C . ASP B 1 115 ? -11.969 4.137 16.25 1 87.12 115 ASP B C 1
ATOM 2642 O O . ASP B 1 115 ? -11.43 4.863 15.414 1 87.12 115 ASP B O 1
ATOM 2646 N N . ALA B 1 116 ? -11.492 3.963 17.469 1 90.75 116 ALA B N 1
ATOM 2647 C CA . ALA B 1 116 ? -10.305 4.684 17.906 1 90.75 116 ALA B CA 1
ATOM 2648 C C . ALA B 1 116 ? -9.047 4.156 17.219 1 90.75 116 ALA B C 1
ATOM 2650 O O . ALA B 1 116 ? -8.836 2.945 17.141 1 90.75 116 ALA B O 1
ATOM 2651 N N . LEU B 1 117 ? -8.234 5.07 16.703 1 94.31 117 LEU B N 1
ATOM 2652 C CA . LEU B 1 117 ? -6.977 4.719 16.047 1 94.31 117 LEU B CA 1
ATOM 2653 C C . LEU B 1 117 ? -5.805 5.418 16.734 1 94.31 117 LEU B C 1
ATOM 2655 O O . LEU B 1 117 ? -4.66 5.297 16.281 1 94.31 117 LEU B O 1
ATOM 2659 N N . LEU B 1 118 ? -6.062 6.137 17.75 1 95.12 118 LEU B N 1
ATOM 2660 C CA . LEU B 1 118 ? -5.078 6.781 18.609 1 95.12 118 LEU B CA 1
ATOM 2661 C C . LEU B 1 118 ? -5.5 6.691 20.062 1 95.12 118 LEU B C 1
ATOM 2663 O O . LEU B 1 118 ? -6.602 7.109 20.422 1 95.12 118 LEU B O 1
ATOM 2667 N N . ASP B 1 119 ? -4.594 6.133 20.844 1 93.88 119 ASP B N 1
ATOM 2668 C CA . ASP B 1 119 ? -4.879 6.07 22.266 1 93.88 119 ASP B CA 1
ATOM 2669 C C . ASP B 1 119 ? -4.984 7.469 22.875 1 93.88 119 ASP B C 1
ATOM 2671 O O . ASP B 1 119 ? -4.273 8.383 22.453 1 93.88 119 ASP B O 1
ATOM 2675 N N . ALA B 1 120 ? -5.82 7.57 23.891 1 92.25 120 ALA B N 1
ATOM 2676 C CA . ALA B 1 120 ? -5.988 8.852 24.562 1 92.25 120 ALA B CA 1
ATOM 2677 C C . ALA B 1 120 ? -4.656 9.352 25.125 1 92.25 120 ALA B C 1
ATOM 2679 O O . ALA B 1 120 ? -4.363 10.547 25.062 1 92.25 120 ALA B O 1
ATOM 2680 N N . GLU B 1 121 ? -3.902 8.422 25.578 1 94.06 121 GLU B N 1
ATOM 2681 C CA . GLU B 1 121 ? -2.613 8.766 26.172 1 94.06 121 GLU B CA 1
ATOM 2682 C C . GLU B 1 121 ? -1.632 9.266 25.109 1 94.06 121 GLU B C 1
ATOM 2684 O O . GLU B 1 121 ? -0.667 9.961 25.422 1 94.06 121 GLU B O 1
ATOM 2689 N N . ALA B 1 122 ? -1.879 8.898 23.875 1 96 122 ALA B N 1
ATOM 2690 C CA . ALA B 1 122 ? -0.959 9.258 22.797 1 96 122 ALA B CA 1
ATOM 2691 C C . ALA B 1 122 ? -1.149 10.719 22.375 1 96 122 ALA B C 1
ATOM 2693 O O . ALA B 1 122 ? -0.281 11.297 21.734 1 96 122 ALA B O 1
ATOM 2694 N N . ILE B 1 123 ? -2.24 11.32 22.719 1 95.81 123 ILE B N 1
ATOM 2695 C CA . ILE B 1 123 ? -2.561 12.688 22.312 1 95.81 123 ILE B CA 1
ATOM 2696 C C . ILE B 1 123 ? -1.507 13.648 22.859 1 95.81 123 ILE B C 1
ATOM 2698 O O . ILE B 1 123 ? -1.004 14.508 22.141 1 95.81 123 ILE B O 1
ATOM 2702 N N . SER B 1 124 ? -1.174 13.469 24.078 1 96 124 SER B N 1
ATOM 2703 C CA . SER B 1 124 ? -0.173 14.336 24.688 1 96 124 SER B CA 1
ATOM 2704 C C . SER B 1 124 ? 1.187 14.172 24.016 1 96 124 SER B C 1
ATOM 2706 O O . SER B 1 124 ? 1.93 15.141 23.859 1 96 124 SER B O 1
ATOM 2708 N N . THR B 1 125 ? 1.512 12.93 23.672 1 97.62 125 THR B N 1
ATOM 2709 C CA . THR B 1 125 ? 2.775 12.664 22.984 1 97.62 125 THR B CA 1
ATOM 2710 C C . THR B 1 125 ? 2.783 13.289 21.594 1 97.62 125 THR B C 1
ATOM 2712 O O . THR B 1 125 ? 3.799 13.836 21.156 1 97.62 125 THR B O 1
ATOM 2715 N N . VAL B 1 126 ? 1.69 13.219 20.906 1 97.88 126 VAL B N 1
ATOM 2716 C CA . VAL B 1 126 ? 1.56 13.867 19.609 1 97.88 126 VAL B CA 1
ATOM 2717 C C . VAL B 1 126 ? 1.799 15.367 19.75 1 97.88 126 VAL B C 1
ATOM 2719 O O . VAL B 1 126 ? 2.578 15.945 18.984 1 97.88 126 VAL B O 1
ATOM 2722 N N . LEU B 1 127 ? 1.234 15.977 20.688 1 96.56 127 LEU B N 1
ATOM 2723 C CA . LEU B 1 127 ? 1.31 17.422 20.922 1 96.56 127 LEU B CA 1
ATOM 2724 C C . LEU B 1 127 ? 2.727 17.828 21.297 1 96.56 127 LEU B C 1
ATOM 2726 O O . LEU B 1 127 ? 3.248 18.828 20.766 1 96.56 127 LEU B O 1
ATOM 2730 N N . GLY B 1 128 ? 3.297 17.078 22.125 1 96.62 128 GLY B N 1
ATOM 2731 C CA . GLY B 1 128 ? 4.566 17.484 22.719 1 96.62 128 GLY B CA 1
ATOM 2732 C C . GLY B 1 128 ? 5.762 17.094 21.875 1 96.62 128 GLY B C 1
ATOM 2733 O O . GLY B 1 128 ? 6.797 17.766 21.906 1 96.62 128 GLY B O 1
ATOM 2734 N N . GLU B 1 129 ? 5.617 16.016 21.141 1 97.75 129 GLU B N 1
ATOM 2735 C CA . GLU B 1 129 ? 6.816 15.477 20.516 1 97.75 129 GLU B CA 1
ATOM 2736 C C . GLU B 1 129 ? 6.715 15.523 18.984 1 97.75 129 GLU B C 1
ATOM 2738 O O . GLU B 1 129 ? 7.719 15.719 18.297 1 97.75 129 GLU B O 1
ATOM 2743 N N . LEU B 1 130 ? 5.551 15.391 18.406 1 98.31 130 LEU B N 1
ATOM 2744 C CA . LEU B 1 130 ? 5.414 15.258 16.969 1 98.31 130 LEU B CA 1
ATOM 2745 C C . LEU B 1 130 ? 5.035 16.594 16.328 1 98.31 130 LEU B C 1
ATOM 2747 O O . LEU B 1 130 ? 5.664 17.031 15.359 1 98.31 130 LEU B O 1
ATOM 2751 N N . LEU B 1 131 ? 4.07 17.359 16.859 1 97.62 131 LEU B N 1
ATOM 2752 C CA . LEU B 1 131 ? 3.52 18.562 16.266 1 97.62 131 LEU B CA 1
ATOM 2753 C C . LEU B 1 131 ? 4.586 19.641 16.156 1 97.62 131 LEU B C 1
ATOM 2755 O O . LEU B 1 131 ? 4.594 20.422 15.188 1 97.62 131 LEU B O 1
ATOM 2759 N N . PRO B 1 132 ? 5.523 19.734 17.094 1 96.62 132 PRO B N 1
ATOM 2760 C CA . PRO B 1 132 ? 6.57 20.734 16.953 1 96.62 132 PRO B CA 1
ATOM 2761 C C . PRO B 1 132 ? 7.426 20.547 15.703 1 96.62 132 PRO B C 1
ATOM 2763 O O . PRO B 1 132 ? 8.094 21.484 15.258 1 96.62 132 PRO B O 1
ATOM 2766 N N . LEU B 1 133 ? 7.422 19.344 15.117 1 97.81 133 LEU B N 1
ATOM 2767 C CA . LEU B 1 133 ? 8.211 19.031 13.93 1 97.81 133 LEU B CA 1
ATOM 2768 C C . LEU B 1 133 ? 7.41 19.312 12.656 1 97.81 133 LEU B C 1
ATOM 2770 O O . LEU B 1 133 ? 7.965 19.297 11.555 1 97.81 133 LEU B O 1
ATOM 2774 N N . ALA B 1 134 ? 6.145 19.625 12.734 1 98 134 ALA B N 1
ATOM 2775 C CA . ALA B 1 134 ? 5.215 19.625 11.609 1 98 134 ALA B CA 1
ATOM 2776 C C . ALA B 1 134 ? 5.402 20.859 10.742 1 98 134 ALA B C 1
ATOM 2778 O O . ALA B 1 134 ? 5.52 21.984 11.258 1 98 134 ALA B O 1
ATOM 2779 N N . THR B 1 135 ? 5.445 20.594 9.43 1 98.19 135 THR B N 1
ATOM 2780 C CA . THR B 1 135 ? 5.285 21.656 8.453 1 98.19 135 THR B CA 1
ATOM 2781 C C . THR B 1 135 ? 3.822 22.078 8.352 1 98.19 135 THR B C 1
ATOM 2783 O O . THR B 1 135 ? 3.525 23.25 8.125 1 98.19 135 THR B O 1
ATOM 2786 N N . LEU B 1 136 ? 2.988 21.125 8.5 1 98.56 136 LEU B N 1
ATOM 2787 C CA . LEU B 1 136 ? 1.546 21.328 8.43 1 98.56 136 LEU B CA 1
ATOM 2788 C C . LEU B 1 136 ? 0.803 20.266 9.211 1 98.56 136 LEU B C 1
ATOM 2790 O O . LEU B 1 136 ? 1.186 19.094 9.188 1 98.56 136 LEU B O 1
ATOM 2794 N N . VAL B 1 137 ? -0.213 20.641 9.922 1 98.38 137 VAL B N 1
ATOM 2795 C CA . VAL B 1 137 ? -1.159 19.734 10.562 1 98.38 137 VAL B CA 1
ATOM 2796 C C . VAL B 1 137 ? -2.52 19.844 9.875 1 98.38 137 VAL B C 1
ATOM 2798 O O . VAL B 1 137 ? -2.98 20.938 9.555 1 98.38 137 VAL B O 1
ATOM 2801 N N . THR B 1 138 ? -3.207 18.656 9.641 1 98.12 138 THR B N 1
ATOM 2802 C CA . THR B 1 138 ? -4.426 18.688 8.844 1 98.12 138 THR B CA 1
ATOM 2803 C C . THR B 1 138 ? -5.602 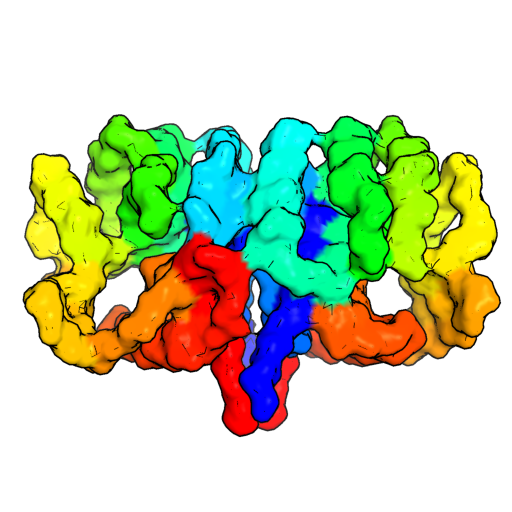18.109 9.625 1 98.12 138 THR B C 1
ATOM 2805 O O . THR B 1 138 ? -6.258 17.172 9.172 1 98.12 138 THR B O 1
ATOM 2808 N N . PRO B 1 139 ? -6.023 18.703 10.68 1 96.69 139 PRO B N 1
ATOM 2809 C CA . PRO B 1 139 ? -7.141 18.188 11.477 1 96.69 139 PRO B CA 1
ATOM 2810 C C . PRO B 1 139 ? -8.5 18.578 10.891 1 96.69 139 PRO B C 1
ATOM 2812 O O . PRO B 1 139 ? -8.617 19.578 10.188 1 96.69 139 PRO B O 1
ATOM 2815 N N . ASN B 1 140 ? -9.453 17.672 11.125 1 93.69 140 ASN B N 1
ATOM 2816 C CA . ASN B 1 140 ? -10.836 18.141 11.016 1 93.69 140 ASN B CA 1
ATOM 2817 C C . ASN B 1 140 ? -11.273 18.891 12.281 1 93.69 140 ASN B C 1
ATOM 2819 O O . ASN B 1 140 ? -10.508 19 13.234 1 93.69 140 ASN B O 1
ATOM 2823 N N . THR B 1 141 ? -12.469 19.391 12.289 1 92.12 141 THR B N 1
ATOM 2824 C CA . THR B 1 141 ? -12.922 20.25 13.383 1 92.12 141 THR B CA 1
ATOM 2825 C C . THR B 1 141 ? -12.93 19.469 14.703 1 92.12 141 THR B C 1
ATOM 2827 O O . THR B 1 141 ? -12.398 19.953 15.711 1 92.12 141 THR B O 1
ATOM 2830 N N . PRO B 1 142 ? -13.508 18.219 14.75 1 92.19 142 PRO B N 1
ATOM 2831 C CA . PRO B 1 142 ? -13.453 17.469 16 1 92.19 142 PRO B CA 1
ATOM 2832 C C . PRO B 1 142 ? -12.023 17.203 16.484 1 92.19 142 PRO B C 1
ATOM 2834 O O . PRO B 1 142 ? -11.734 17.328 17.672 1 92.19 142 PRO B O 1
ATOM 2837 N N . GLU B 1 143 ? -11.141 16.844 15.617 1 94.12 143 GLU B N 1
ATOM 2838 C CA . GLU B 1 143 ? -9.742 16.609 15.961 1 94.12 143 GLU B CA 1
ATOM 2839 C C . GLU B 1 143 ? -9.07 17.875 16.469 1 94.12 143 GLU B C 1
ATOM 2841 O O . GLU B 1 143 ? -8.305 17.844 17.438 1 94.12 143 GLU B O 1
ATOM 2846 N N . TRP B 1 144 ? -9.367 19 15.828 1 94.12 144 TRP B N 1
ATOM 2847 C CA . TRP B 1 144 ? -8.797 20.281 16.234 1 94.12 144 TRP B CA 1
ATOM 2848 C C . TRP B 1 144 ? -9.25 20.656 17.641 1 94.12 144 TRP B C 1
ATOM 2850 O O . TRP B 1 144 ? -8.461 21.156 18.453 1 94.12 144 TRP B O 1
ATOM 2860 N N . ASN B 1 145 ? -10.516 20.406 17.906 1 93.94 145 ASN B N 1
ATOM 2861 C CA . ASN B 1 145 ? -11.031 20.688 19.234 1 93.94 145 ASN B CA 1
ATOM 2862 C C . ASN B 1 145 ? -10.289 19.891 20.312 1 93.94 145 ASN B C 1
ATOM 2864 O O . ASN B 1 145 ? -9.961 20.422 21.375 1 93.94 145 ASN B O 1
ATOM 2868 N N . VAL B 1 146 ? -10.031 18.641 20.016 1 94.25 146 VAL B N 1
ATOM 2869 C CA . VAL B 1 146 ? -9.297 17.781 20.938 1 94.25 146 VAL B CA 1
ATOM 2870 C C . VAL B 1 146 ? -7.883 18.312 21.141 1 94.25 146 VAL B C 1
ATOM 2872 O O . VAL B 1 146 ? -7.402 18.406 22.266 1 94.25 146 VAL B O 1
ATOM 2875 N N . LEU B 1 147 ? -7.254 18.734 20.078 1 95.06 147 LEU B N 1
ATOM 2876 C CA . LEU B 1 147 ? -5.891 19.25 20.141 1 95.06 147 LEU B CA 1
ATOM 2877 C C . LEU B 1 147 ? -5.844 20.562 20.922 1 95.06 147 LEU B C 1
ATOM 2879 O O . LEU B 1 147 ? -4.949 20.766 21.734 1 95.06 147 LEU B O 1
ATOM 2883 N N . CYS B 1 148 ? -6.812 21.375 20.703 1 94.5 148 CYS B N 1
ATOM 2884 C CA . CYS B 1 148 ? -6.887 22.656 21.406 1 94.5 148 CYS B CA 1
ATOM 2885 C C . CYS B 1 148 ? -7.066 22.438 22.906 1 94.5 148 CYS B C 1
ATOM 2887 O O . CYS B 1 148 ? -6.391 23.078 23.703 1 94.5 148 CYS B O 1
ATOM 2889 N N . GLN B 1 149 ? -7.922 21.531 23.188 1 95.25 149 GLN B N 1
ATOM 2890 C CA . GLN B 1 149 ? -8.188 21.219 24.578 1 95.25 149 GLN B CA 1
ATOM 2891 C C . GLN B 1 149 ? -6.941 20.672 25.266 1 95.25 149 GLN B C 1
ATOM 2893 O O . GLN B 1 149 ? -6.742 20.875 26.469 1 95.25 149 GLN B O 1
ATOM 2898 N N . ALA B 1 150 ? -6.176 20.031 24.531 1 94.56 150 ALA B N 1
ATOM 2899 C CA . ALA B 1 150 ? -4.961 19.422 25.062 1 94.56 150 ALA B CA 1
ATOM 2900 C C . ALA B 1 150 ? -3.82 20.438 25.125 1 94.56 150 ALA B C 1
ATOM 2902 O O . ALA B 1 150 ? -2.734 20.125 25.625 1 94.56 150 ALA B O 1
ATOM 2903 N N . GLY B 1 151 ? -4.008 21.641 24.516 1 94.44 151 GLY B N 1
ATOM 2904 C CA . GLY B 1 151 ? -3.033 22.703 24.703 1 94.44 151 GLY B CA 1
ATOM 2905 C C . GLY B 1 151 ? -2.305 23.078 23.422 1 94.44 151 GLY B C 1
ATOM 2906 O O . GLY B 1 151 ? -1.253 23.719 23.469 1 94.44 151 GLY B O 1
ATOM 2907 N N . ALA B 1 152 ? -2.801 22.641 22.281 1 93.94 152 ALA B N 1
ATOM 2908 C CA . ALA B 1 152 ? -2.16 23.016 21.031 1 93.94 152 ALA B CA 1
ATOM 2909 C C . ALA B 1 152 ? -2.166 24.531 20.844 1 93.94 152 ALA B C 1
ATOM 2911 O O . ALA B 1 152 ? -3.186 25.188 21.078 1 93.94 152 ALA B O 1
ATOM 2912 N N . PRO B 1 153 ? -1.056 25.109 20.438 1 91.75 153 PRO B N 1
ATOM 2913 C CA . PRO B 1 153 ? -1.025 26.547 20.219 1 91.75 153 PRO B CA 1
ATOM 2914 C C . PRO B 1 153 ? -1.808 26.984 18.984 1 91.75 153 PRO B C 1
ATOM 2916 O O . PRO B 1 153 ? -1.885 26.234 18 1 91.75 153 PRO B O 1
ATOM 2919 N N . ASP B 1 154 ? -2.264 28.156 18.984 1 85.81 154 ASP B N 1
ATOM 2920 C CA . ASP B 1 154 ? -3.016 28.719 17.875 1 85.81 154 ASP B CA 1
ATOM 2921 C C . ASP B 1 154 ? -2.107 29 16.672 1 85.81 154 ASP B C 1
ATOM 2923 O O . ASP B 1 154 ? -2.582 29.141 15.547 1 85.81 154 ASP B O 1
ATOM 2927 N N . THR B 1 155 ? -0.793 29 16.922 1 89.94 155 THR B N 1
ATOM 2928 C CA . THR B 1 155 ? 0.169 29.344 15.883 1 89.94 155 THR B CA 1
ATOM 2929 C C . THR B 1 155 ? 0.573 28.109 15.086 1 89.94 155 THR B C 1
ATOM 2931 O O . THR B 1 155 ? 1.344 28.203 14.133 1 89.94 155 THR B O 1
ATOM 2934 N N . LEU B 1 156 ? 0.04 26.953 15.523 1 92.25 156 LEU B N 1
ATOM 2935 C CA . LEU B 1 156 ? 0.347 25.719 14.797 1 92.25 156 LEU B CA 1
ATOM 2936 C C . LEU B 1 156 ? -0.086 25.828 13.336 1 92.25 156 LEU B C 1
ATOM 2938 O O . LEU B 1 156 ? -1.213 26.234 13.047 1 92.25 156 LEU B O 1
ATOM 2942 N N . PRO B 1 157 ? 0.865 25.625 12.383 1 96.12 157 PRO B N 1
ATOM 2943 C CA . PRO B 1 157 ? 0.445 25.609 10.977 1 96.12 157 PRO B CA 1
ATOM 2944 C C . PRO B 1 157 ? -0.603 24.547 10.688 1 96.12 157 PRO B C 1
ATOM 2946 O O . PRO B 1 157 ? -0.335 23.344 10.859 1 96.12 157 PRO B O 1
ATOM 2949 N N . LEU B 1 158 ? -1.798 24.922 10.297 1 96.19 158 LEU B N 1
ATOM 2950 C CA . LEU B 1 158 ? -2.816 23.891 10.141 1 96.19 158 LEU B CA 1
ATOM 2951 C C . LEU B 1 158 ? -3.666 24.156 8.898 1 96.19 158 LEU B C 1
ATOM 2953 O O . LEU B 1 158 ? -3.799 25.297 8.461 1 96.19 158 LEU B O 1
ATOM 2957 N N . LEU B 1 159 ? -4.039 23.172 8.266 1 97.75 159 LEU B N 1
ATOM 2958 C CA . LEU B 1 159 ? -5.164 23.125 7.336 1 97.75 159 LEU B CA 1
ATOM 2959 C C . LEU B 1 159 ? -6.395 22.516 8.008 1 97.75 159 LEU B C 1
ATOM 2961 O O . LEU B 1 159 ? -6.48 21.297 8.172 1 97.75 159 LEU B O 1
ATOM 2965 N N . LEU B 1 160 ? -7.324 23.406 8.422 1 95.75 160 LEU B N 1
ATOM 2966 C CA . LEU B 1 160 ? -8.555 22.953 9.062 1 95.75 160 LEU B CA 1
ATOM 2967 C C . LEU B 1 160 ? -9.562 22.484 8.023 1 95.75 160 LEU B C 1
ATOM 2969 O O . LEU B 1 160 ? -10 23.266 7.176 1 95.75 160 LEU B O 1
ATOM 2973 N N . LYS B 1 161 ? -9.906 21.172 8.086 1 91.94 161 LYS B N 1
ATOM 2974 C CA . LYS B 1 161 ? -10.844 20.562 7.141 1 91.94 161 LYS B CA 1
ATOM 2975 C C . LYS B 1 161 ? -12.281 20.703 7.625 1 91.94 161 LYS B C 1
ATOM 2977 O O . LYS B 1 161 ? -12.586 20.406 8.781 1 91.94 161 LYS B O 1
ATOM 2982 N N . GLY B 1 162 ? -13.211 20.922 6.676 1 74 162 GLY B N 1
ATOM 2983 C CA . GLY B 1 162 ? -14.633 21.031 6.953 1 74 162 GLY B CA 1
ATOM 2984 C C . GLY B 1 162 ? -14.969 22.188 7.883 1 74 162 GLY B C 1
ATOM 2985 O O . GLY B 1 162 ? -15.969 22.141 8.609 1 74 162 GLY B O 1
ATOM 2986 N N . GLY B 1 163 ? -14.047 23.031 8.008 1 54.09 163 GLY B N 1
ATOM 2987 C CA . GLY B 1 163 ? -14.234 24.125 8.945 1 54.09 163 GLY B CA 1
ATOM 2988 C C . GLY B 1 163 ? -15.688 24.547 9.086 1 54.09 163 GLY B C 1
ATOM 2989 O O . GLY B 1 163 ? -16.594 23.703 9.047 1 54.09 163 GLY B O 1
ATOM 2990 N N . HIS B 1 164 ? -16 25.734 8.617 1 49.59 164 HIS B N 1
ATOM 2991 C CA . HIS B 1 164 ? -17.25 26.406 8.953 1 49.59 164 HIS B CA 1
ATOM 2992 C C . HIS B 1 164 ? -18.438 25.734 8.281 1 49.59 164 HIS B C 1
ATOM 2994 O O . HIS B 1 164 ? -19.391 26.391 7.883 1 49.59 164 HIS B O 1
ATOM 3000 N N . ALA B 1 165 ? -18.328 24.438 7.965 1 52.47 165 ALA B N 1
ATOM 3001 C CA . ALA B 1 165 ? -19.484 23.984 7.199 1 52.47 165 ALA B CA 1
ATOM 3002 C C . ALA B 1 165 ? -20.734 23.906 8.078 1 52.47 165 ALA B C 1
ATOM 3004 O O . ALA B 1 165 ? -20.766 23.156 9.055 1 52.47 165 ALA B O 1
ATOM 3005 N N . GLU B 1 166 ? -21.406 24.891 8.141 1 51.91 166 GLU B N 1
ATOM 3006 C CA . GLU B 1 166 ? -22.766 24.844 8.656 1 51.91 166 GLU B CA 1
ATOM 3007 C C . GLU B 1 166 ? -23.547 23.672 8.062 1 51.91 166 GLU B C 1
ATOM 3009 O O . GLU B 1 166 ? -23.391 23.344 6.887 1 51.91 166 GLU B O 1
ATOM 3014 N N . GLU B 1 167 ? -23.922 22.766 8.922 1 55.59 167 GLU B N 1
ATOM 3015 C CA . GLU B 1 167 ? -24.938 21.797 8.484 1 55.59 167 GLU B CA 1
ATOM 3016 C C . GLU B 1 167 ? -25.906 22.422 7.496 1 55.59 167 GLU B C 1
ATOM 3018 O O . GLU B 1 167 ? -26.453 23.5 7.75 1 55.59 167 GLU B O 1
ATOM 3023 N N . GLY B 1 168 ? -25.844 21.922 6.309 1 64.25 168 GLY B N 1
ATOM 3024 C CA . GLY B 1 168 ? -26.828 22.359 5.336 1 64.25 168 GLY B CA 1
ATOM 3025 C C . GLY B 1 168 ? -26.234 23.156 4.199 1 64.25 168 GLY B C 1
ATOM 3026 O O . GLY B 1 168 ? -26.922 23.484 3.225 1 64.25 168 GLY B O 1
ATOM 3027 N N . SER B 1 169 ? -24.953 23.453 4.387 1 74.44 169 SER B N 1
ATOM 3028 C CA . SER B 1 169 ? -24.391 24.266 3.322 1 74.44 169 SER B CA 1
ATOM 3029 C C . SER B 1 169 ? -24.031 23.422 2.104 1 74.44 169 SER B C 1
ATOM 3031 O O . SER B 1 169 ? -23.75 22.234 2.23 1 74.44 169 SER B O 1
ATOM 3033 N N . ASP B 1 170 ? -24.094 23.984 0.935 1 86.31 170 ASP B N 1
ATOM 3034 C CA . ASP B 1 170 ? -23.812 23.344 -0.342 1 86.31 170 ASP B CA 1
ATOM 3035 C C . ASP B 1 170 ? -22.328 23.375 -0.662 1 86.31 170 ASP B C 1
ATOM 3037 O O . ASP B 1 170 ? -21.891 22.875 -1.703 1 86.31 170 ASP B O 1
ATOM 3041 N N . SER B 1 171 ? -21.625 23.938 0.351 1 90 171 SER B N 1
ATOM 3042 C CA . SER B 1 171 ? -20.188 24.016 0.12 1 90 171 SER B CA 1
ATOM 3043 C C . SER B 1 171 ? -19.406 23.562 1.343 1 90 171 SER B C 1
ATOM 3045 O O . SER B 1 171 ? -19.938 23.531 2.455 1 90 171 SER B O 1
ATOM 3047 N N . VAL B 1 172 ? -18.219 23.047 1.129 1 89.5 172 VAL B N 1
ATOM 3048 C CA . VAL B 1 172 ? -17.266 22.75 2.178 1 89.5 172 VAL B CA 1
ATOM 3049 C C . VAL B 1 172 ? -16.078 23.703 2.096 1 89.5 172 VAL B C 1
ATOM 3051 O O . VAL B 1 172 ? -15.633 24.062 1.001 1 89.5 172 VAL B O 1
ATOM 3054 N N . THR B 1 173 ? -15.656 24.156 3.219 1 92.69 173 THR B N 1
ATOM 3055 C CA . THR B 1 173 ? -14.562 25.125 3.27 1 92.69 173 THR B CA 1
ATOM 3056 C C . THR B 1 173 ? -13.414 24.578 4.121 1 92.69 173 THR B C 1
ATOM 3058 O O . THR B 1 173 ? -13.633 24.141 5.25 1 92.69 173 THR B O 1
ATOM 3061 N N . ASP B 1 174 ? -12.234 24.547 3.592 1 95.12 174 ASP B N 1
ATOM 3062 C CA . ASP B 1 174 ? -11 24.281 4.312 1 95.12 174 ASP B CA 1
ATOM 3063 C C . ASP B 1 174 ? -10.18 25.562 4.492 1 95.12 174 ASP B C 1
ATOM 3065 O O . ASP B 1 174 ? -10.188 26.438 3.625 1 95.12 174 ASP B O 1
ATOM 3069 N N . GLU B 1 175 ? -9.508 25.672 5.617 1 95.69 175 GLU B N 1
ATOM 3070 C CA . GLU B 1 175 ? -8.742 26.875 5.91 1 95.69 175 GLU B CA 1
ATOM 3071 C C . GLU B 1 175 ? -7.285 26.547 6.219 1 95.69 175 GLU B C 1
ATOM 3073 O O . GLU B 1 175 ? -6.996 25.828 7.172 1 95.69 175 GLU B O 1
ATOM 3078 N N . LEU B 1 176 ? -6.426 27.078 5.402 1 97.38 176 LEU B N 1
ATOM 3079 C CA . LEU B 1 176 ? -4.996 27.047 5.707 1 97.38 176 LEU B CA 1
ATOM 3080 C C . LEU B 1 176 ? -4.602 28.219 6.586 1 97.38 176 LEU B C 1
ATOM 3082 O O . LEU B 1 176 ? -4.816 29.375 6.219 1 97.38 176 LEU B O 1
ATOM 3086 N N . ARG B 1 177 ? -4.059 27.953 7.766 1 95.75 177 ARG B N 1
ATOM 3087 C CA . ARG B 1 177 ? -3.613 28.969 8.711 1 95.75 177 ARG B CA 1
ATOM 3088 C C . ARG B 1 177 ? -2.18 28.703 9.164 1 95.75 177 ARG B C 1
ATOM 3090 O O . ARG B 1 177 ? -1.928 27.781 9.93 1 95.75 177 ARG B O 1
ATOM 3097 N N . THR B 1 178 ? -1.268 29.484 8.688 1 95.06 178 THR B N 1
ATOM 3098 C CA . THR B 1 178 ? 0.114 29.5 9.156 1 95.06 178 THR B CA 1
ATOM 3099 C C . THR B 1 178 ? 0.554 30.938 9.469 1 95.06 178 THR B C 1
ATOM 3101 O O . THR B 1 178 ? -0.137 31.891 9.125 1 95.06 178 THR B O 1
ATOM 3104 N N . PRO B 1 179 ? 1.662 31.078 10.211 1 90.69 179 PRO B N 1
ATOM 3105 C CA . PRO B 1 179 ? 2.135 32.438 10.445 1 90.69 179 PRO B CA 1
ATOM 3106 C C . PRO B 1 179 ? 2.359 33.219 9.148 1 90.69 179 PRO B C 1
ATOM 3108 O O . PRO B 1 179 ? 2.154 34.438 9.109 1 90.69 179 PRO B O 1
ATOM 3111 N N . ALA B 1 180 ? 2.627 32.5 8.055 1 92.44 180 ALA B N 1
ATOM 3112 C CA . ALA B 1 180 ? 3.006 33.156 6.809 1 92.44 180 ALA B CA 1
ATOM 3113 C C . ALA B 1 180 ? 1.843 33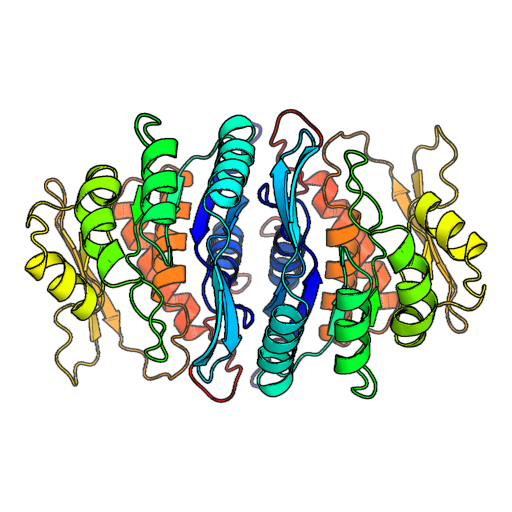.156 5.82 1 92.44 180 ALA B C 1
ATOM 3115 O O . ALA B 1 180 ? 1.823 33.969 4.887 1 92.44 180 ALA B O 1
ATOM 3116 N N . HIS B 1 181 ? 0.917 32.281 6.047 1 93.06 181 HIS B N 1
ATOM 3117 C CA . HIS B 1 181 ? -0.105 32.094 5.02 1 93.06 181 HIS B CA 1
ATOM 3118 C C . HIS B 1 181 ? -1.494 31.984 5.637 1 93.06 181 HIS B C 1
ATOM 3120 O O . HIS B 1 181 ? -1.65 31.391 6.711 1 93.06 181 HIS B O 1
ATOM 3126 N N . SER B 1 182 ? -2.49 32.594 4.949 1 93.88 182 SER B N 1
ATOM 3127 C CA . SER B 1 182 ? -3.916 32.406 5.191 1 93.88 182 SER B CA 1
ATOM 3128 C C . SER B 1 182 ? -4.68 32.219 3.887 1 93.88 182 SER B C 1
ATOM 3130 O O . SER B 1 182 ? -4.664 33.094 3.025 1 93.88 182 SER B O 1
ATOM 3132 N N . LEU B 1 183 ? -5.266 31.047 3.781 1 94.75 183 LEU B N 1
ATOM 3133 C CA . LEU B 1 183 ? -5.969 30.688 2.551 1 94.75 183 LEU B CA 1
ATOM 3134 C C . LEU B 1 183 ? -7.266 29.953 2.857 1 94.75 183 LEU B C 1
ATOM 3136 O O . LEU B 1 183 ? -7.289 29.062 3.721 1 94.75 183 LEU B O 1
ATOM 3140 N N . THR B 1 184 ? -8.32 30.406 2.186 1 95.31 184 THR B N 1
ATOM 3141 C CA . THR B 1 184 ? -9.594 29.703 2.248 1 95.31 184 THR B CA 1
ATOM 3142 C C . THR B 1 184 ? -9.867 28.953 0.945 1 95.31 184 THR B C 1
ATOM 3144 O O . THR B 1 184 ? -9.805 29.547 -0.138 1 95.31 184 THR B O 1
ATOM 3147 N N . LEU B 1 185 ? -10.125 27.672 1.102 1 95.31 185 LEU B N 1
ATOM 3148 C CA . LEU B 1 185 ? -10.445 26.828 -0.043 1 95.31 185 LEU B CA 1
ATOM 3149 C C . LEU B 1 185 ? -11.875 26.328 0.042 1 95.31 185 LEU B C 1
ATOM 3151 O O . LEU B 1 185 ? -12.25 25.672 1.018 1 95.31 185 LEU B O 1
ATOM 3155 N N . THR B 1 186 ? -12.648 26.625 -1.007 1 93.56 186 THR B N 1
ATOM 3156 C CA . THR B 1 186 ? -14.055 26.219 -1.022 1 93.56 186 THR B CA 1
ATOM 3157 C C . THR B 1 186 ? -14.328 25.281 -2.193 1 93.56 186 THR B C 1
ATOM 3159 O O . THR B 1 186 ? -13.742 25.438 -3.266 1 93.56 186 THR B O 1
ATOM 3162 N N . ALA B 1 187 ? -15.148 24.297 -1.914 1 92.31 187 ALA B N 1
ATOM 3163 C CA . ALA B 1 187 ? -15.602 23.359 -2.936 1 92.31 187 ALA B CA 1
ATOM 3164 C C . ALA B 1 187 ? -17.062 22.969 -2.719 1 92.31 187 ALA B C 1
ATOM 3166 O O . ALA B 1 187 ? -17.578 23.094 -1.61 1 92.31 187 ALA B O 1
ATOM 3167 N N . PRO B 1 188 ? -17.719 22.609 -3.824 1 90.56 188 PRO B N 1
ATOM 3168 C CA . PRO B 1 188 ? -19.078 22.094 -3.635 1 90.56 188 PRO B CA 1
ATOM 3169 C C . PRO B 1 188 ? -19.125 20.828 -2.762 1 90.56 188 PRO B C 1
ATOM 3171 O O . PRO B 1 188 ? -18.25 19.969 -2.871 1 90.56 188 PRO B O 1
ATOM 3174 N N . ARG B 1 189 ? -20.094 20.812 -1.897 1 89.12 189 ARG B N 1
ATOM 3175 C CA . ARG B 1 189 ? -20.297 19.609 -1.106 1 89.12 189 ARG B CA 1
ATOM 3176 C C . ARG B 1 189 ? -20.828 18.469 -1.971 1 89.12 189 ARG B C 1
ATOM 3178 O O . ARG B 1 189 ? -21.844 18.641 -2.666 1 89.12 189 ARG B O 1
ATOM 3185 N N . LEU B 1 190 ? -20.125 17.406 -1.929 1 86.25 190 LEU B N 1
ATOM 3186 C CA . LEU B 1 190 ? -20.594 16.234 -2.643 1 86.25 190 LEU B CA 1
ATOM 3187 C C . LEU B 1 190 ? -21.391 15.32 -1.714 1 86.25 190 LEU B C 1
ATOM 3189 O O . LEU B 1 190 ? -20.859 14.852 -0.704 1 86.25 190 LEU B O 1
ATOM 3193 N N . ARG B 1 191 ? -22.688 15.141 -2.035 1 88.81 191 ARG B N 1
ATOM 3194 C CA . ARG B 1 191 ? -23.531 14.266 -1.232 1 88.81 191 ARG B CA 1
ATOM 3195 C C . ARG B 1 191 ? -23.344 12.805 -1.613 1 88.81 191 ARG B C 1
ATOM 3197 O O . ARG B 1 191 ? -24.031 12.281 -2.488 1 88.81 191 ARG B O 1
ATOM 3204 N N . THR B 1 192 ? -22.359 12.234 -0.989 1 90.5 192 THR B N 1
ATOM 3205 C CA . THR B 1 192 ? -22 10.852 -1.262 1 90.5 192 THR B CA 1
ATOM 3206 C C . THR B 1 192 ? -21.562 10.148 0.018 1 90.5 192 THR B C 1
ATOM 3208 O O . THR B 1 192 ? -21.125 10.789 0.969 1 90.5 192 THR B O 1
ATOM 3211 N N . ARG B 1 193 ? -21.734 8.82 0.066 1 92.31 193 ARG B N 1
ATOM 3212 C CA . ARG B 1 193 ? -21.25 8.031 1.191 1 92.31 193 ARG B CA 1
ATOM 3213 C C . ARG B 1 193 ? -19.797 7.59 0.955 1 92.31 193 ARG B C 1
ATOM 3215 O O . ARG B 1 193 ? -19.172 7.012 1.843 1 92.31 193 ARG B O 1
ATOM 3222 N N . HIS B 1 194 ? -19.297 7.859 -0.217 1 93.38 194 HIS B N 1
ATOM 3223 C CA . HIS B 1 194 ? -17.969 7.406 -0.6 1 93.38 194 HIS B CA 1
ATOM 3224 C C . HIS B 1 194 ? -16.906 8.422 -0.193 1 93.38 194 HIS B C 1
ATOM 3226 O O . HIS B 1 194 ? -16.297 9.07 -1.05 1 93.38 194 HIS B O 1
ATOM 3232 N N . THR B 1 195 ? -16.656 8.508 1.14 1 92 195 THR B N 1
ATOM 3233 C CA . THR B 1 195 ? -15.758 9.516 1.707 1 92 195 THR B CA 1
ATOM 3234 C C . THR B 1 195 ? -14.633 8.852 2.494 1 92 195 THR B C 1
ATOM 3236 O O . THR B 1 195 ? -13.828 9.539 3.129 1 92 195 THR B O 1
ATOM 3239 N N . HIS B 1 196 ? -14.594 7.477 2.465 1 94.31 196 HIS B N 1
ATOM 3240 C CA . HIS B 1 196 ? -13.562 6.762 3.209 1 94.31 196 HIS B CA 1
ATOM 3241 C C . HIS B 1 196 ? -12.164 7.094 2.68 1 94.31 196 HIS B C 1
ATOM 3243 O O . HIS B 1 196 ? -11.891 6.91 1.492 1 94.31 196 HIS B O 1
ATOM 3249 N N . GLY B 1 197 ? -11.328 7.676 3.531 1 95.5 197 GLY B N 1
ATOM 3250 C CA . GLY B 1 197 ? -9.961 7.98 3.162 1 95.5 197 GLY B CA 1
ATOM 3251 C C . GLY B 1 197 ? -9.773 9.414 2.697 1 95.5 197 GLY B C 1
ATOM 3252 O O . GLY B 1 197 ? -8.703 9.773 2.195 1 95.5 197 GLY B O 1
ATOM 3253 N N . THR B 1 198 ? -10.75 10.297 2.893 1 95.06 198 THR B N 1
ATOM 3254 C CA . THR B 1 198 ? -10.68 11.688 2.445 1 95.06 198 THR B CA 1
ATOM 3255 C C . THR B 1 198 ? -9.492 12.398 3.09 1 95.06 198 THR B C 1
ATOM 3257 O O . THR B 1 198 ? -8.719 13.07 2.402 1 95.06 198 THR B O 1
ATOM 3260 N N . GLY B 1 199 ? -9.359 12.25 4.418 1 95.75 199 GLY B N 1
ATOM 3261 C CA . GLY B 1 199 ? -8.242 12.875 5.121 1 95.75 199 GLY B CA 1
ATOM 3262 C C . GLY B 1 199 ? -6.895 12.32 4.699 1 95.75 199 GLY B C 1
ATOM 3263 O O . GLY B 1 199 ? -5.949 13.086 4.48 1 95.75 199 GLY B O 1
ATOM 3264 N N . CYS B 1 200 ? -6.797 10.977 4.566 1 97.88 200 CYS B N 1
ATOM 3265 C CA . CYS B 1 200 ? -5.566 10.336 4.129 1 97.88 200 CYS B CA 1
ATOM 3266 C C . CYS B 1 200 ? -5.168 10.812 2.734 1 97.88 200 CYS B C 1
ATOM 3268 O O . CYS B 1 200 ? -4 11.117 2.488 1 97.88 200 CYS B O 1
ATOM 3270 N N . THR B 1 201 ? -6.113 10.898 1.842 1 97.94 201 THR B N 1
ATOM 3271 C CA . THR B 1 201 ? -5.859 11.297 0.462 1 97.94 201 THR B CA 1
ATOM 3272 C C . THR B 1 201 ? -5.391 12.75 0.394 1 97.94 201 THR B C 1
ATOM 3274 O O . THR B 1 201 ? -4.426 13.062 -0.305 1 97.94 201 THR B O 1
ATOM 3277 N N . LEU B 1 202 ? -6.043 13.609 1.131 1 98 202 LEU B N 1
ATOM 3278 C CA . LEU B 1 202 ? -5.676 15.023 1.134 1 98 202 LEU B CA 1
ATOM 3279 C C . LEU B 1 202 ? -4.258 15.211 1.668 1 98 202 LEU B C 1
ATOM 3281 O O . LEU B 1 202 ? -3.43 15.852 1.021 1 98 202 LEU B O 1
ATOM 3285 N N . SER B 1 203 ? -3.982 14.656 2.828 1 98.75 203 SER B N 1
ATOM 3286 C CA . SER B 1 203 ? -2.664 14.812 3.432 1 98.75 203 SER B CA 1
ATOM 3287 C C . SER B 1 203 ? -1.582 14.164 2.572 1 98.75 203 SER B C 1
ATOM 3289 O O . SER B 1 203 ? -0.471 14.688 2.467 1 98.75 203 SER B O 1
ATOM 3291 N N . ALA B 1 204 ? -1.915 13.031 1.934 1 98.88 204 ALA B N 1
ATOM 3292 C CA . ALA B 1 204 ? -0.962 12.375 1.044 1 98.88 204 ALA B CA 1
ATOM 3293 C C . ALA B 1 204 ? -0.679 13.227 -0.187 1 98.88 204 ALA B C 1
ATOM 3295 O O . ALA B 1 204 ? 0.47 13.344 -0.623 1 98.88 204 ALA B O 1
ATOM 3296 N N . ALA B 1 205 ? -1.703 13.82 -0.75 1 98.75 205 ALA B N 1
ATOM 3297 C CA . ALA B 1 205 ? -1.531 14.664 -1.926 1 98.75 205 ALA B CA 1
ATOM 3298 C C . ALA B 1 205 ? -0.69 15.898 -1.597 1 98.75 205 ALA B C 1
ATOM 3300 O O . ALA B 1 205 ? 0.169 16.297 -2.385 1 98.75 205 ALA B O 1
ATOM 3301 N N . ILE B 1 206 ? -0.936 16.516 -0.466 1 98.88 206 ILE B N 1
ATOM 3302 C CA . ILE B 1 206 ? -0.125 17.641 -0.034 1 98.88 206 ILE B CA 1
ATOM 3303 C C . ILE B 1 206 ? 1.336 17.219 0.091 1 98.88 206 ILE B C 1
ATOM 3305 O O . ILE B 1 206 ? 2.234 17.906 -0.396 1 98.88 206 ILE B O 1
ATOM 3309 N N . THR B 1 207 ? 1.561 16.094 0.711 1 98.94 207 THR B N 1
ATOM 3310 C CA . THR B 1 207 ? 2.904 15.555 0.905 1 98.94 207 THR B CA 1
ATOM 3311 C C . THR B 1 207 ? 3.586 15.312 -0.438 1 98.94 207 THR B C 1
ATOM 3313 O O . THR B 1 207 ? 4.758 15.648 -0.618 1 98.94 207 THR B O 1
ATOM 3316 N N . ALA B 1 208 ? 2.842 14.695 -1.354 1 98.62 208 ALA B N 1
ATOM 3317 C CA . ALA B 1 208 ? 3.375 14.461 -2.693 1 98.62 208 ALA B CA 1
ATOM 3318 C C . ALA B 1 208 ? 3.795 15.773 -3.354 1 98.62 208 ALA B C 1
ATOM 3320 O O . ALA B 1 208 ? 4.875 15.859 -3.943 1 98.62 208 ALA B O 1
ATOM 3321 N N . ASN B 1 209 ? 2.979 16.766 -3.273 1 98.75 209 ASN B N 1
ATOM 3322 C CA . ASN B 1 209 ? 3.264 18.062 -3.871 1 98.75 209 ASN B CA 1
ATOM 3323 C C . ASN B 1 209 ? 4.484 18.719 -3.232 1 98.75 209 ASN B C 1
ATOM 3325 O O . ASN B 1 209 ? 5.293 19.344 -3.924 1 98.75 209 ASN B O 1
ATOM 3329 N N . LEU B 1 210 ? 4.609 18.594 -1.923 1 98.88 210 LEU B N 1
ATOM 3330 C CA . LEU B 1 210 ? 5.793 19.109 -1.244 1 98.88 210 LEU B CA 1
ATOM 3331 C C . LEU B 1 210 ? 7.047 18.375 -1.71 1 98.88 210 LEU B C 1
ATOM 3333 O O . LEU B 1 210 ? 8.086 19 -1.934 1 98.88 210 LEU B O 1
ATOM 3337 N N . ALA B 1 211 ? 6.934 17.094 -1.859 1 98.56 211 ALA B N 1
ATOM 3338 C CA . ALA B 1 211 ? 8.062 16.312 -2.348 1 98.56 211 ALA B CA 1
ATOM 3339 C C . ALA B 1 211 ? 8.469 16.75 -3.752 1 98.56 211 ALA B C 1
ATOM 3341 O O . ALA B 1 211 ? 9.641 16.641 -4.121 1 98.56 211 ALA B O 1
ATOM 3342 N N . ARG B 1 212 ? 7.52 17.25 -4.484 1 97.81 212 ARG B N 1
ATOM 3343 C CA . ARG B 1 212 ? 7.754 17.719 -5.844 1 97.81 212 ARG B CA 1
ATOM 3344 C C . ARG B 1 212 ? 8.359 19.125 -5.836 1 97.81 212 ARG B C 1
ATOM 3346 O O . ARG B 1 212 ? 8.688 19.672 -6.895 1 97.81 212 ARG B O 1
ATOM 3353 N N . GLY B 1 213 ? 8.383 19.734 -4.703 1 97.75 213 GLY B N 1
ATOM 3354 C CA . GLY B 1 213 ? 9.07 21.016 -4.59 1 97.75 213 GLY B CA 1
ATOM 3355 C C . GLY B 1 213 ? 8.125 22.203 -4.555 1 97.75 213 GLY B C 1
ATOM 3356 O O . GLY B 1 213 ? 8.562 23.359 -4.578 1 97.75 213 GLY B O 1
ATOM 3357 N N . LEU B 1 214 ? 6.863 22.016 -4.457 1 98.31 214 LEU B N 1
ATOM 3358 C CA . LEU B 1 214 ? 5.918 23.125 -4.359 1 98.31 214 LEU B CA 1
ATOM 3359 C C . LEU B 1 214 ? 5.992 23.781 -2.988 1 98.31 214 LEU B C 1
ATOM 3361 O O . LEU B 1 214 ? 6.289 23.125 -1.99 1 98.31 214 LEU B O 1
ATOM 3365 N N . ASP B 1 215 ? 5.668 25.078 -3.02 1 97.88 215 ASP B N 1
ATOM 3366 C CA . ASP B 1 215 ? 5.523 25.719 -1.724 1 97.88 215 ASP B CA 1
ATOM 3367 C C . ASP B 1 215 ? 4.219 25.312 -1.043 1 97.88 215 ASP B C 1
ATOM 3369 O O . ASP B 1 215 ? 3.373 24.656 -1.657 1 97.88 215 ASP B O 1
ATOM 3373 N N . LEU B 1 216 ? 4.074 25.641 0.178 1 98.12 216 LEU B N 1
ATOM 3374 C CA . LEU B 1 216 ? 2.994 25.109 0.997 1 98.12 216 LEU B CA 1
ATOM 3375 C C . LEU B 1 216 ? 1.636 25.516 0.44 1 98.12 216 LEU B C 1
ATOM 3377 O O . LEU B 1 216 ? 0.762 24.672 0.237 1 98.12 216 LEU B O 1
ATOM 3381 N N . PRO B 1 217 ? 1.353 26.828 0.1 1 98.06 217 PRO B N 1
ATOM 3382 C CA . PRO B 1 217 ? 0.047 27.172 -0.466 1 98.06 217 PRO B CA 1
ATOM 3383 C C . PRO B 1 217 ? -0.243 26.438 -1.774 1 98.06 217 PRO B C 1
ATOM 3385 O O . PRO B 1 217 ? -1.354 25.953 -1.976 1 98.06 217 PRO B O 1
ATOM 3388 N N . GLY B 1 218 ? 0.739 26.406 -2.602 1 98.25 218 GLY B N 1
ATOM 3389 C CA . GLY B 1 218 ? 0.567 25.672 -3.852 1 98.25 218 GLY B CA 1
ATOM 3390 C C . GLY B 1 218 ? 0.295 24.203 -3.65 1 98.25 218 GLY B C 1
ATOM 3391 O O . GLY B 1 218 ? -0.556 23.625 -4.328 1 98.25 218 GLY B O 1
ATOM 3392 N N . ALA B 1 219 ? 1.036 23.578 -2.705 1 98.62 219 ALA B N 1
ATOM 3393 C CA . ALA B 1 219 ? 0.856 22.172 -2.393 1 98.62 219 ALA B CA 1
ATOM 3394 C C . ALA B 1 219 ? -0.562 21.891 -1.903 1 98.62 219 ALA B C 1
ATOM 3396 O O . ALA B 1 219 ? -1.19 20.922 -2.322 1 98.62 219 ALA B O 1
ATOM 3397 N N . VAL B 1 220 ? -1.084 22.766 -1.1 1 98.5 220 VAL B N 1
ATOM 3398 C CA . VAL B 1 220 ? -2.404 22.609 -0.502 1 98.5 220 VAL B CA 1
ATOM 3399 C C . VAL B 1 220 ? -3.482 22.828 -1.562 1 98.5 220 VAL B C 1
ATOM 3401 O O . VAL B 1 220 ? -4.43 22.047 -1.661 1 98.5 220 VAL B O 1
ATOM 3404 N N . MET B 1 221 ? -3.363 23.812 -2.404 1 98.12 221 MET B N 1
ATOM 3405 C CA . MET B 1 221 ? -4.355 24.141 -3.428 1 98.12 221 MET B CA 1
ATOM 3406 C C . MET B 1 221 ? -4.477 23 -4.438 1 98.12 221 MET B C 1
ATOM 3408 O O . MET B 1 221 ? -5.586 22.578 -4.777 1 98.12 221 MET B O 1
ATOM 3412 N N . GLN B 1 222 ? -3.363 22.484 -4.879 1 98.06 222 GLN B N 1
ATOM 3413 C CA . GLN B 1 222 ? -3.389 21.391 -5.844 1 98.06 222 GLN B CA 1
ATOM 3414 C C . GLN B 1 222 ? -3.953 20.125 -5.219 1 98.06 222 GLN B C 1
ATOM 3416 O O . GLN B 1 222 ? -4.664 19.359 -5.883 1 98.06 222 GLN B O 1
ATOM 3421 N N . ALA B 1 223 ? -3.6 19.906 -3.957 1 98.12 223 ALA B N 1
ATOM 3422 C CA . ALA B 1 223 ? -4.125 18.734 -3.26 1 98.12 223 ALA B CA 1
ATOM 3423 C C . ALA B 1 223 ? -5.637 18.812 -3.102 1 98.12 223 ALA B C 1
ATOM 3425 O O . ALA B 1 223 ? -6.344 17.812 -3.258 1 98.12 223 ALA B O 1
ATOM 3426 N N . HIS B 1 224 ? -6.094 19.984 -2.775 1 96.88 224 HIS B N 1
ATOM 3427 C CA . HIS B 1 224 ? -7.527 20.219 -2.635 1 96.88 224 HIS B CA 1
ATOM 3428 C C . HIS B 1 224 ? -8.266 19.922 -3.938 1 96.88 224 HIS B C 1
ATOM 3430 O O . HIS B 1 224 ? -9.305 19.266 -3.934 1 96.88 224 HIS B O 1
ATOM 3436 N N . ALA B 1 225 ? -7.789 20.375 -5.039 1 96.25 225 ALA B N 1
ATOM 3437 C CA . ALA B 1 225 ? -8.383 20.109 -6.348 1 96.25 225 ALA B CA 1
ATOM 3438 C C . ALA B 1 225 ? -8.359 18.625 -6.672 1 96.25 225 ALA B C 1
ATOM 3440 O O . ALA B 1 225 ? -9.352 18.078 -7.176 1 96.25 225 ALA B O 1
ATOM 3441 N N . TYR B 1 226 ? -7.246 18.016 -6.398 1 96.69 226 TYR B N 1
ATOM 3442 C CA . TYR B 1 226 ? -7.133 16.578 -6.621 1 96.69 226 TYR B CA 1
ATOM 3443 C C . TYR B 1 226 ? -8.188 15.82 -5.832 1 96.69 226 TYR B C 1
ATOM 3445 O O . TYR B 1 226 ? -8.836 14.906 -6.363 1 96.69 226 TYR B O 1
ATOM 3453 N N . LEU B 1 227 ? -8.328 16.172 -4.57 1 96.12 227 LEU B N 1
ATOM 3454 C CA . LEU B 1 227 ? -9.297 15.5 -3.703 1 96.12 227 LEU B CA 1
ATOM 3455 C C . LEU B 1 227 ? -10.711 15.625 -4.27 1 96.12 227 LEU B C 1
ATOM 3457 O O . LEU B 1 227 ? -11.469 14.648 -4.262 1 96.12 227 LEU B O 1
ATOM 3461 N N . GLN B 1 228 ? -11.055 16.781 -4.762 1 94.5 228 GLN B N 1
ATOM 3462 C CA . GLN B 1 228 ? -12.375 16.969 -5.348 1 94.5 228 GLN B CA 1
ATOM 3463 C C . GLN B 1 228 ? -12.578 16.031 -6.543 1 94.5 228 GLN B C 1
ATOM 3465 O O . GLN B 1 228 ? -13.656 15.461 -6.707 1 94.5 228 GLN B O 1
ATOM 3470 N N . GLY B 1 229 ? -11.609 15.93 -7.336 1 95.12 229 GLY B N 1
ATOM 3471 C CA . GLY B 1 229 ? -11.68 14.992 -8.445 1 95.12 229 GLY B CA 1
ATOM 3472 C C . GLY B 1 229 ? -11.828 13.547 -8 1 95.12 229 GLY B C 1
ATOM 3473 O O . GLY B 1 229 ? -12.625 12.797 -8.57 1 95.12 229 GLY B O 1
ATOM 3474 N N . ALA B 1 230 ? -11.039 13.164 -6.996 1 95.44 230 ALA B N 1
ATOM 3475 C CA . ALA B 1 230 ? -11.078 11.797 -6.473 1 95.44 230 ALA B CA 1
ATOM 3476 C C . ALA B 1 230 ? -12.461 11.461 -5.918 1 95.44 230 ALA B C 1
ATOM 3478 O O . ALA B 1 230 ? -12.945 10.344 -6.078 1 95.44 230 ALA B O 1
ATOM 3479 N N . LEU B 1 231 ? -13.055 12.438 -5.246 1 94.69 231 LEU B N 1
ATOM 3480 C CA . LEU B 1 231 ? -14.391 12.258 -4.703 1 94.69 231 LEU B CA 1
ATOM 3481 C C . LEU B 1 231 ? -15.406 12.039 -5.824 1 94.69 231 LEU B C 1
ATOM 3483 O O . LEU B 1 231 ? -16.266 11.164 -5.723 1 94.69 231 LEU B O 1
ATOM 3487 N N . ARG B 1 232 ? -15.281 12.734 -6.902 1 93.81 232 ARG B N 1
ATOM 3488 C CA . ARG B 1 232 ? -16.203 12.617 -8.031 1 93.81 232 ARG B CA 1
ATOM 3489 C C . ARG B 1 232 ? -16.016 11.289 -8.758 1 93.81 232 ARG B C 1
ATOM 3491 O O . ARG B 1 232 ? -16.969 10.766 -9.352 1 93.81 232 ARG B O 1
ATOM 3498 N N . ARG B 1 233 ? -14.836 10.711 -8.617 1 93.75 233 ARG B N 1
ATOM 3499 C CA . ARG B 1 233 ? -14.523 9.492 -9.359 1 93.75 233 ARG B CA 1
ATOM 3500 C C . ARG B 1 233 ? -14.711 8.258 -8.492 1 93.75 233 ARG B C 1
ATOM 3502 O O . ARG B 1 233 ? -14.266 7.164 -8.852 1 93.75 233 ARG B O 1
ATOM 3509 N N . ALA B 1 234 ? -15.312 8.453 -7.348 1 94.5 234 ALA B N 1
ATOM 3510 C CA . ALA B 1 234 ? -15.492 7.316 -6.449 1 94.5 234 ALA B CA 1
ATOM 3511 C C . ALA B 1 234 ? -16.078 6.121 -7.195 1 94.5 234 ALA B C 1
ATOM 3513 O O . ALA B 1 234 ? -17.062 6.254 -7.926 1 94.5 234 ALA B O 1
ATOM 3514 N N . PRO B 1 235 ? -15.523 4.918 -6.996 1 93.81 235 PRO B N 1
ATOM 3515 C CA . PRO B 1 235 ? -15.93 3.748 -7.781 1 93.81 235 PRO B CA 1
ATOM 3516 C C . PRO B 1 235 ? -17.219 3.109 -7.266 1 93.81 235 PRO B C 1
ATOM 3518 O O . PRO B 1 235 ? -17.75 2.201 -7.906 1 93.81 235 PRO B O 1
ATOM 3521 N N . GLY B 1 236 ? -17.688 3.52 -6.102 1 94.88 236 GLY B N 1
ATOM 3522 C CA . GLY B 1 236 ? -18.938 2.979 -5.59 1 94.88 236 GLY B CA 1
ATOM 3523 C C . GLY B 1 236 ? -18.781 1.584 -5.012 1 94.88 236 GLY B C 1
ATOM 3524 O O . GLY B 1 236 ? -19.672 0.737 -5.188 1 94.88 236 GLY B O 1
ATOM 3525 N N . LEU B 1 237 ? -17.75 1.353 -4.367 1 95.94 237 LEU B N 1
ATOM 3526 C CA . LEU B 1 237 ? -17.453 0.025 -3.84 1 95.94 237 LEU B CA 1
ATOM 3527 C C . LEU B 1 237 ? -17.875 -0.086 -2.377 1 95.94 237 LEU B C 1
ATOM 3529 O O . LEU B 1 237 ? -17.75 0.877 -1.616 1 95.94 237 LEU B O 1
ATOM 3533 N N . GLY B 1 238 ? -18.297 -1.348 -1.979 1 95.31 238 GLY B N 1
ATOM 3534 C CA . GLY B 1 238 ? -18.578 -1.662 -0.589 1 95.31 238 GLY B CA 1
ATOM 3535 C C . GLY B 1 238 ? -20 -1.312 -0.179 1 95.31 238 GLY B C 1
ATOM 3536 O O . GLY B 1 238 ? -20.703 -0.586 -0.891 1 95.31 238 GLY B O 1
ATOM 3537 N N . ALA B 1 239 ? -20.453 -1.77 0.96 1 96.19 239 ALA B N 1
ATOM 3538 C CA . ALA B 1 239 ? -21.828 -1.589 1.438 1 96.19 239 ALA B CA 1
ATOM 3539 C C . ALA B 1 239 ? -21.906 -0.43 2.426 1 96.19 239 ALA B C 1
ATOM 3541 O O . ALA B 1 239 ? -23 0.002 2.791 1 96.19 239 ALA B O 1
ATOM 3542 N N . GLY B 1 240 ? -20.781 0.119 2.859 1 96.19 240 GLY B N 1
ATOM 3543 C CA . GLY B 1 240 ? -20.719 1.229 3.799 1 96.19 240 GLY B CA 1
ATOM 3544 C C . GLY B 1 240 ? -20.141 2.492 3.193 1 96.19 240 GLY B C 1
ATOM 3545 O O . GLY B 1 240 ? -20.547 2.918 2.113 1 96.19 240 GLY B O 1
ATOM 3546 N N . HIS B 1 241 ? -19.25 3.15 3.973 1 94.69 241 HIS B N 1
ATOM 3547 C CA . HIS B 1 241 ? -18.531 4.309 3.439 1 94.69 241 HIS B CA 1
ATOM 3548 C C . HIS B 1 241 ? -17.453 3.885 2.447 1 94.69 241 HIS B C 1
ATOM 3550 O O . HIS B 1 241 ? -16.391 3.398 2.846 1 94.69 241 HIS B O 1
ATOM 3556 N N . GLY B 1 242 ? -17.719 4.148 1.193 1 95.62 242 GLY B N 1
ATOM 3557 C CA . GLY B 1 242 ? -16.859 3.645 0.137 1 95.62 242 GLY B CA 1
ATOM 3558 C C . GLY B 1 242 ? -15.641 4.523 -0.118 1 95.62 242 GLY B C 1
ATOM 3559 O O . GLY B 1 242 ? -15.586 5.664 0.343 1 95.62 242 GLY B O 1
ATOM 3560 N N . PRO B 1 243 ? -14.672 3.928 -0.802 1 96.62 243 PRO B N 1
ATOM 3561 C CA . PRO B 1 243 ? -13.422 4.641 -1.084 1 96.62 243 PRO B CA 1
ATOM 3562 C C . PRO B 1 243 ? -13.578 5.684 -2.189 1 96.62 243 PRO B C 1
ATOM 3564 O O . PRO B 1 243 ? -14.602 5.719 -2.871 1 96.62 243 PRO B O 1
ATOM 3567 N N . LEU B 1 244 ? -12.531 6.523 -2.324 1 96 244 LEU B N 1
ATOM 3568 C CA . LEU B 1 244 ? -12.406 7.5 -3.398 1 96 244 LEU B CA 1
ATOM 3569 C C . LEU B 1 244 ? -11.844 6.855 -4.66 1 96 244 LEU B C 1
ATOM 3571 O O . LEU B 1 244 ? -11.43 5.695 -4.637 1 96 244 LEU B O 1
ATOM 3575 N N . GLY B 1 245 ? -11.875 7.645 -5.801 1 94.75 245 GLY B N 1
ATOM 3576 C CA . GLY B 1 245 ? -11.203 7.266 -7.031 1 94.75 245 GLY B CA 1
ATOM 3577 C C . GLY B 1 245 ? -9.852 7.934 -7.203 1 94.75 245 GLY B C 1
ATOM 3578 O O . GLY B 1 245 ? -9.781 9.133 -7.496 1 94.75 245 GLY B O 1
ATOM 3579 N N . PHE B 1 246 ? -8.75 7.16 -7.137 1 91.5 246 PHE B N 1
ATOM 3580 C CA . PHE B 1 246 ? -7.418 7.734 -7.008 1 91.5 246 PHE B CA 1
ATOM 3581 C C . PHE B 1 246 ? -6.84 8.078 -8.375 1 91.5 246 PHE B C 1
ATOM 3583 O O . PHE B 1 246 ? -5.988 8.961 -8.492 1 91.5 246 PHE B O 1
ATOM 3590 N N . ARG B 1 247 ? -7.145 7.328 -9.391 1 83.44 247 ARG B N 1
ATOM 3591 C CA . ARG B 1 247 ? -6.555 7.547 -10.703 1 83.44 247 ARG B CA 1
ATOM 3592 C C . ARG B 1 247 ? -7.34 8.594 -11.484 1 83.44 247 ARG B C 1
ATOM 3594 O O . ARG B 1 247 ? -8.547 8.461 -11.672 1 83.44 247 ARG B O 1
ATOM 3601 N N . PRO B 1 248 ? -6.484 9.688 -11.805 1 66.5 248 PRO B N 1
ATOM 3602 C CA . PRO B 1 248 ? -7.188 10.625 -12.688 1 66.5 248 PRO B CA 1
ATOM 3603 C C . PRO B 1 248 ? -7.477 10.031 -14.062 1 66.5 248 PRO B C 1
ATOM 3605 O O . PRO B 1 248 ? -6.793 9.102 -14.492 1 66.5 248 PRO B O 1
ATOM 3608 N N . ASP B 1 249 ? -8.57 10.219 -14.641 1 55.75 249 ASP B N 1
ATOM 3609 C CA . ASP B 1 249 ? -8.898 9.812 -16 1 55.75 249 ASP B CA 1
ATOM 3610 C C . ASP B 1 249 ? -7.777 10.172 -16.969 1 55.75 249 ASP B C 1
ATOM 3612 O O . ASP B 1 249 ? -7.125 11.203 -16.812 1 55.75 249 ASP B O 1
ATOM 3616 N N . PRO B 1 250 ? -7.297 9.062 -17.641 1 46.75 250 PRO B N 1
ATOM 3617 C CA . PRO B 1 250 ? -6.328 9.445 -18.672 1 46.75 250 PRO B CA 1
ATOM 3618 C C . PRO B 1 250 ? -6.781 10.641 -19.5 1 46.75 250 PRO B C 1
ATOM 3620 O O . PRO B 1 250 ? -7.984 10.82 -19.719 1 46.75 250 PRO B O 1
ATOM 3623 N N . HIS B 1 251 ? -6.414 11.852 -19.234 1 33.5 251 HIS B N 1
ATOM 3624 C CA . HIS B 1 251 ? -6.863 12.867 -20.188 1 33.5 251 HIS B CA 1
ATOM 3625 C C . HIS B 1 251 ? -6.965 12.297 -21.594 1 33.5 251 HIS B C 1
ATOM 3627 O O . HIS B 1 251 ? -6.184 11.422 -21.969 1 33.5 251 HIS B O 1
#

Sequence (502 aa):
MSVTVPVALTIAGSDSGGGAGIQADLKTFEARGVYGTSVITLVTAQNTLGVQGVDYVSPYMVRAQLRAVLDDFPVGAVKTGALGRPEIVRVVAEELRGRGLPLVVDPVMLAKSGDALLDAEAISTVLGELLPLATLVTPNTPEWNVLCQAGAPDTLPLLLKGGHAEEGSDSVTDELRTPAHSLTLTAPRLRTRHTHGTGCTLSAAITANLARGLDLPGAVMQAHAYLQGALRRAPGLGAGHGPLGFRPDPHMSVTVPVALTIAGSDSGGGAGIQADLKTFEARGVYGTSVITLVTAQNTLGVQGVDYVSPYMVRAQLRAVLDDFPVGAVKTGALGRPEIVRVVAEELRGRGLPLVVDPVMLAKSGDALLDAEAISTVLGELLPLATLVTPNTPEWNVLCQAGAPDTLPLLLKGGHAEEGSDSVTDELRTPAHSLTLTAPRLRTRHTHGTGCTLSAAITANLARGLDLPGAVMQAHAYLQGALRRAPGLGAGHGPLGFRPDPH

Foldseek 3Di:
DPPDAFEEEEEEADEPQQQATVSLLCLQLVQLRHHYDYAHAKYFDAHQQGTPDIDGDDLVSSLVSLCVDVVPDPHQAYEYYQNQEQSSLQSVLVSCPPPPHAYEYEPHQAFPNGHGRYDPVNLLSCQPRPQVSHPEYEYEPVRVVSNVVSPHDPQRFYWYWQPPPDVPDQKGWIWTDHPVDTDIDIDGDDPDLQCGHLSRQLSSQLRSVSSVPDDNVVSNRVSVVQSVQQQVQFPPDDPHHHHTRNHDPPD/DPPDAFEEEEEEADEPQQQATVSLLCLQLVQLRHHYDYQHAKYFDAHQQGTPDIDGDDLVSSLVSLCVDVVPDPHQAYEYYQNQEQSSLQSVLVSLPPPPHAYEYEPHQAFPNGHGRYDPVNLLSCQPRPQVSHPEYEYEPVRVVSNVVSPHDPQRFYWYWQPPPDVPDQKGWIWTDHPVDTDIDIDGDDPDLQCGHLSRQLSSQLRSVSSVPDDNVVSNRVSVVQSVQQQVQFPPDDPHHHHTRNHDPPD

Organism: Deinococcus radiodurans (strain ATCC 13939 / DSM 20539 / JCM 16871 / CCUG 27074 / LMG 4051 / NBRC 15346 / NCIMB 9279 / VKM B-1422 / R1) (NCBI:txid243230)

Radius of gyration: 21.81 Å; Cα contacts (8 Å, |Δi|>4): 1247; chains: 2; bounding box: 52×66×51 Å

pLDDT: mean 93.52, std 10.95, range [31.41, 98.94]

Solvent-accessible surface area (backbone atoms only — not comparable to full-atom values): 24644 Å² total; per-residue (Å²): 125,88,81,70,62,33,22,27,35,38,40,12,20,37,31,14,45,24,31,22,38,45,45,23,26,39,43,31,16,51,57,68,66,21,48,43,26,39,31,60,31,27,44,31,14,16,34,34,80,28,76,79,41,77,45,75,49,51,51,68,54,39,45,44,13,46,49,31,29,66,74,41,41,79,66,41,14,29,29,37,39,30,44,41,42,41,64,38,42,48,45,53,27,60,73,50,58,89,66,80,53,50,25,34,36,31,70,40,43,52,42,96,68,62,47,77,35,36,42,77,76,19,50,59,42,38,58,71,55,36,53,80,61,43,63,31,31,48,32,39,55,72,50,42,51,53,41,46,73,74,63,54,62,89,70,53,35,29,36,36,37,57,39,83,46,52,89,85,53,68,43,36,33,31,37,39,41,36,94,88,45,79,45,80,46,76,42,75,54,73,94,66,61,36,55,32,29,52,68,41,36,35,48,27,30,26,24,35,32,38,21,67,65,43,54,69,70,60,12,46,55,53,17,52,55,49,44,55,52,18,50,75,46,35,60,74,46,45,86,40,39,8,27,50,20,60,68,73,72,81,125,125,87,79,71,62,32,22,26,35,38,40,12,19,38,30,14,46,24,31,23,38,46,44,22,26,41,42,32,16,50,58,70,64,22,48,42,28,39,32,60,31,25,44,31,14,16,34,34,79,30,75,79,44,79,45,75,50,50,50,68,54,39,47,43,13,46,50,30,30,66,73,42,41,80,64,41,15,29,29,37,40,30,46,41,41,41,65,39,42,49,47,54,28,60,75,51,59,91,67,80,56,50,24,34,36,30,70,40,45,52,43,96,70,63,47,76,34,37,41,77,75,19,52,60,42,38,59,72,54,36,53,79,61,43,63,30,31,50,31,39,56,74,51,43,52,52,40,46,74,74,62,54,62,88,71,53,35,29,36,36,35,57,40,85,44,51,88,84,52,67,43,36,33,32,38,38,41,38,93,87,43,79,47,82,47,74,43,77,52,74,95,66,61,38,55,32,29,53,68,41,37,35,50,28,30,24,26,36,32,37,22,68,65,42,54,68,69,59,12,47,54,55,17,53,54,49,44,54,51,19,48,73,47,33,60,74,45,43,88,40,39,8,26,49,21,60,70,72,72,80,123